Protein 3NDC (pdb70)

CATH classification: 3.40.1010.10 (+1 more: 3.30.950.10)

Organism: Rhodobacter capsulatus (strain ATCC BAA-309 / NBRC 16581 / SB1003) (NCBI:txid272942)

InterPro domains:
  IPR000878 Tetrapyrrole methylase [PF00590] (2-208)
  IPR003043 Uroporphiryn-III C-methyltransferase, conserved site [PS00839] (6-20)
  IPR003043 Uroporphiryn-III C-methyltransferase, conserved site [PS00840] (76-109)
  IPR006362 Cobalamin (vitamin B12) biosynthesis CobM/CbiF, precorrin-4 C11-methyltransferase [TIGR01465] (3-248)
  IPR006362 Cobalamin (vitamin B12) biosynthesis CobM/CbiF, precorrin-4 C11-methyltransferase [cd11641] (6-229)
  IPR014776 Tetrapyrrole methylase, subdomain 2 [G3DSA:3.30.950.10] (111-233)
  IPR014777 Tetrapyrrole methylase, subdomain 1 [G3DSA:3.40.1010.10] (1-110)
  IPR035996 Tetrapyrrole methylase superfamily [SSF53790] (2-246)
  IPR050161 Siroheme/cobalamin biosynthesis enzyme [PTHR45790] (2-231)

Structure (mmCIF, N/CA/C/O backbone):
data_3NDC
#
_entry.id   3NDC
#
_cell.length_a   84.517
_cell.length_b   84.517
_cell.length_c   144.637
_cell.angle_alpha   90.00
_cell.angle_beta   90.00
_cell.angle_gamma   120.00
#
_symmetry.space_group_name_H-M   'P 65'
#
loop_
_entity.id
_entity.type
_entity.pdbx_description
1 polymer 'Precorrin-4 C(11)-methyltransferase'
2 non-polymer S-ADENOSYL-L-HOMOCYSTEINE
3 water water
#
loop_
_atom_site.group_PDB
_atom_site.id
_atom_site.type_symbol
_atom_site.label_atom_id
_atom_site.label_alt_id
_atom_site.label_comp_id
_atom_site.label_asym_id
_atom_site.label_entity_id
_atom_site.label_seq_id
_atom_site.pdbx_PDB_ins_code
_atom_site.Cartn_x
_atom_site.Cartn_y
_atom_site.Cartn_z
_atom_site.occupancy
_atom_site.B_iso_or_equiv
_atom_site.auth_seq_id
_atom_site.auth_comp_id
_atom_site.auth_asym_id
_atom_site.auth_atom_id
_atom_site.pdbx_PDB_model_num
ATOM 1 N N . GLY A 1 1 ? 18.174 -14.329 25.860 1.00 48.06 -2 GLY A N 1
ATOM 2 C CA . GLY A 1 1 ? 19.168 -14.338 24.755 1.00 48.02 -2 GLY A CA 1
ATOM 3 C C . GLY A 1 1 ? 19.901 -15.666 24.682 1.00 47.63 -2 GLY A C 1
ATOM 4 O O . GLY A 1 1 ? 19.697 -16.568 25.509 1.00 48.44 -2 GLY A O 1
ATOM 5 N N . SER A 1 2 ? 20.760 -15.792 23.683 1.00 46.51 -1 SER A N 1
ATOM 6 C CA . SER A 1 2 ? 21.535 -17.009 23.528 1.00 45.09 -1 SER A CA 1
ATOM 7 C C . SER A 1 2 ? 23.003 -16.703 23.804 1.00 43.09 -1 SER A C 1
ATOM 8 O O . SER A 1 2 ? 23.466 -15.563 23.643 1.00 42.88 -1 SER A O 1
ATOM 11 N N . HIS A 1 3 ? 23.738 -17.710 24.236 1.00 40.07 0 HIS A N 1
ATOM 12 C CA . HIS A 1 3 ? 25.143 -17.484 24.537 1.00 37.84 0 HIS A CA 1
ATOM 13 C C . HIS A 1 3 ? 26.010 -17.659 23.294 1.00 36.24 0 HIS A C 1
ATOM 14 O O . HIS A 1 3 ? 25.555 -18.192 22.278 1.00 35.33 0 HIS A O 1
ATOM 21 N N . MET A 1 4 ? 27.246 -17.177 23.388 1.00 34.55 1 MET A N 1
ATOM 22 C CA . MET A 1 4 ? 28.265 -17.374 22.376 1.00 32.68 1 MET A CA 1
ATOM 23 C C . MET A 1 4 ? 28.357 -18.847 21.947 1.00 32.02 1 MET A C 1
ATOM 24 O O . MET A 1 4 ? 28.426 -19.750 22.776 1.00 30.90 1 MET A O 1
ATOM 29 N N . THR A 1 5 ? 28.370 -19.050 20.632 1.00 31.27 2 THR A N 1
ATOM 30 C CA . THR A 1 5 ? 28.461 -20.371 20.022 1.00 30.60 2 THR A CA 1
ATOM 31 C C . THR A 1 5 ? 29.415 -20.325 18.835 1.00 29.25 2 THR A C 1
ATOM 32 O O . THR A 1 5 ? 29.499 -19.313 18.129 1.00 28.70 2 THR A O 1
ATOM 36 N N . VAL A 1 6 ? 30.144 -21.417 18.639 1.00 28.18 3 VAL A N 1
ATOM 37 C CA . VAL A 1 6 ? 30.978 -21.593 17.458 1.00 27.00 3 VAL A CA 1
ATOM 38 C C . VAL A 1 6 ? 30.147 -22.335 16.434 1.00 26.30 3 VAL A C 1
ATOM 39 O O . VAL A 1 6 ? 29.686 -23.451 16.689 1.00 26.42 3 VAL A O 1
ATOM 43 N N . HIS A 1 7 ? 29.957 -21.721 15.282 1.00 26.13 4 HIS A N 1
ATOM 44 C CA . HIS A 1 7 ? 29.157 -22.319 14.223 1.00 26.67 4 HIS A CA 1
ATOM 45 C C . HIS A 1 7 ? 30.040 -22.900 13.131 1.00 25.81 4 HIS A C 1
ATOM 46 O O . HIS A 1 7 ? 30.552 -22.168 12.296 1.00 25.89 4 HIS A O 1
ATOM 53 N N . PHE A 1 8 ? 30.220 -24.216 13.150 1.00 25.30 5 PHE A N 1
ATOM 54 C CA . PHE A 1 8 ? 30.933 -24.901 12.068 1.00 24.61 5 PHE A CA 1
ATOM 55 C C . PHE A 1 8 ? 30.052 -24.963 10.860 1.00 24.42 5 PHE A C 1
ATOM 56 O O . PHE A 1 8 ? 28.908 -25.405 10.953 1.00 23.91 5 PHE A O 1
ATOM 64 N N . ILE A 1 9 ? 30.568 -24.471 9.744 1.00 23.78 6 ILE A N 1
ATOM 65 C CA . ILE A 1 9 ? 29.766 -24.352 8.525 1.00 24.96 6 ILE A CA 1
ATOM 66 C C . ILE A 1 9 ? 30.428 -25.004 7.309 1.00 25.01 6 ILE A C 1
ATOM 67 O O . ILE A 1 9 ? 31.586 -24.728 6.995 1.00 25.68 6 ILE A O 1
ATOM 72 N N . GLY A 1 10 ? 29.684 -25.867 6.615 1.00 25.44 7 GLY A N 1
ATOM 73 C CA . GLY A 1 10 ? 30.181 -26.455 5.388 1.00 24.23 7 GLY A CA 1
ATOM 74 C C . GLY A 1 10 ? 30.007 -25.455 4.261 1.00 25.17 7 GLY A C 1
ATOM 75 O O . GLY A 1 10 ? 28.886 -25.196 3.847 1.00 24.60 7 GLY A O 1
ATOM 76 N N . ALA A 1 11 ? 31.120 -24.910 3.754 1.00 25.41 8 ALA A N 1
ATOM 77 C CA . ALA A 1 11 ? 31.092 -23.823 2.753 1.00 25.60 8 ALA A CA 1
ATOM 78 C C . ALA A 1 11 ? 30.717 -24.310 1.368 1.00 26.22 8 ALA A C 1
ATOM 79 O O . ALA A 1 11 ? 30.416 -23.499 0.482 1.00 25.90 8 ALA A O 1
ATOM 81 N N . GLY A 1 12 ? 30.739 -25.632 1.173 1.00 25.94 9 GLY A N 1
ATOM 82 C CA . GLY A 1 12 ? 30.450 -26.191 -0.137 1.00 25.36 9 GLY A CA 1
ATOM 83 C C . GLY A 1 12 ? 31.688 -26.304 -1.016 1.00 25.49 9 GLY A C 1
ATOM 84 O O . GLY A 1 12 ? 32.808 -26.013 -0.573 1.00 25.89 9 GLY A O 1
ATOM 85 N N . PRO A 1 13 ? 31.499 -26.747 -2.267 1.00 25.67 10 PRO A N 1
ATOM 86 C CA . PRO A 1 13 ? 32.610 -27.185 -3.113 1.00 26.40 10 PRO A CA 1
ATOM 87 C C . PRO A 1 13 ? 33.487 -26.081 -3.713 1.00 27.09 10 PRO A C 1
ATOM 88 O O . PRO A 1 13 ? 34.538 -26.390 -4.287 1.00 27.40 10 PRO A O 1
ATOM 92 N N . GLY A 1 14 ? 33.069 -24.822 -3.599 1.00 27.83 11 GLY A N 1
ATOM 93 C CA . GLY A 1 14 ? 33.914 -23.728 -4.077 1.00 29.04 11 GLY A CA 1
ATOM 94 C C . GLY A 1 14 ? 33.168 -22.506 -4.593 1.00 29.96 11 GLY A C 1
ATOM 95 O O . GLY A 1 14 ? 33.568 -21.377 -4.318 1.00 31.26 11 GLY A O 1
ATOM 96 N N . ALA A 1 15 ? 32.099 -22.723 -5.350 1.00 29.84 12 ALA A N 1
ATOM 97 C CA . ALA A 1 15 ? 31.209 -21.628 -5.743 1.00 29.06 12 ALA A CA 1
ATOM 98 C C . ALA A 1 15 ? 30.523 -21.003 -4.510 1.00 28.76 12 ALA A C 1
ATOM 99 O O . ALA A 1 15 ? 29.905 -21.701 -3.691 1.00 27.38 12 ALA A O 1
ATOM 101 N N . ALA A 1 16 ? 30.623 -19.676 -4.388 1.00 28.22 13 ALA A N 1
ATOM 102 C CA . ALA A 1 16 ? 29.991 -18.952 -3.283 1.00 28.32 13 ALA A CA 1
ATOM 103 C C . ALA A 1 16 ? 28.494 -19.218 -3.167 1.00 27.75 13 ALA A C 1
ATOM 104 O O . ALA A 1 16 ? 27.928 -19.170 -2.081 1.00 28.04 13 ALA A O 1
ATOM 106 N N . ASP A 1 17 ? 27.842 -19.514 -4.278 1.00 28.03 14 ASP A N 1
ATOM 107 C CA . ASP A 1 17 ? 26.393 -19.746 -4.225 1.00 27.83 14 ASP A CA 1
ATOM 108 C C . ASP A 1 17 ? 26.015 -21.212 -3.904 1.00 27.43 14 ASP A C 1
ATOM 109 O O . ASP A 1 17 ? 24.829 -21.577 -3.915 1.00 25.87 14 ASP A O 1
ATOM 114 N N . LEU A 1 18 ? 27.019 -22.030 -3.586 1.00 26.43 15 LEU A N 1
ATOM 115 C CA . LEU A 1 18 ? 26.750 -23.415 -3.166 1.00 26.33 15 LEU A CA 1
ATOM 116 C C . LEU A 1 18 ? 26.903 -23.616 -1.632 1.00 26.31 15 LEU A C 1
ATOM 117 O O . LEU A 1 18 ? 26.906 -24.748 -1.124 1.00 26.71 15 LEU A O 1
ATOM 122 N N . ILE A 1 19 ? 26.979 -22.510 -0.890 1.00 25.86 16 ILE A N 1
ATOM 123 C CA . ILE A 1 19 ? 26.737 -22.575 0.551 1.00 25.78 16 ILE A CA 1
ATOM 124 C C . ILE A 1 19 ? 25.224 -22.690 0.758 1.00 25.86 16 ILE A C 1
ATOM 125 O O . ILE A 1 19 ? 24.452 -22.317 -0.132 1.00 26.30 16 ILE A O 1
ATOM 130 N N . THR A 1 20 ? 24.803 -23.217 1.908 1.00 26.85 17 THR A N 1
ATOM 131 C CA . THR A 1 20 ? 23.387 -23.229 2.280 1.00 27.09 17 THR A CA 1
ATOM 132 C C . THR A 1 20 ? 22.937 -21.804 2.657 1.00 28.17 17 THR A C 1
ATOM 133 O O . THR A 1 20 ? 23.768 -20.945 3.006 1.00 27.60 17 THR A O 1
ATOM 137 N N . ILE A 1 21 ? 21.626 -21.574 2.602 1.00 28.74 18 ILE A N 1
ATOM 138 C CA . ILE A 1 21 ? 21.029 -20.348 3.134 1.00 29.74 18 ILE A CA 1
ATOM 139 C C . ILE A 1 21 ? 21.445 -20.143 4.595 1.00 29.58 18 ILE A C 1
ATOM 140 O O . ILE A 1 21 ? 21.950 -19.069 4.952 1.00 30.09 18 ILE A 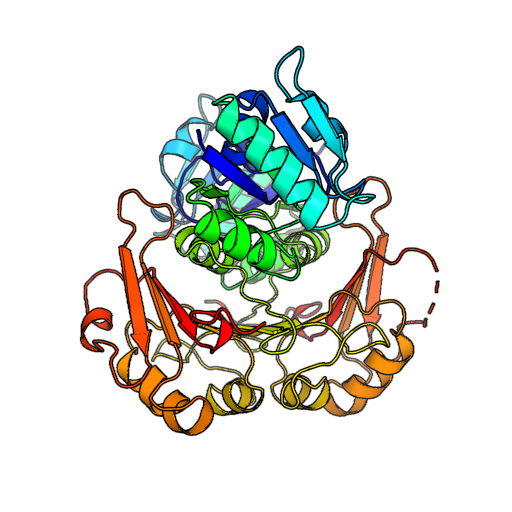O 1
ATOM 145 N N . ARG A 1 22 ? 21.276 -21.181 5.418 1.00 28.84 19 ARG A N 1
ATOM 146 C CA . ARG A 1 22 ? 21.646 -21.128 6.828 1.00 28.95 19 ARG A CA 1
ATOM 147 C C . ARG A 1 22 ? 23.129 -20.736 7.014 1.00 28.79 19 ARG A C 1
ATOM 148 O O . ARG A 1 22 ? 23.453 -19.855 7.829 1.00 27.90 19 ARG A O 1
ATOM 156 N N . GLY A 1 23 ? 24.005 -21.383 6.242 1.00 28.36 20 GLY A N 1
ATOM 157 C CA . GLY A 1 23 ? 25.427 -21.092 6.241 1.00 28.42 20 GLY A CA 1
ATOM 158 C C . GLY A 1 23 ? 25.708 -19.615 5.985 1.00 29.26 20 GLY A C 1
ATOM 159 O O . GLY A 1 23 ? 26.456 -18.983 6.726 1.00 27.59 20 GLY A O 1
ATOM 160 N N . ARG A 1 24 ? 25.094 -19.057 4.947 1.00 29.68 21 ARG A N 1
ATOM 161 C CA . ARG A 1 24 ? 25.327 -17.646 4.622 1.00 31.78 21 ARG A CA 1
ATOM 162 C C . ARG A 1 24 ? 24.789 -16.722 5.731 1.00 31.65 21 ARG A C 1
ATOM 163 O O . ARG A 1 24 ? 25.454 -15.771 6.124 1.00 31.89 21 ARG A O 1
ATOM 171 N N . ASP A 1 25 ? 23.597 -17.026 6.243 1.00 32.11 22 ASP A N 1
ATOM 172 C CA . ASP A 1 25 ? 22.999 -16.222 7.303 1.00 32.75 22 ASP A CA 1
ATOM 173 C C . ASP A 1 25 ? 23.821 -16.234 8.599 1.00 32.66 22 ASP A C 1
ATOM 174 O O . ASP A 1 25 ? 23.910 -15.216 9.292 1.00 32.31 22 ASP A O 1
ATOM 179 N N . LEU A 1 26 ? 24.412 -17.381 8.924 1.00 32.15 23 LEU A N 1
ATOM 180 C CA . LEU A 1 26 ? 25.311 -17.464 10.073 1.00 31.89 23 LEU A CA 1
ATOM 181 C C . LEU A 1 26 ? 26.592 -16.660 9.866 1.00 31.83 23 LEU A C 1
ATOM 182 O O . LEU A 1 26 ? 27.050 -15.989 10.795 1.00 31.45 23 LEU A O 1
ATOM 187 N N . ILE A 1 27 ? 27.168 -16.712 8.664 1.00 31.26 24 ILE A N 1
ATOM 188 C CA . ILE A 1 27 ? 28.309 -15.836 8.362 1.00 32.19 24 ILE A CA 1
ATOM 189 C C . ILE A 1 27 ? 27.935 -14.357 8.601 1.00 32.80 24 ILE A C 1
ATOM 190 O O . ILE A 1 27 ? 28.674 -13.612 9.253 1.00 33.09 24 ILE A O 1
ATOM 195 N N . ALA A 1 28 ? 26.766 -13.967 8.101 1.00 33.18 25 ALA A N 1
ATOM 196 C CA . ALA A 1 28 ? 26.316 -12.582 8.196 1.00 34.35 25 ALA A CA 1
ATOM 197 C C . ALA A 1 28 ? 26.149 -12.126 9.636 1.00 34.41 25 ALA A C 1
ATOM 198 O O . ALA A 1 28 ? 26.218 -10.938 9.911 1.00 34.89 25 ALA A O 1
ATOM 200 N N . SER A 1 29 ? 25.959 -13.077 10.552 1.00 34.54 26 SER A N 1
ATOM 201 C CA . SER A 1 29 ? 25.639 -12.765 11.932 1.00 34.81 26 SER A CA 1
ATOM 202 C C . SER A 1 29 ? 26.774 -12.989 12.923 1.00 34.53 26 SER A C 1
ATOM 203 O O . SER A 1 29 ? 26.570 -12.801 14.121 1.00 35.26 26 SER A O 1
ATOM 206 N N . CYS A 1 30 ? 27.954 -13.406 12.466 1.00 33.13 27 CYS A N 1
ATOM 207 C CA . CYS A 1 30 ? 29.054 -13.638 13.414 1.00 32.08 27 CYS A CA 1
ATOM 208 C C . CYS A 1 30 ? 30.111 -12.534 13.372 1.00 31.50 27 CYS A C 1
ATOM 209 O O . CYS A 1 30 ? 30.623 -12.228 12.303 1.00 31.41 27 CYS A O 1
ATOM 212 N N . PRO A 1 31 ? 30.484 -11.985 14.544 1.00 31.74 28 PRO A N 1
ATOM 213 C CA . PRO A 1 31 ? 31.545 -10.962 14.588 1.00 31.87 28 PRO A CA 1
ATOM 214 C C . PRO A 1 31 ? 32.954 -11.523 14.360 1.00 31.74 28 PRO A C 1
ATOM 215 O O . PRO A 1 31 ? 33.886 -10.759 14.107 1.00 31.61 28 PRO A O 1
ATOM 219 N N . VAL A 1 32 ? 33.102 -12.847 14.410 1.00 31.15 29 VAL A N 1
ATOM 220 C CA . VAL A 1 32 ? 34.391 -13.488 14.146 1.00 30.68 29 VAL A CA 1
ATOM 221 C C . VAL A 1 32 ? 34.186 -14.609 13.123 1.00 30.72 29 VAL A C 1
ATOM 222 O O . VAL A 1 32 ? 33.267 -15.433 13.254 1.00 30.56 29 VAL A O 1
ATOM 226 N N . CYS A 1 33 ? 35.021 -14.592 12.094 1.00 29.47 30 CYS A N 1
ATOM 227 C CA . CYS A 1 33 ? 34.980 -15.584 11.039 1.00 29.66 30 CYS A CA 1
ATOM 228 C C . CYS A 1 33 ? 36.360 -16.188 10.889 1.00 29.50 30 CYS A C 1
ATOM 229 O O . CYS A 1 33 ? 37.339 -15.472 10.675 1.00 29.42 30 CYS A O 1
ATOM 232 N N . LEU A 1 34 ? 36.419 -17.509 11.015 1.00 29.00 31 LEU A N 1
ATOM 233 C CA . LEU A 1 34 ? 37.649 -18.282 10.818 1.00 29.18 31 LEU A CA 1
ATOM 234 C C . LEU A 1 34 ? 37.486 -19.200 9.627 1.00 29.30 31 LEU A C 1
ATOM 235 O O . LEU A 1 34 ? 36.649 -20.092 9.653 1.00 29.65 31 LEU A O 1
ATOM 240 N N . TYR A 1 35 ? 38.269 -18.993 8.581 1.00 29.67 32 TYR A N 1
ATOM 241 C CA . TYR A 1 35 ? 38.065 -19.735 7.353 1.00 30.50 32 TYR A CA 1
ATOM 242 C C . TYR A 1 35 ? 39.322 -20.505 6.983 1.00 31.85 32 TYR A C 1
ATOM 243 O O . TYR A 1 35 ? 40.437 -19.999 7.134 1.00 30.49 32 TYR A O 1
ATOM 252 N N . ALA A 1 36 ? 39.110 -21.735 6.512 1.00 33.77 33 ALA A N 1
ATOM 253 C CA . ALA A 1 36 ? 40.179 -22.704 6.333 1.00 36.03 33 ALA A CA 1
ATOM 254 C C . ALA A 1 36 ? 40.799 -22.546 4.976 1.00 36.85 33 ALA A C 1
ATOM 255 O O . ALA A 1 36 ? 40.610 -23.392 4.103 1.00 38.28 33 ALA A O 1
ATOM 257 N N . GLY A 1 37 ? 41.497 -21.432 4.786 1.00 37.31 34 GLY A N 1
ATOM 258 C CA . GLY A 1 37 ? 42.280 -21.205 3.579 1.00 38.40 34 GLY A CA 1
ATOM 259 C C . GLY A 1 37 ? 41.486 -20.849 2.342 1.00 39.56 34 GLY A C 1
ATOM 260 O O . GLY A 1 37 ? 40.244 -20.758 2.378 1.00 39.62 34 GLY A O 1
ATOM 261 N N . SER A 1 38 ? 42.226 -20.662 1.247 1.00 39.82 35 SER A N 1
ATOM 262 C CA . SER A 1 38 ? 41.700 -20.254 -0.063 1.00 40.55 35 SER A CA 1
ATOM 263 C C . SER A 1 38 ? 40.688 -21.230 -0.691 1.00 40.44 35 SER A C 1
ATOM 264 O O . SER A 1 38 ? 40.048 -20.883 -1.680 1.00 39.88 35 SER A O 1
ATOM 267 N N . LEU A 1 39 ? 40.528 -22.437 -0.140 1.00 40.38 36 LEU A N 1
ATOM 268 C CA . LEU A 1 39 ? 39.442 -23.316 -0.639 1.00 40.92 36 LEU A CA 1
ATOM 269 C C . LEU A 1 39 ? 38.047 -22.873 -0.153 1.00 40.89 36 LEU A C 1
ATOM 270 O O . LEU A 1 39 ? 37.031 -23.359 -0.628 1.00 40.69 36 LEU A O 1
ATOM 275 N N . VAL A 1 40 ? 38.012 -21.925 0.773 1.00 40.86 37 VAL A N 1
ATOM 276 C CA . VAL A 1 40 ? 36.771 -21.240 1.097 1.00 41.68 37 VAL A CA 1
ATOM 277 C C . VAL A 1 40 ? 36.697 -20.016 0.160 1.00 41.99 37 VAL A C 1
ATOM 278 O O . VAL A 1 40 ? 37.597 -19.181 0.179 1.00 42.06 37 VAL A O 1
ATOM 282 N N . PRO A 1 41 ? 35.647 -19.924 -0.684 1.00 42.53 38 PRO A N 1
ATOM 283 C CA . PRO A 1 41 ? 35.657 -18.837 -1.675 1.00 42.95 38 PRO A CA 1
ATOM 284 C C . PRO A 1 41 ? 35.592 -17.483 -1.006 1.00 43.00 38 PRO A C 1
ATOM 285 O O . PRO A 1 41 ? 34.754 -17.257 -0.132 1.00 42.76 38 PRO A O 1
ATOM 289 N N . GLU A 1 42 ? 36.474 -16.591 -1.440 1.00 43.40 39 GLU A N 1
ATOM 290 C CA . GLU A 1 42 ? 36.658 -15.306 -0.795 1.00 43.51 39 GLU A CA 1
ATOM 291 C C . GLU A 1 42 ? 35.384 -14.480 -0.821 1.00 42.58 39 GLU A C 1
ATOM 292 O O . GLU A 1 42 ? 35.153 -13.686 0.084 1.00 41.89 39 GLU A O 1
ATOM 298 N N . ALA A 1 43 ? 34.550 -14.688 -1.844 1.00 41.94 40 ALA A N 1
ATOM 299 C CA . ALA A 1 43 ? 33.284 -13.968 -1.965 1.00 41.14 40 ALA A CA 1
ATOM 300 C C . ALA A 1 43 ? 32.342 -14.227 -0.782 1.00 40.25 40 ALA A C 1
ATOM 301 O O . ALA A 1 43 ? 31.516 -13.378 -0.447 1.00 40.90 40 ALA A O 1
ATOM 303 N N . LEU A 1 44 ? 32.469 -15.382 -0.140 1.00 38.81 41 LEU A N 1
ATOM 304 C CA . LEU A 1 44 ? 31.704 -15.661 1.088 1.00 37.98 41 LEU A CA 1
ATOM 305 C C . LEU A 1 44 ? 32.024 -14.678 2.191 1.00 37.26 41 LEU A C 1
ATOM 306 O O . LEU A 1 44 ? 31.145 -14.303 2.952 1.00 36.68 41 LEU A O 1
ATOM 311 N N . LEU A 1 45 ? 33.291 -14.275 2.273 1.00 36.96 42 LEU A N 1
ATOM 312 C CA . LEU A 1 45 ? 33.749 -13.378 3.328 1.00 37.36 42 LEU A CA 1
ATOM 313 C C . LEU A 1 45 ? 33.119 -11.981 3.217 1.00 37.74 42 LEU A C 1
ATOM 314 O O . LEU A 1 45 ? 33.112 -11.219 4.191 1.00 37.58 42 LEU A O 1
ATOM 319 N N . ALA A 1 46 ? 32.583 -11.662 2.040 1.00 38.30 43 ALA A N 1
ATOM 320 C CA . ALA A 1 46 ? 31.840 -10.405 1.838 1.00 38.96 43 ALA A CA 1
ATOM 321 C C . ALA A 1 46 ? 30.564 -10.371 2.684 1.00 39.34 43 ALA A C 1
ATOM 322 O O . ALA A 1 46 ? 30.043 -9.301 2.985 1.00 39.42 43 ALA A O 1
ATOM 324 N N . HIS A 1 47 ? 30.071 -11.544 3.087 1.00 39.55 44 HIS A N 1
ATOM 325 C CA . HIS A 1 47 ? 28.892 -11.624 3.960 1.00 39.90 44 HIS A CA 1
ATOM 326 C C . HIS A 1 47 ? 29.166 -11.345 5.448 1.00 39.21 44 HIS A C 1
ATOM 327 O O . HIS A 1 47 ? 28.230 -11.165 6.225 1.00 38.95 44 HIS A O 1
ATOM 334 N N . CYS A 1 48 ? 30.433 -11.332 5.854 1.00 38.36 45 CYS A N 1
ATOM 335 C CA . CYS A 1 48 ? 30.752 -11.061 7.239 1.00 38.48 45 CYS A CA 1
ATOM 336 C C . CYS A 1 48 ? 30.240 -9.657 7.620 1.00 39.37 45 CYS A C 1
ATOM 337 O O . CYS A 1 48 ? 30.331 -8.729 6.806 1.00 39.29 45 CYS A O 1
ATOM 340 N N . PRO A 1 49 ? 29.722 -9.489 8.853 1.00 39.44 46 PRO A N 1
ATOM 341 C CA . PRO A 1 49 ? 29.161 -8.169 9.179 1.00 39.81 46 PRO A CA 1
ATOM 342 C C . PRO A 1 49 ? 30.244 -7.080 9.163 1.00 40.16 46 PRO A C 1
ATOM 343 O O . PRO A 1 49 ? 31.429 -7.404 9.262 1.00 39.67 46 PRO A O 1
ATOM 347 N N . PRO A 1 50 ? 29.849 -5.796 9.028 1.00 40.62 47 PRO A N 1
ATOM 348 C CA . PRO A 1 50 ? 30.899 -4.773 9.071 1.00 40.59 47 PRO A CA 1
ATOM 349 C C . PRO A 1 50 ? 31.693 -4.827 10.379 1.00 39.75 47 PRO A C 1
ATOM 350 O O . PRO A 1 50 ? 31.137 -5.091 11.447 1.00 40.19 47 PRO A O 1
ATOM 354 N N . GLY A 1 51 ? 32.997 -4.620 10.268 1.00 39.34 48 GLY A N 1
ATOM 355 C CA . GLY A 1 51 ? 33.887 -4.634 11.425 1.00 38.92 48 GLY A CA 1
ATOM 356 C C . GLY A 1 51 ? 34.239 -6.013 11.967 1.00 38.12 48 GLY A C 1
ATOM 357 O O . GLY A 1 51 ? 34.788 -6.105 13.063 1.00 37.90 48 GLY A O 1
ATOM 358 N N . ALA A 1 52 ? 33.912 -7.076 11.224 1.00 37.30 49 ALA A N 1
ATOM 359 C CA . ALA A 1 52 ? 34.229 -8.471 11.653 1.00 36.63 49 ALA A CA 1
ATOM 360 C C . ALA A 1 52 ? 35.726 -8.756 11.709 1.00 36.29 49 ALA A C 1
ATOM 361 O O . ALA A 1 52 ? 36.487 -8.262 10.876 1.00 36.14 49 ALA A O 1
ATOM 363 N N . LYS A 1 53 ? 36.134 -9.568 12.686 1.00 35.90 50 LYS A N 1
ATOM 364 C CA . LYS A 1 53 ? 37.481 -10.130 12.736 1.00 35.47 50 LYS A CA 1
ATOM 365 C C . LYS A 1 53 ? 37.486 -11.342 11.805 1.00 35.65 50 LYS A C 1
ATOM 366 O O . LYS A 1 53 ? 36.792 -12.336 12.063 1.00 35.16 50 LYS A O 1
ATOM 372 N N . ILE A 1 54 ? 38.238 -11.243 10.712 1.00 35.30 51 ILE A N 1
ATOM 373 C CA . ILE A 1 54 ? 38.269 -12.297 9.702 1.00 34.59 51 ILE A CA 1
ATOM 374 C C . ILE A 1 54 ? 39.661 -12.921 9.666 1.00 34.28 51 ILE A C 1
ATOM 375 O O . ILE A 1 54 ? 40.664 -12.235 9.368 1.00 33.38 51 ILE A O 1
ATOM 380 N N . VAL A 1 55 ? 39.706 -14.222 9.967 1.00 33.00 52 VAL A N 1
ATOM 381 C CA . VAL A 1 55 ? 40.955 -14.913 10.269 1.00 32.83 52 VAL A CA 1
ATOM 382 C C . VAL A 1 55 ? 41.139 -16.129 9.363 1.00 32.28 52 VAL A C 1
ATOM 383 O O . VAL A 1 55 ? 40.306 -17.048 9.363 1.00 31.22 52 VAL A O 1
ATOM 387 N N . ASN A 1 56 ? 42.220 -16.121 8.589 1.00 31.62 53 ASN A N 1
ATOM 388 C CA . ASN A 1 56 ? 42.553 -17.234 7.725 1.00 31.58 53 ASN A CA 1
ATOM 389 C C . ASN A 1 56 ? 43.294 -18.241 8.570 1.00 30.64 53 ASN A C 1
ATOM 390 O O . ASN A 1 56 ? 44.358 -17.942 9.105 1.00 30.65 53 ASN A O 1
ATOM 395 N N . THR A 1 57 ? 42.732 -19.428 8.726 1.00 29.44 54 THR A N 1
ATOM 396 C CA . THR A 1 57 ? 43.374 -20.404 9.600 1.00 28.70 54 THR A CA 1
ATOM 397 C C . THR A 1 57 ? 44.457 -21.236 8.927 1.00 28.57 54 THR A C 1
ATOM 398 O O . THR A 1 57 ? 45.124 -22.019 9.601 1.00 27.65 54 THR A O 1
ATOM 402 N N . ALA A 1 58 ? 44.651 -21.079 7.619 1.00 29.53 55 ALA A N 1
ATOM 403 C CA . ALA A 1 58 ? 45.585 -21.959 6.899 1.00 30.26 55 ALA A CA 1
ATOM 404 C C . ALA A 1 58 ? 47.030 -21.878 7.398 1.00 30.64 55 ALA A C 1
ATOM 405 O O . ALA A 1 58 ? 47.699 -22.902 7.442 1.00 31.38 55 ALA A O 1
ATOM 407 N N . PRO A 1 59 ? 47.514 -20.676 7.785 1.00 31.38 56 PRO A N 1
ATOM 408 C CA . PRO A 1 59 ? 48.870 -20.654 8.352 1.00 31.43 56 PRO A CA 1
ATOM 409 C C . PRO A 1 59 ? 48.981 -20.987 9.852 1.00 30.88 56 PRO A C 1
ATOM 410 O O . PRO A 1 59 ? 50.078 -20.910 10.405 1.00 30.56 56 PRO A O 1
ATOM 414 N N . MET A 1 60 ? 47.872 -21.363 10.490 1.00 30.43 57 MET A N 1
ATOM 415 C CA . MET A 1 60 ? 47.817 -21.501 11.952 1.00 29.90 57 MET A CA 1
ATOM 416 C C . MET A 1 60 ? 47.816 -22.948 12.444 1.00 29.44 57 MET A C 1
ATOM 417 O O . MET A 1 60 ? 47.215 -23.824 11.820 1.00 28.41 57 MET A O 1
ATOM 422 N N . SER A 1 61 ? 48.457 -23.183 13.585 1.00 29.14 58 SER A N 1
ATOM 423 C CA . SER A 1 61 ? 48.398 -24.513 14.231 1.00 28.46 58 SER A CA 1
ATOM 424 C C . SER A 1 61 ? 47.017 -24.720 14.845 1.00 28.43 58 SER A C 1
ATOM 425 O O . SER A 1 61 ? 46.266 -23.739 15.036 1.00 27.73 58 SER A O 1
ATOM 428 N N . LEU A 1 62 ? 46.657 -25.974 15.139 1.00 27.42 59 LEU A N 1
ATOM 429 C CA . LEU A 1 62 ? 45.419 -26.228 15.884 1.00 27.51 59 LEU A CA 1
ATOM 430 C C . LEU A 1 62 ? 45.387 -25.441 17.195 1.00 27.32 59 LEU A C 1
ATOM 431 O O . LEU A 1 62 ? 44.352 -24.886 17.543 1.00 26.99 59 LEU A O 1
ATOM 436 N N . ASP A 1 63 ? 46.507 -25.406 17.922 1.00 27.36 60 ASP A N 1
ATOM 437 C CA . ASP A 1 63 ? 46.586 -24.625 19.171 1.00 28.29 60 ASP A CA 1
ATOM 438 C C . ASP A 1 63 ? 46.226 -23.158 18.947 1.00 27.42 60 ASP A C 1
ATOM 439 O O . ASP A 1 63 ? 45.479 -22.582 19.727 1.00 27.71 60 ASP A O 1
ATOM 444 N N . ALA A 1 64 ? 46.785 -22.552 17.904 1.00 27.16 61 ALA A N 1
ATOM 445 C CA . ALA A 1 64 ? 46.506 -21.126 17.615 1.00 27.16 61 ALA A CA 1
ATOM 446 C C . ALA A 1 64 ? 45.029 -20.924 17.264 1.00 26.71 61 ALA A C 1
ATOM 447 O O . ALA A 1 64 ? 44.410 -19.923 17.639 1.00 27.04 61 ALA A O 1
ATOM 449 N N . ILE A 1 65 ? 44.468 -21.900 16.557 1.00 26.84 62 ILE A N 1
ATOM 450 C CA . ILE A 1 65 ? 43.084 -21.842 16.137 1.00 26.99 62 ILE A CA 1
ATOM 451 C C . ILE A 1 65 ? 42.164 -21.901 17.357 1.00 27.06 62 ILE A C 1
ATOM 452 O O . ILE A 1 65 ? 41.232 -21.086 17.495 1.00 26.82 62 ILE A O 1
ATOM 457 N N . ILE A 1 66 ? 42.452 -22.845 18.254 1.00 26.88 63 ILE A N 1
ATOM 458 C CA . ILE A 1 66 ? 41.671 -22.993 19.471 1.00 26.66 63 ILE A CA 1
ATOM 459 C C . ILE A 1 66 ? 41.834 -21.762 20.373 1.00 27.17 63 ILE A C 1
ATOM 460 O O . ILE A 1 66 ? 40.843 -21.274 20.928 1.00 26.49 63 ILE A O 1
ATOM 465 N N . ASP A 1 67 ? 43.067 -21.261 20.523 1.00 27.73 64 ASP A N 1
ATOM 466 C CA . ASP A 1 67 ? 43.272 -20.034 21.316 1.00 28.96 64 ASP A CA 1
ATOM 467 C C . ASP A 1 67 ? 42.429 -18.863 20.790 1.00 28.26 64 ASP A C 1
ATOM 468 O O . ASP A 1 67 ? 41.870 -18.102 21.579 1.00 29.03 64 ASP A O 1
ATOM 473 N N . THR A 1 68 ? 42.348 -18.724 19.464 1.00 27.96 65 THR A N 1
ATOM 474 C CA . THR A 1 68 ? 41.566 -17.668 18.827 1.00 27.25 65 THR A CA 1
ATOM 475 C C . THR A 1 68 ? 40.070 -17.830 19.119 1.00 27.29 65 THR A C 1
ATOM 476 O O . THR A 1 68 ? 39.352 -16.847 19.359 1.00 25.81 65 THR A O 1
ATOM 480 N N . ILE A 1 69 ? 39.593 -19.070 19.065 1.00 26.19 66 ILE A N 1
ATOM 481 C CA . ILE A 1 69 ? 38.210 -19.346 19.405 1.00 25.61 66 ILE A CA 1
ATOM 482 C C . ILE A 1 69 ? 37.961 -19.080 20.895 1.00 25.78 66 ILE A C 1
ATOM 483 O O . ILE A 1 69 ? 36.915 -18.533 21.253 1.00 25.15 66 ILE A O 1
ATOM 488 N N . ALA A 1 70 ? 38.919 -19.445 21.744 1.00 25.65 67 ALA A N 1
ATOM 489 C CA . ALA A 1 70 ? 38.769 -19.237 23.192 1.00 27.21 67 ALA A CA 1
ATOM 490 C C . ALA A 1 70 ? 38.670 -17.745 23.518 1.00 27.66 67 ALA A C 1
ATOM 491 O O . ALA A 1 70 ? 37.875 -17.344 24.367 1.00 27.82 67 ALA A O 1
ATOM 493 N N . GLU A 1 71 ? 39.449 -16.941 22.801 1.00 27.87 68 GLU A N 1
ATOM 494 C CA . GLU A 1 71 ? 39.388 -15.479 22.909 1.00 29.39 68 GLU A CA 1
ATOM 495 C C . GLU A 1 71 ? 37.982 -14.960 22.541 1.00 29.15 68 GLU A C 1
ATOM 496 O O . GLU A 1 71 ? 37.417 -14.131 23.241 1.00 29.80 68 GLU A O 1
ATOM 502 N N . ALA A 1 72 ? 37.415 -15.465 21.451 1.00 28.81 69 ALA A N 1
ATOM 503 C CA . ALA A 1 72 ? 36.050 -15.113 21.061 1.00 28.77 69 ALA A CA 1
ATOM 504 C C . ALA A 1 72 ? 35.022 -15.497 22.123 1.00 28.84 69 ALA A C 1
ATOM 505 O O . ALA A 1 72 ? 34.081 -14.714 22.405 1.00 28.60 69 ALA A O 1
ATOM 507 N N . HIS A 1 73 ? 35.194 -16.694 22.690 1.00 28.56 70 HIS A N 1
ATOM 508 C CA . HIS A 1 73 ? 34.368 -17.183 23.801 1.00 29.51 70 HIS A CA 1
ATOM 509 C C . HIS A 1 73 ? 34.497 -16.282 25.038 1.00 29.79 70 HIS A C 1
ATOM 510 O O . HIS A 1 73 ? 33.486 -15.906 25.634 1.00 30.34 70 HIS A O 1
ATOM 517 N N . ALA A 1 74 ? 35.730 -15.924 25.397 1.00 30.29 71 ALA A N 1
ATOM 518 C CA . ALA A 1 74 ? 35.983 -14.992 26.506 1.00 30.77 71 ALA A CA 1
ATOM 519 C C . ALA A 1 74 ? 35.333 -13.613 26.286 1.00 30.71 71 ALA A C 1
ATOM 520 O O . ALA A 1 74 ? 34.979 -12.931 27.242 1.00 30.97 71 ALA A O 1
ATOM 522 N N . ALA A 1 75 ? 35.162 -13.229 25.026 1.00 31.53 72 ALA A N 1
ATOM 523 C CA . ALA A 1 75 ? 34.593 -11.923 24.644 1.00 31.49 72 ALA A CA 1
ATOM 524 C C . ALA A 1 75 ? 33.090 -11.978 24.395 1.00 31.97 72 ALA A C 1
ATOM 525 O O . ALA A 1 75 ? 32.444 -10.936 24.198 1.00 31.57 72 ALA A O 1
ATOM 527 N N . GLY A 1 76 ? 32.535 -13.189 24.398 1.00 31.55 73 GLY A N 1
ATOM 528 C CA . GLY A 1 76 ? 31.118 -13.397 24.095 1.00 31.66 73 GLY A CA 1
ATOM 529 C C . GLY A 1 76 ? 30.765 -13.231 22.621 1.00 31.81 73 GLY A C 1
ATOM 530 O O . GLY A 1 76 ? 29.616 -12.917 22.287 1.00 32.01 73 GLY A O 1
ATOM 531 N N . GLN A 1 77 ? 31.739 -13.454 21.740 1.00 31.02 74 GLN A N 1
ATOM 532 C CA . GLN A 1 77 ? 31.551 -13.257 20.306 1.00 31.03 74 GLN A CA 1
ATOM 533 C C . GLN A 1 77 ? 31.391 -14.564 19.529 1.00 30.64 74 GLN A C 1
ATOM 534 O O . GLN A 1 77 ? 32.306 -15.387 19.499 1.00 29.84 74 GLN A O 1
ATOM 540 N N . ASP A 1 78 ? 30.239 -14.726 18.890 1.00 30.23 75 ASP A N 1
ATOM 541 C CA . ASP A 1 78 ? 29.979 -15.858 17.979 1.00 30.06 75 ASP A CA 1
ATOM 542 C C . ASP A 1 78 ? 31.024 -15.992 16.849 1.00 29.28 75 ASP A C 1
ATOM 543 O O . ASP A 1 78 ? 31.524 -15.003 16.305 1.00 28.69 75 ASP A O 1
ATOM 548 N N . VAL A 1 79 ? 31.338 -17.227 16.495 1.00 28.25 76 VAL A N 1
ATOM 549 C CA . VAL A 1 79 ? 32.333 -17.493 15.482 1.00 27.26 76 VAL A CA 1
ATOM 550 C C . VAL A 1 79 ? 31.685 -18.275 14.342 1.00 26.99 76 VAL A C 1
ATOM 551 O O . VAL A 1 79 ? 30.954 -19.260 14.588 1.00 26.08 76 VAL A O 1
ATOM 555 N N . ALA A 1 80 ? 31.940 -17.819 13.115 1.00 26.26 77 ALA A N 1
ATOM 556 C CA . ALA A 1 80 ? 31.608 -18.570 11.900 1.00 26.70 77 ALA A CA 1
ATOM 557 C C . ALA A 1 80 ? 32.871 -19.310 11.456 1.00 26.90 77 ALA A C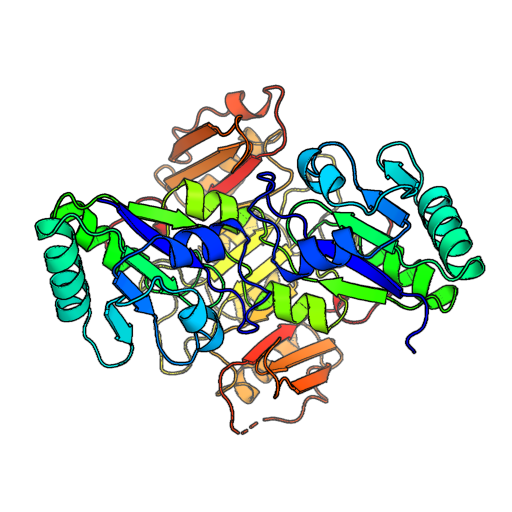 1
ATOM 558 O O . ALA A 1 80 ? 33.853 -18.688 11.034 1.00 27.42 77 ALA A O 1
ATOM 560 N N . ARG A 1 81 ? 32.857 -20.633 11.597 1.00 25.98 78 ARG A N 1
ATOM 561 C CA . ARG A 1 81 ? 34.046 -21.426 11.345 1.00 25.78 78 ARG A CA 1
ATOM 562 C C . ARG A 1 81 ? 33.815 -22.209 10.040 1.00 25.51 78 ARG A C 1
ATOM 563 O O . ARG A 1 81 ? 33.062 -23.205 10.018 1.00 24.53 78 ARG A O 1
ATOM 571 N N . LEU A 1 82 ? 34.478 -21.763 8.971 1.00 25.43 79 LEU A N 1
ATOM 572 C CA . LEU A 1 82 ? 34.199 -22.229 7.611 1.00 26.24 79 LEU A CA 1
ATOM 573 C C . LEU A 1 82 ? 35.196 -23.277 7.153 1.00 26.17 79 LEU A C 1
ATOM 574 O O . LEU A 1 82 ? 36.400 -23.069 7.272 1.00 25.93 79 LEU A O 1
ATOM 579 N N . HIS A 1 83 ? 34.669 -24.409 6.686 1.00 25.46 80 HIS A N 1
ATOM 580 C CA . HIS A 1 83 ? 35.462 -25.456 6.064 1.00 25.96 80 HIS A CA 1
ATOM 581 C C . HIS A 1 83 ? 34.907 -25.737 4.663 1.00 26.31 80 HIS A C 1
ATOM 582 O O . HIS A 1 83 ? 33.681 -25.683 4.429 1.00 25.14 80 HIS A O 1
ATOM 589 N N . SER A 1 84 ? 35.818 -26.069 3.753 1.00 26.21 81 SER A N 1
ATOM 590 C CA . SER A 1 84 ? 35.458 -26.454 2.390 1.00 27.25 81 SER A CA 1
ATOM 591 C C . SER A 1 84 ? 34.512 -27.675 2.378 1.00 26.75 81 SER A C 1
ATOM 592 O O . SER A 1 84 ? 34.697 -28.619 3.153 1.00 26.97 81 SER A O 1
ATOM 595 N N . GLY A 1 85 ? 33.491 -27.641 1.529 1.00 26.46 82 GLY A N 1
ATOM 596 C CA . GLY A 1 85 ? 32.617 -28.809 1.324 1.00 25.76 82 GLY A CA 1
ATOM 597 C C . GLY A 1 85 ? 31.640 -29.027 2.463 1.00 25.96 82 GLY A C 1
ATOM 598 O O . GLY A 1 85 ? 30.948 -28.080 2.881 1.00 25.81 82 GLY A O 1
ATOM 599 N N . ASP A 1 86 ? 31.552 -30.278 2.932 1.00 24.77 83 ASP A N 1
ATOM 600 C CA . ASP A 1 86 ? 30.797 -30.615 4.133 1.00 24.95 83 ASP A CA 1
ATOM 601 C C . ASP A 1 86 ? 31.728 -30.972 5.287 1.00 24.58 83 ASP A C 1
ATOM 602 O O . ASP A 1 86 ? 32.899 -31.329 5.053 1.00 24.46 83 ASP A O 1
ATOM 607 N N . LEU A 1 87 ? 31.212 -30.895 6.523 1.00 23.28 84 LEU A N 1
ATOM 608 C CA . LEU A 1 87 ? 32.009 -31.165 7.716 1.00 23.79 84 LEU A CA 1
ATOM 609 C C . LEU A 1 87 ? 32.253 -32.625 8.045 1.00 23.95 84 LEU A C 1
ATOM 610 O O . LEU A 1 87 ? 33.184 -32.922 8.795 1.00 23.38 84 LEU A O 1
ATOM 615 N N . SER A 1 88 ? 31.430 -33.524 7.489 1.00 23.64 85 SER A N 1
ATOM 616 C CA . SER A 1 88 ? 31.414 -34.934 7.933 1.00 24.23 85 SER A CA 1
ATOM 617 C C . SER A 1 88 ? 32.627 -35.729 7.499 1.00 24.56 85 SER A C 1
ATOM 618 O O . SER A 1 88 ? 32.908 -36.772 8.094 1.00 24.26 85 SER A O 1
ATOM 621 N N . ILE A 1 89 ? 33.339 -35.252 6.473 1.00 24.74 86 ILE A N 1
ATOM 622 C CA . ILE A 1 89 ? 34.408 -36.047 5.848 1.00 25.20 86 ILE A CA 1
ATOM 623 C C . ILE A 1 89 ? 35.671 -35.237 5.584 1.00 25.69 86 ILE A C 1
ATOM 624 O O . ILE A 1 89 ? 35.641 -34.244 4.834 1.00 25.86 86 ILE A O 1
ATOM 629 N N . TRP A 1 90 ? 36.776 -35.686 6.191 1.00 25.44 87 TRP A N 1
ATOM 630 C CA . TRP A 1 90 ? 38.108 -35.088 6.027 1.00 25.39 87 TRP A CA 1
ATOM 631 C C . TRP A 1 90 ? 38.129 -33.566 6.189 1.00 25.13 87 TRP A C 1
ATOM 632 O O . TRP A 1 90 ? 38.786 -32.875 5.419 1.00 25.51 87 TRP A O 1
ATOM 643 N N . SER A 1 91 ? 37.403 -33.065 7.183 1.00 24.81 88 SER A N 1
ATOM 644 C CA . SER A 1 91 ? 37.311 -31.626 7.456 1.00 25.04 88 SER A CA 1
ATOM 645 C C . SER A 1 91 ? 38.285 -31.159 8.555 1.00 25.43 88 SER A C 1
ATOM 646 O O . SER A 1 91 ? 38.564 -29.977 8.669 1.00 26.18 88 SER A O 1
ATOM 649 N N . ALA A 1 92 ? 38.761 -32.098 9.363 1.00 26.15 89 ALA A N 1
ATOM 650 C CA . ALA A 1 92 ? 39.449 -31.832 10.650 1.00 26.41 89 ALA A CA 1
ATOM 651 C C . ALA A 1 92 ? 38.594 -31.049 11.653 1.00 26.54 89 ALA A C 1
ATOM 652 O O . ALA A 1 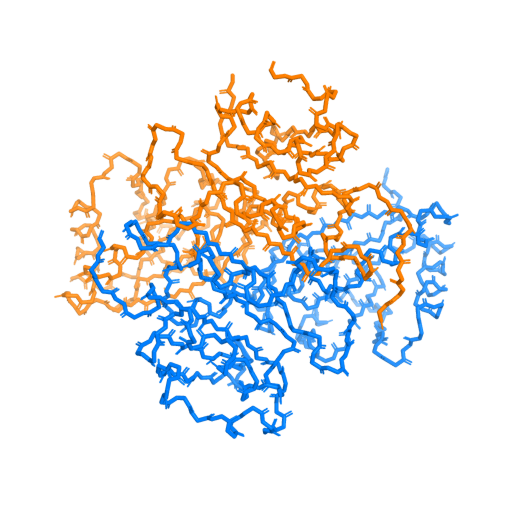92 ? 39.121 -30.367 12.552 1.00 27.02 89 ALA A O 1
ATOM 654 N N . MET A 1 93 ? 37.265 -31.163 11.521 1.00 25.83 90 MET A N 1
ATOM 655 C CA . MET A 1 93 ? 36.383 -30.584 12.518 1.00 25.67 90 MET A CA 1
ATOM 656 C C . MET A 1 93 ? 36.479 -31.366 13.834 1.00 25.12 90 MET A C 1
ATOM 657 O O . MET A 1 93 ? 36.498 -30.775 14.890 1.00 24.00 90 MET A O 1
ATOM 662 N N . GLY A 1 94 ? 36.540 -32.699 13.748 1.00 25.19 91 GLY A N 1
ATOM 663 C CA . GLY A 1 94 ? 36.554 -33.562 14.929 1.00 25.78 91 GLY A CA 1
ATOM 664 C C . GLY A 1 94 ? 37.588 -33.167 15.999 1.00 26.31 91 GLY A C 1
ATOM 665 O O . GLY A 1 94 ? 37.270 -33.076 17.180 1.00 25.81 91 GLY A O 1
ATOM 666 N N . GLU A 1 95 ? 38.820 -32.938 15.579 1.00 27.11 92 GLU A N 1
ATOM 667 C CA . GLU A 1 95 ? 39.891 -32.548 16.500 1.00 27.77 92 GLU A CA 1
ATOM 668 C C . GLU A 1 95 ? 39.624 -31.171 17.139 1.00 27.86 92 GLU A C 1
ATOM 669 O O . GLU A 1 95 ? 40.004 -30.929 18.287 1.00 27.44 92 GLU A O 1
ATOM 675 N N . GLN A 1 96 ? 38.993 -30.271 16.393 1.00 26.27 93 GLN A N 1
ATOM 676 C CA . GLN A 1 96 ? 38.562 -29.001 16.983 1.00 26.33 93 GLN A CA 1
ATOM 677 C C . GLN A 1 96 ? 37.450 -29.183 18.025 1.00 26.53 93 GLN A C 1
ATOM 678 O O . GLN A 1 96 ? 37.504 -28.609 19.115 1.00 26.70 93 GLN A O 1
ATOM 684 N N . LEU A 1 97 ? 36.448 -29.999 17.704 1.00 26.28 94 LEU A N 1
ATOM 685 C CA . LEU A 1 97 ? 35.366 -30.252 18.664 1.00 26.60 94 LEU A CA 1
ATOM 686 C C . LEU A 1 97 ? 35.859 -30.802 20.000 1.00 26.78 94 LEU A C 1
ATOM 687 O O . LEU A 1 97 ? 35.346 -30.443 21.053 1.00 25.53 94 LEU A O 1
ATOM 692 N N . ARG A 1 98 ? 36.827 -31.716 19.937 1.00 26.98 95 ARG A N 1
ATOM 693 C CA . ARG A 1 98 ? 37.351 -32.358 21.125 1.00 28.23 95 ARG A CA 1
ATOM 694 C C . ARG A 1 98 ? 37.967 -31.276 22.021 1.00 27.67 95 ARG A C 1
ATOM 695 O O . ARG A 1 98 ? 37.782 -31.293 23.234 1.00 27.72 95 ARG A O 1
ATOM 703 N N . ARG A 1 99 ? 38.672 -30.326 21.413 1.00 28.00 96 ARG A N 1
ATOM 704 C CA . ARG A 1 99 ? 39.290 -29.232 22.159 1.00 27.96 96 ARG A CA 1
ATOM 705 C C . ARG A 1 99 ? 38.239 -28.295 22.720 1.00 27.35 96 ARG A C 1
ATOM 706 O O . ARG A 1 99 ? 38.391 -27.816 23.842 1.00 27.80 96 ARG A O 1
ATOM 714 N N . LEU A 1 100 ? 37.187 -28.025 21.949 1.00 26.15 97 LEU A N 1
ATOM 715 C CA . LEU A 1 100 ? 36.128 -27.124 22.428 1.00 26.58 97 LEU A CA 1
ATOM 716 C C . LEU A 1 100 ? 35.329 -27.701 23.599 1.00 26.78 97 LEU A C 1
ATOM 717 O O . LEU A 1 100 ? 35.025 -26.985 24.570 1.00 25.68 97 LEU A O 1
ATOM 722 N N . ARG A 1 101 ? 35.028 -29.001 23.530 1.00 27.10 98 ARG A N 1
ATOM 723 C CA . ARG A 1 101 ? 34.383 -29.698 24.664 1.00 28.73 98 ARG A CA 1
ATOM 724 C C . ARG A 1 101 ? 35.218 -29.614 25.948 1.00 29.42 98 ARG A C 1
ATOM 725 O O . ARG A 1 101 ? 34.666 -29.359 27.024 1.00 30.18 98 ARG A O 1
ATOM 733 N N . ALA A 1 102 ? 36.535 -29.814 25.836 1.00 30.26 99 ALA A N 1
ATOM 734 C CA . ALA A 1 102 ? 37.429 -29.736 26.997 1.00 30.85 99 ALA A CA 1
ATOM 735 C C . ALA A 1 102 ? 37.446 -28.337 27.624 1.00 31.14 99 ALA A C 1
ATOM 736 O O . ALA A 1 102 ? 37.696 -28.197 28.821 1.00 30.94 99 ALA A O 1
ATOM 738 N N . LEU A 1 103 ? 37.158 -27.316 26.816 1.00 31.08 100 LEU A N 1
ATOM 739 C CA . LEU A 1 103 ? 37.073 -25.922 27.290 1.00 30.15 100 LEU A CA 1
ATOM 740 C C . LEU A 1 103 ? 35.649 -25.474 27.631 1.00 30.26 100 LEU A C 1
ATOM 741 O O . LEU A 1 103 ? 35.440 -24.337 28.064 1.00 30.29 100 LEU A O 1
ATOM 746 N N . ASN A 1 104 ? 34.680 -26.368 27.474 1.00 29.95 101 ASN A N 1
ATOM 747 C CA . ASN A 1 104 ? 33.261 -26.035 27.627 1.00 31.15 101 ASN A CA 1
ATOM 748 C C . ASN A 1 104 ? 32.830 -24.846 26.740 1.00 30.79 101 ASN A C 1
ATOM 749 O O . ASN A 1 104 ? 32.071 -23.968 27.172 1.00 31.30 101 ASN A O 1
ATOM 754 N N . ILE A 1 105 ? 33.307 -24.823 25.494 1.00 29.85 102 ILE A N 1
ATOM 755 C CA . ILE A 1 105 ? 32.869 -23.802 24.529 1.00 29.06 102 ILE A CA 1
ATOM 756 C C . ILE A 1 105 ? 31.822 -24.439 23.613 1.00 29.04 102 ILE A C 1
ATOM 757 O O . ILE A 1 105 ? 32.133 -25.404 22.910 1.00 27.87 102 ILE A O 1
ATOM 762 N N . PRO A 1 106 ? 30.585 -23.906 23.626 1.00 28.39 103 PRO A N 1
ATOM 763 C CA . PRO A 1 106 ? 29.484 -24.477 22.842 1.00 28.17 103 PRO A CA 1
ATOM 764 C C . PRO A 1 106 ? 29.667 -24.344 21.325 1.00 27.51 103 PRO A C 1
ATOM 765 O O . PRO A 1 106 ? 30.283 -23.380 20.838 1.00 27.05 103 PRO A O 1
ATOM 769 N N . TYR A 1 107 ? 29.118 -25.309 20.585 1.00 26.88 104 TYR A N 1
ATOM 770 C CA . TYR A 1 107 ? 29.192 -25.264 19.129 1.00 26.77 104 TYR A CA 1
ATOM 771 C C . TYR A 1 107 ? 27.971 -25.899 18.505 1.00 26.44 104 TYR A C 1
ATOM 772 O O . TYR A 1 107 ? 27.216 -26.611 19.162 1.00 26.32 104 TYR A O 1
ATOM 781 N N . ASP A 1 108 ? 27.791 -25.641 17.223 1.00 26.88 105 ASP A N 1
ATOM 782 C CA . ASP A 1 108 ? 26.857 -26.428 16.430 1.00 27.41 105 ASP A CA 1
ATOM 783 C C . ASP A 1 108 ? 27.410 -26.555 15.007 1.00 26.75 105 ASP A C 1
ATOM 784 O O . ASP A 1 108 ? 28.471 -25.988 14.685 1.00 25.98 105 ASP A O 1
ATOM 789 N N . VAL A 1 109 ? 26.735 -27.347 14.191 1.00 25.80 106 VAL A N 1
ATOM 790 C CA . VAL A 1 109 ? 27.275 -27.749 12.891 1.00 26.15 106 VAL A CA 1
ATOM 791 C C . VAL A 1 109 ? 26.200 -27.549 11.830 1.00 25.70 106 VAL A C 1
ATOM 792 O O . VAL A 1 109 ? 25.068 -27.992 11.995 1.00 25.66 106 VAL A O 1
ATOM 796 N N . THR A 1 110 ? 26.556 -26.843 10.766 1.00 25.25 107 THR A N 1
ATOM 797 C CA . THR A 1 110 ? 25.648 -26.632 9.646 1.00 25.77 107 THR A CA 1
ATOM 798 C C . THR A 1 110 ? 26.216 -27.369 8.450 1.00 25.21 107 THR A C 1
ATOM 799 O O . THR A 1 110 ? 27.301 -27.034 8.000 1.00 25.00 107 THR A O 1
ATOM 803 N N . PRO A 1 111 ? 25.485 -28.390 7.942 1.00 25.18 108 PRO A N 1
ATOM 804 C CA . PRO A 1 111 ? 26.011 -29.227 6.855 1.00 25.15 108 PRO A CA 1
ATOM 805 C C . PRO A 1 111 ? 26.204 -28.469 5.550 1.00 25.22 108 PRO A C 1
ATOM 806 O O . PRO A 1 111 ? 25.494 -27.488 5.276 1.00 25.00 108 PRO A O 1
ATOM 810 N N . GLY A 1 112 ? 27.171 -28.921 4.753 1.00 24.67 109 GLY A N 1
ATOM 811 C CA . GLY A 1 112 ? 27.374 -28.372 3.420 1.00 23.70 109 GLY A CA 1
ATOM 812 C C . GLY A 1 112 ? 27.251 -29.383 2.286 1.00 24.25 109 GLY A C 1
ATOM 813 O O . GLY A 1 112 ? 27.014 -30.585 2.502 1.00 24.73 109 GLY A O 1
ATOM 814 N N . VAL A 1 113 ? 27.428 -28.890 1.070 1.00 24.32 110 VAL A N 1
ATOM 815 C CA . VAL A 1 113 ? 27.463 -29.731 -0.125 1.00 24.37 110 VAL A CA 1
ATOM 816 C C . VAL A 1 113 ? 28.869 -30.342 -0.243 1.00 25.11 110 VAL A C 1
ATOM 817 O O . VAL A 1 113 ? 29.850 -29.613 -0.418 1.00 25.79 110 VAL A O 1
ATOM 821 N N . PRO A 1 114 ? 28.971 -31.681 -0.135 1.00 24.96 111 PRO A N 1
ATOM 822 C CA . PRO A 1 114 ? 30.284 -32.325 -0.219 1.00 25.07 111 PRO A CA 1
ATOM 823 C C . PRO A 1 114 ? 30.787 -32.371 -1.649 1.00 24.47 111 PRO A C 1
ATOM 824 O O . PRO A 1 114 ? 29.997 -32.239 -2.584 1.00 24.48 111 PRO A O 1
ATOM 828 N N . SER A 1 115 ? 32.085 -32.578 -1.835 1.00 24.59 112 SER A N 1
ATOM 829 C CA . SER A 1 115 ? 32.630 -32.502 -3.179 1.00 24.55 112 SER A CA 1
ATOM 830 C C . SER A 1 115 ? 32.204 -33.637 -4.118 1.00 24.79 112 SER A C 1
ATOM 831 O O . SER A 1 115 ? 32.138 -33.429 -5.340 1.00 25.54 112 SER A O 1
ATOM 834 N N . PHE A 1 116 ? 31.921 -34.829 -3.590 1.00 23.68 113 PHE A N 1
ATOM 835 C CA . PHE A 1 116 ? 31.474 -35.913 -4.474 1.00 23.81 113 PHE A CA 1
ATOM 836 C C . PHE A 1 116 ? 30.121 -35.569 -5.086 1.00 23.47 113 PHE A C 1
ATOM 837 O O . PHE A 1 116 ? 29.842 -35.957 -6.227 1.00 23.63 113 PHE A O 1
ATOM 845 N N . ALA A 1 117 ? 29.302 -34.837 -4.326 1.00 23.00 114 ALA A N 1
ATOM 846 C CA . ALA A 1 117 ? 28.018 -34.332 -4.829 1.00 23.41 114 ALA A CA 1
ATOM 847 C C . ALA A 1 117 ? 28.220 -33.254 -5.895 1.00 23.50 114 ALA A C 1
ATOM 848 O O . ALA A 1 117 ? 27.542 -33.272 -6.909 1.00 25.13 114 ALA A O 1
ATOM 850 N N . ALA A 1 118 ? 29.148 -32.322 -5.670 1.00 24.76 115 ALA A N 1
ATOM 851 C CA . ALA A 1 118 ? 29.498 -31.316 -6.684 1.00 24.27 115 ALA A CA 1
ATOM 852 C C . ALA A 1 118 ? 30.009 -31.975 -7.946 1.00 23.79 115 ALA A C 1
ATOM 853 O O . ALA A 1 118 ? 29.667 -31.570 -9.044 1.00 24.10 115 ALA A O 1
ATOM 855 N N . ALA A 1 119 ? 30.872 -32.980 -7.787 1.00 23.65 116 ALA A N 1
ATOM 856 C CA . ALA A 1 119 ? 31.438 -33.670 -8.930 1.00 23.73 116 ALA A CA 1
ATOM 857 C C . ALA A 1 119 ? 30.379 -34.420 -9.741 1.00 24.42 116 ALA A C 1
ATOM 858 O O . ALA A 1 119 ? 30.373 -34.334 -10.981 1.00 23.89 116 ALA A O 1
ATOM 860 N N . ALA A 1 120 ? 29.487 -35.143 -9.056 1.00 24.56 117 ALA A N 1
ATOM 861 C CA . ALA A 1 120 ? 28.390 -35.849 -9.740 1.00 25.11 117 ALA A CA 1
ATOM 862 C C . ALA A 1 120 ? 27.514 -34.851 -10.495 1.00 26.00 117 ALA A C 1
ATOM 863 O O . ALA A 1 120 ? 27.080 -35.119 -11.616 1.00 25.78 117 ALA A O 1
ATOM 865 N N . ALA A 1 121 ? 27.257 -33.702 -9.874 1.00 26.39 118 ALA A N 1
ATOM 866 C CA . ALA A 1 121 ? 26.453 -32.671 -10.515 1.00 27.01 118 ALA A CA 1
ATOM 867 C C . ALA A 1 121 ? 27.138 -32.126 -11.774 1.00 27.56 118 ALA A C 1
ATOM 868 O O . ALA A 1 121 ? 26.497 -31.983 -12.798 1.00 28.44 118 ALA A O 1
ATOM 870 N N . THR A 1 122 ? 28.443 -31.862 -11.687 1.00 28.53 119 THR A N 1
ATOM 871 C CA . THR A 1 122 ? 29.278 -31.471 -12.831 1.00 29.79 119 THR A CA 1
ATOM 872 C C . THR A 1 122 ? 29.179 -32.476 -13.992 1.00 29.67 119 THR A C 1
ATOM 873 O O . THR A 1 122 ? 29.114 -32.093 -15.157 1.00 27.54 119 THR A O 1
ATOM 877 N N . LEU A 1 123 ? 29.153 -33.761 -13.651 1.00 29.98 120 LEU A N 1
ATOM 878 C CA . LEU A 1 123 ? 29.010 -34.819 -14.650 1.00 30.49 120 LEU A CA 1
ATOM 879 C C . LEU A 1 123 ? 27.587 -34.997 -15.134 1.00 30.64 120 LEU A C 1
ATOM 880 O O . LEU A 1 123 ? 27.361 -35.674 -16.133 1.00 32.48 120 LEU A O 1
ATOM 885 N N . GLY A 1 124 ? 26.615 -34.409 -14.449 1.00 30.94 121 GLY A N 1
ATOM 886 C CA . GLY A 1 124 ? 25.196 -34.643 -14.799 1.00 30.89 121 GLY A CA 1
ATOM 887 C C . GLY A 1 124 ? 24.797 -36.095 -14.535 1.00 31.24 121 GLY A C 1
ATOM 888 O O . GLY A 1 124 ? 24.132 -36.733 -15.362 1.00 31.41 121 GLY A O 1
ATOM 889 N N . ALA A 1 125 ? 25.218 -36.628 -13.390 1.00 30.77 122 ALA A N 1
ATOM 890 C CA . ALA A 1 125 ? 25.072 -38.060 -13.128 1.00 30.69 122 ALA A CA 1
ATOM 891 C C . ALA A 1 125 ? 24.432 -38.415 -11.795 1.00 30.15 122 ALA A C 1
ATOM 892 O O . ALA A 1 125 ? 24.782 -37.846 -10.732 1.00 30.13 122 ALA A O 1
ATOM 894 N N . GLU A 1 126 ? 23.512 -39.385 -11.844 1.00 29.16 123 GLU A N 1
ATOM 895 C CA . GLU A 1 126 ? 23.093 -40.085 -10.636 1.00 27.65 123 GLU A CA 1
ATOM 896 C C . GLU A 1 126 ? 24.024 -41.288 -10.483 1.00 27.30 123 GLU A C 1
ATOM 897 O O . GLU A 1 126 ? 24.149 -42.102 -11.409 1.00 26.84 123 GLU A O 1
ATOM 903 N N . LEU A 1 127 ? 24.693 -41.386 -9.332 1.00 25.89 124 LEU A N 1
ATOM 904 C CA . LEU A 1 127 ? 25.675 -42.421 -9.108 1.00 26.18 124 LEU A CA 1
ATOM 905 C C . LEU A 1 127 ? 25.037 -43.796 -8.874 1.00 26.55 124 LEU A C 1
ATOM 906 O O . LEU A 1 127 ? 25.576 -44.825 -9.315 1.00 26.72 124 LEU A O 1
ATOM 911 N N . THR A 1 128 ? 23.910 -43.801 -8.181 1.00 26.60 125 THR A N 1
ATOM 912 C CA . THR A 1 128 ? 23.160 -45.044 -7.945 1.00 27.98 125 THR A CA 1
ATOM 913 C C . THR A 1 128 ? 22.285 -45.358 -9.154 1.00 29.00 125 THR A C 1
ATOM 914 O O . THR A 1 128 ? 21.576 -44.497 -9.675 1.00 29.22 125 THR A O 1
ATOM 918 N N . LEU A 1 129 ? 22.305 -46.612 -9.569 1.00 30.14 126 LEU A N 1
ATOM 919 C CA . LEU A 1 129 ? 21.643 -47.001 -10.790 1.00 31.93 126 LEU A CA 1
ATOM 920 C C . LEU A 1 129 ? 21.026 -48.374 -10.552 1.00 31.33 126 LEU A C 1
ATOM 921 O O . LEU A 1 129 ? 21.760 -49.332 -10.349 1.00 31.00 126 LEU A O 1
ATOM 926 N N . PRO A 1 130 ? 19.680 -48.475 -10.553 1.00 32.20 127 PRO A N 1
ATOM 927 C CA . PRO A 1 130 ? 19.096 -49.806 -10.259 1.00 32.82 127 PRO A CA 1
ATOM 928 C C . PRO A 1 130 ? 19.650 -50.896 -11.171 1.00 32.79 127 PRO A C 1
ATOM 929 O O . PRO A 1 130 ? 19.782 -50.695 -12.375 1.00 33.15 127 PRO A O 1
ATOM 933 N N . GLY A 1 131 ? 20.027 -52.022 -10.582 1.00 33.69 128 GLY A N 1
ATOM 934 C CA . GLY A 1 131 ? 20.633 -53.116 -11.356 1.00 34.00 128 GLY A CA 1
ATOM 935 C C . GLY A 1 131 ? 22.129 -52.981 -11.591 1.00 34.43 128 GLY A C 1
ATOM 936 O O . GLY A 1 131 ? 22.745 -53.884 -12.152 1.00 34.86 128 GLY A O 1
ATOM 937 N N . VAL A 1 132 ? 22.725 -51.868 -11.157 1.00 33.44 129 VAL A N 1
ATOM 938 C CA . VAL A 1 132 ? 24.136 -51.597 -11.465 1.00 33.08 129 VAL A CA 1
ATOM 939 C C . VAL A 1 132 ? 24.912 -51.208 -10.188 1.00 32.07 129 VAL A C 1
ATOM 940 O O . VAL A 1 132 ? 25.937 -51.795 -9.873 1.00 32.70 129 VAL A O 1
ATOM 944 N N . ALA A 1 133 ? 24.400 -50.230 -9.451 1.00 30.88 130 ALA A N 1
ATOM 945 C CA . ALA A 1 133 ? 25.092 -49.700 -8.280 1.00 30.15 130 ALA A CA 1
ATOM 946 C C . ALA A 1 133 ? 24.075 -49.134 -7.329 1.00 29.72 130 ALA A C 1
ATOM 947 O O . ALA A 1 133 ? 23.247 -48.312 -7.711 1.00 29.03 130 ALA A O 1
ATOM 949 N N . GLN A 1 134 ? 24.122 -49.607 -6.097 1.00 29.30 131 GLN A N 1
ATOM 950 C CA . GLN A 1 134 ? 23.210 -49.152 -5.058 1.00 30.03 131 GLN A CA 1
ATOM 951 C C . GLN A 1 134 ? 23.996 -48.674 -3.846 1.00 29.37 131 GLN A C 1
ATOM 952 O O . GLN A 1 134 ? 23.445 -48.534 -2.747 1.00 30.53 131 GLN A O 1
ATOM 958 N N . SER A 1 135 ? 25.294 -48.448 -4.041 1.00 28.81 132 SER A N 1
ATOM 959 C CA . SER A 1 135 ? 26.152 -47.988 -2.955 1.00 27.87 132 SER A CA 1
ATOM 960 C C . SER A 1 135 ? 27.240 -47.077 -3.506 1.00 27.08 132 SER A C 1
ATOM 961 O O . SER A 1 135 ? 27.662 -47.235 -4.664 1.00 27.03 132 SER A O 1
ATOM 964 N N . VAL A 1 136 ? 27.697 -46.153 -2.665 1.00 25.44 133 VAL A N 1
ATOM 965 C CA . VAL A 1 136 ? 28.785 -45.246 -3.004 1.00 24.90 133 VAL A CA 1
ATOM 966 C C . VAL A 1 136 ? 29.746 -45.225 -1.843 1.00 24.84 133 VAL A C 1
ATOM 967 O O . VAL A 1 136 ? 29.361 -44.911 -0.695 1.00 25.20 133 VAL A O 1
ATOM 971 N N . ILE A 1 137 ? 30.994 -45.564 -2.132 1.00 23.71 134 ILE A N 1
ATOM 972 C CA . ILE A 1 137 ? 32.029 -45.567 -1.109 1.00 23.76 134 ILE A CA 1
ATOM 973 C C . ILE A 1 137 ? 32.866 -44.295 -1.176 1.00 23.20 134 ILE A C 1
ATOM 974 O O . ILE A 1 137 ? 33.542 -44.023 -2.186 1.00 23.10 134 ILE A O 1
ATOM 979 N N . LEU A 1 138 ? 32.814 -43.520 -0.096 1.00 23.10 135 LEU A N 1
ATOM 980 C CA . LEU A 1 138 ? 33.609 -42.311 -0.003 1.00 23.53 135 LEU A CA 1
ATOM 981 C C . LEU A 1 138 ? 34.923 -42.701 0.673 1.00 22.94 135 LEU A C 1
ATOM 982 O O . LEU A 1 138 ? 34.939 -43.053 1.833 1.00 23.12 135 LEU A O 1
ATOM 987 N N . THR A 1 139 ? 36.026 -42.639 -0.050 1.00 24.28 136 THR A N 1
ATOM 988 C CA . THR A 1 139 ? 37.284 -43.090 0.531 1.00 24.57 136 THR A CA 1
ATOM 989 C C . THR A 1 139 ? 38.494 -42.312 -0.003 1.00 26.38 136 THR A C 1
ATOM 990 O O . THR A 1 139 ? 38.351 -41.325 -0.730 1.00 24.51 136 THR A O 1
ATOM 994 N N . ARG A 1 140 ? 39.686 -42.780 0.362 1.00 28.70 137 ARG A N 1
ATOM 995 C CA . ARG A 1 140 ? 40.928 -42.165 -0.077 1.00 31.57 137 ARG A CA 1
ATOM 996 C C . ARG A 1 140 ? 41.980 -43.277 -0.176 1.00 33.36 137 ARG A C 1
ATOM 997 O O . ARG A 1 140 ? 41.681 -44.431 0.104 1.00 33.14 137 ARG A O 1
ATOM 1005 N N . THR A 1 141 ? 43.185 -42.940 -0.620 1.00 36.38 138 THR A N 1
ATOM 1006 C CA . THR A 1 141 ? 44.308 -43.878 -0.558 1.00 39.56 138 THR A CA 1
ATOM 1007 C C . THR A 1 141 ? 45.282 -43.361 0.488 1.00 41.30 138 THR A C 1
ATOM 1008 O O . THR A 1 141 ? 45.210 -42.187 0.865 1.00 42.41 138 THR A O 1
ATOM 1012 N N . SER A 1 142 ? 46.189 -44.201 0.974 1.00 43.54 139 SER A N 1
ATOM 1013 C CA . SER A 1 142 ? 47.240 -43.678 1.846 1.00 46.10 139 SER A CA 1
ATOM 1014 C C . SER A 1 142 ? 47.914 -42.493 1.120 1.00 47.51 139 SER A C 1
ATOM 1015 O O . SER A 1 142 ? 47.989 -41.374 1.664 1.00 48.00 139 SER A O 1
ATOM 1018 N N . GLY A 1 143 ? 48.344 -42.738 -0.125 1.00 48.69 140 GLY A N 1
ATOM 1019 C CA . GLY A 1 143 ? 48.883 -41.701 -1.013 1.00 50.26 140 GLY A CA 1
ATOM 1020 C C . GLY A 1 143 ? 50.103 -40.989 -0.444 1.00 51.43 140 GLY A C 1
ATOM 1021 O O . GLY A 1 143 ? 50.333 -39.808 -0.734 1.00 51.86 140 GLY A O 1
ATOM 1022 N N . ARG A 1 144 ? 50.872 -41.708 0.379 1.00 52.34 141 ARG A N 1
ATOM 1023 C CA . ARG A 1 144 ? 51.998 -41.132 1.133 1.00 53.08 141 ARG A CA 1
ATOM 1024 C C . ARG A 1 144 ? 51.588 -39.876 1.940 1.00 52.96 141 ARG A C 1
ATOM 1025 O O . ARG A 1 144 ? 52.346 -38.916 2.051 1.00 53.07 141 ARG A O 1
ATOM 1033 N N . ALA A 1 145 ? 50.378 -39.922 2.509 1.00 52.82 142 ALA A N 1
ATOM 1034 C CA . ALA A 1 145 ? 49.779 -38.798 3.250 1.00 52.25 142 ALA A CA 1
ATOM 1035 C C . ALA A 1 145 ? 48.986 -39.245 4.493 1.00 52.06 142 ALA A C 1
ATOM 1036 O O . ALA A 1 145 ? 48.602 -38.413 5.326 1.00 52.39 142 ALA A O 1
ATOM 1038 N N . SER A 1 146 ? 48.723 -40.548 4.610 1.00 51.31 143 SER A N 1
ATOM 1039 C CA . SER A 1 146 ? 47.948 -41.082 5.734 1.00 50.73 143 SER A CA 1
ATOM 1040 C C . SER A 1 146 ? 48.169 -42.577 5.937 1.00 49.95 143 SER A C 1
ATOM 1041 O O . SER A 1 146 ? 48.611 -43.284 5.028 1.00 50.02 143 SER A O 1
ATOM 1044 N N . ALA A 1 147 ? 47.878 -43.051 7.142 1.00 49.08 144 ALA A N 1
ATOM 1045 C CA . ALA A 1 147 ? 47.681 -44.477 7.358 1.00 48.00 144 ALA A CA 1
ATOM 1046 C C . ALA A 1 147 ? 46.189 -44.752 7.201 1.00 47.23 144 ALA A C 1
ATOM 1047 O O . ALA A 1 147 ? 45.366 -43.975 7.672 1.00 47.51 144 ALA A O 1
ATOM 1049 N N . MET A 1 148 ? 45.841 -45.838 6.520 1.00 46.08 145 MET A N 1
ATOM 1050 C CA . MET A 1 148 ? 44.443 -46.264 6.431 1.00 44.91 145 MET A CA 1
ATOM 1051 C C . MET A 1 148 ? 44.255 -47.368 7.442 1.00 43.84 145 MET A C 1
ATOM 1052 O O . MET A 1 148 ? 45.117 -48.238 7.550 1.00 43.35 145 MET A O 1
ATOM 1057 N N . PRO A 1 149 ? 43.119 -47.370 8.157 1.00 43.03 146 PRO A N 1
ATOM 1058 C CA . PRO A 1 149 ? 42.808 -48.548 8.962 1.00 42.49 146 PRO A CA 1
ATOM 1059 C C . PRO A 1 149 ? 42.883 -49.820 8.115 1.00 41.94 146 PRO A C 1
ATOM 1060 O O . PRO A 1 149 ? 42.662 -49.776 6.911 1.00 41.16 146 PRO A O 1
ATOM 1064 N N . ALA A 1 150 ? 43.191 -50.939 8.762 1.00 42.00 147 ALA A N 1
ATOM 1065 C CA . ALA A 1 150 ? 43.505 -52.211 8.086 1.00 41.87 147 ALA A CA 1
ATOM 1066 C C . ALA A 1 150 ? 42.569 -52.622 6.946 1.00 41.22 147 ALA A C 1
ATOM 1067 O O . ALA A 1 150 ? 43.022 -52.918 5.836 1.00 41.57 147 ALA A O 1
ATOM 1069 N N . GLY A 1 151 ? 41.272 -52.646 7.225 1.00 40.61 148 GLY A N 1
ATOM 1070 C CA . GLY A 1 151 ? 40.289 -53.134 6.261 1.00 39.98 148 GLY A CA 1
ATOM 1071 C C . GLY A 1 151 ? 39.919 -52.186 5.127 1.00 39.26 148 GLY A C 1
ATOM 1072 O O . GLY A 1 151 ? 39.241 -52.591 4.179 1.00 38.59 148 GLY A O 1
ATOM 1073 N N . GLU A 1 152 ? 40.370 -50.936 5.221 1.00 38.75 149 GLU A N 1
ATOM 1074 C CA . GLU A 1 152 ? 40.028 -49.896 4.240 1.00 38.71 149 GLU A CA 1
ATOM 1075 C C . GLU A 1 152 ? 41.037 -49.851 3.085 1.00 38.92 149 GLU A C 1
ATOM 1076 O O . GLU A 1 152 ? 41.690 -48.839 2.844 1.00 39.34 149 GLU A O 1
ATOM 1082 N N . THR A 1 153 ? 41.193 -50.968 2.390 1.00 39.56 150 THR A N 1
ATOM 1083 C CA . THR A 1 153 ? 42.089 -51.009 1.242 1.00 39.76 150 THR A CA 1
ATOM 1084 C C . THR A 1 153 ? 41.246 -50.867 -0.005 1.00 40.01 150 THR A C 1
ATOM 1085 O O . THR A 1 153 ? 40.082 -51.258 -0.003 1.00 39.78 150 THR A O 1
ATOM 1089 N N . LEU A 1 154 ? 41.832 -50.332 -1.075 1.00 40.71 151 LEU A N 1
ATOM 1090 C CA . LEU A 1 154 ? 41.108 -50.239 -2.341 1.00 41.50 151 LEU A CA 1
ATOM 1091 C C . LEU A 1 154 ? 40.633 -51.618 -2.770 1.00 41.63 151 LEU A C 1
ATOM 1092 O O . LEU A 1 154 ? 39.540 -51.753 -3.297 1.00 41.95 151 LEU A O 1
ATOM 1097 N N . GLU A 1 155 ? 41.449 -52.637 -2.513 1.00 41.71 152 GLU A N 1
ATOM 1098 C CA . GLU A 1 155 ? 41.098 -54.017 -2.859 1.00 42.25 152 GLU A CA 1
ATOM 1099 C C . GLU A 1 155 ? 39.801 -54.483 -2.203 1.00 41.10 152 GLU A C 1
ATOM 1100 O O . GLU A 1 155 ? 38.956 -55.064 -2.866 1.00 40.99 152 GLU A O 1
ATOM 1106 N N . ASN A 1 156 ? 39.646 -54.211 -0.909 1.00 40.76 153 ASN A N 1
ATOM 1107 C CA . ASN A 1 156 ? 38.440 -54.583 -0.171 1.00 40.21 153 ASN A CA 1
ATOM 1108 C C . ASN A 1 156 ? 37.191 -53.835 -0.639 1.00 39.70 153 ASN A C 1
ATOM 1109 O O . ASN A 1 156 ? 36.103 -54.403 -0.688 1.00 39.08 153 ASN A O 1
ATOM 1114 N N . PHE A 1 157 ? 37.353 -52.554 -0.964 1.00 38.65 154 PHE A N 1
ATOM 1115 C CA . PHE A 1 157 ? 36.244 -51.781 -1.510 1.00 38.00 154 PHE A CA 1
ATOM 1116 C C . PHE A 1 157 ? 35.905 -52.265 -2.915 1.00 38.60 154 PHE A C 1
ATOM 1117 O O . PHE A 1 157 ? 34.735 -52.477 -3.233 1.00 38.25 154 PHE A O 1
ATOM 1125 N N . ALA A 1 158 ? 36.937 -52.450 -3.746 1.00 39.55 155 ALA A N 1
ATOM 1126 C CA . ALA A 1 158 ? 36.763 -52.920 -5.128 1.00 40.49 155 ALA A CA 1
ATOM 1127 C C . ALA A 1 158 ? 36.008 -54.240 -5.222 1.00 40.99 155 ALA A C 1
ATOM 1128 O O . ALA A 1 158 ? 35.279 -54.469 -6.193 1.00 41.25 155 ALA A O 1
ATOM 1130 N N . ARG A 1 159 ? 36.162 -55.084 -4.200 1.00 41.41 156 ARG A N 1
ATOM 1131 C CA . ARG A 1 159 ? 35.468 -56.377 -4.126 1.00 41.80 156 ARG A CA 1
ATOM 1132 C C . ARG A 1 159 ? 33.949 -56.248 -4.028 1.00 40.95 156 ARG A C 1
ATOM 1133 O O . ARG A 1 159 ? 33.220 -57.156 -4.440 1.00 41.68 156 ARG A O 1
ATOM 1141 N N . THR A 1 160 ? 33.463 -55.120 -3.508 1.00 39.22 157 THR A N 1
ATOM 1142 C CA . THR A 1 160 ? 32.021 -54.876 -3.424 1.00 37.27 157 THR A CA 1
ATOM 1143 C C . THR A 1 160 ? 31.382 -54.479 -4.760 1.00 36.26 157 THR A C 1
ATOM 1144 O O . THR A 1 160 ? 30.163 -54.545 -4.911 1.00 35.90 157 THR A O 1
ATOM 1148 N N . GLY A 1 161 ? 32.202 -54.027 -5.705 1.00 35.44 158 GLY A N 1
ATOM 1149 C CA . GLY A 1 161 ? 31.709 -53.478 -6.975 1.00 34.22 158 GLY A CA 1
ATOM 1150 C C . GLY A 1 161 ? 30.952 -52.142 -6.880 1.00 33.25 158 GLY A C 1
ATOM 1151 O O . GLY A 1 161 ? 30.397 -51.679 -7.863 1.00 32.40 158 GLY A O 1
ATOM 1152 N N . ALA A 1 162 ? 30.919 -51.530 -5.696 1.00 31.82 159 ALA A N 1
ATOM 1153 C CA . ALA A 1 162 ? 30.249 -50.233 -5.513 1.00 30.46 159 ALA A CA 1
ATOM 1154 C C . ALA A 1 162 ? 30.955 -49.110 -6.291 1.00 29.24 159 ALA A C 1
ATOM 1155 O O . ALA A 1 162 ? 32.129 -49.252 -6.686 1.00 28.59 159 ALA A O 1
ATOM 1157 N N . VAL A 1 163 ? 30.235 -48.016 -6.531 1.00 27.82 160 VAL A N 1
ATOM 1158 C CA . VAL A 1 163 ? 30.861 -46.765 -7.008 1.00 26.78 160 VAL A CA 1
ATOM 1159 C C . VAL A 1 163 ? 31.883 -46.307 -5.974 1.00 26.20 160 VAL A C 1
ATOM 1160 O O . VAL A 1 163 ? 31.565 -46.252 -4.778 1.00 25.76 160 VAL A O 1
ATOM 1164 N N . LEU A 1 164 ? 33.099 -45.979 -6.419 1.00 25.07 161 LEU A N 1
ATOM 1165 C CA . LEU A 1 164 ? 34.108 -45.393 -5.533 1.00 24.49 161 LEU A CA 1
ATOM 1166 C C . LEU A 1 164 ? 34.263 -43.899 -5.825 1.00 24.14 161 LEU A C 1
ATOM 1167 O O . LEU A 1 164 ? 34.316 -43.490 -6.983 1.00 24.91 161 LEU A O 1
ATOM 1172 N N . ALA A 1 165 ? 34.285 -43.103 -4.773 1.00 23.84 162 ALA A N 1
ATOM 1173 C CA . ALA A 1 165 ? 34.546 -41.678 -4.868 1.00 24.00 162 ALA A CA 1
ATOM 1174 C C . ALA A 1 165 ? 35.808 -41.515 -4.043 1.00 23.79 162 ALA A C 1
ATOM 1175 O O . ALA A 1 165 ? 35.796 -41.585 -2.805 1.00 23.55 162 ALA A O 1
ATOM 1177 N N . ILE A 1 166 ? 36.919 -41.396 -4.751 1.00 23.63 163 ILE A N 1
ATOM 1178 C CA . ILE A 1 166 ? 38.219 -41.464 -4.113 1.00 23.84 163 ILE A CA 1
ATOM 1179 C C . ILE A 1 166 ? 38.794 -40.046 -4.022 1.00 22.99 163 ILE A C 1
ATOM 1180 O O . ILE A 1 166 ? 39.022 -39.388 -5.060 1.00 23.08 163 ILE A O 1
ATOM 1185 N N . HIS A 1 167 ? 39.024 -39.615 -2.785 1.00 22.39 164 HIS A N 1
ATOM 1186 C CA . HIS A 1 167 ? 39.480 -38.261 -2.453 1.00 23.11 164 HIS A CA 1
ATOM 1187 C C . HIS A 1 167 ? 40.978 -38.260 -2.146 1.00 24.02 164 HIS A C 1
ATOM 1188 O O . HIS A 1 167 ? 41.565 -39.321 -1.908 1.00 22.82 164 HIS A O 1
ATOM 1195 N N . LEU A 1 168 ? 41.597 -37.066 -2.142 1.00 24.90 165 LEU A N 1
ATOM 1196 C CA . LEU A 1 168 ? 42.971 -36.909 -1.658 1.00 25.41 165 LEU A CA 1
ATOM 1197 C C . LEU A 1 168 ? 43.998 -37.808 -2.363 1.00 26.57 165 LEU A C 1
ATOM 1198 O O . LEU A 1 168 ? 45.051 -38.096 -1.800 1.00 27.22 165 LEU A O 1
ATOM 1203 N N . SER A 1 169 ? 43.728 -38.175 -3.611 1.00 26.56 166 SER A N 1
ATOM 1204 C CA . SER A 1 169 ? 44.456 -39.269 -4.250 1.00 27.94 166 SER A CA 1
ATOM 1205 C C . SER A 1 169 ? 44.876 -39.029 -5.695 1.00 29.15 166 SER A C 1
ATOM 1206 O O . SER A 1 169 ? 45.467 -39.920 -6.315 1.00 29.72 166 SER A O 1
ATOM 1209 N N . VAL A 1 170 ? 44.571 -37.853 -6.246 1.00 29.76 167 VAL A N 1
ATOM 1210 C CA . VAL A 1 170 ? 44.848 -37.613 -7.656 1.00 31.42 167 VAL A CA 1
ATOM 1211 C C . VAL A 1 170 ? 46.360 -37.649 -8.008 1.00 32.77 167 VAL A C 1
ATOM 1212 O O . VAL A 1 170 ? 46.723 -37.940 -9.141 1.00 33.30 167 VAL A O 1
ATOM 1216 N N . HIS A 1 171 ? 47.214 -37.376 -7.034 1.00 34.30 168 HIS A N 1
ATOM 1217 C CA . HIS A 1 171 ? 48.676 -37.477 -7.222 1.00 36.23 168 HIS A CA 1
ATOM 1218 C C . HIS A 1 171 ? 49.136 -38.933 -7.373 1.00 37.17 168 HIS A C 1
ATOM 1219 O O . HIS A 1 171 ? 50.208 -39.190 -7.920 1.00 37.65 168 HIS A O 1
ATOM 1226 N N . VAL A 1 172 ? 48.323 -39.891 -6.920 1.00 37.19 169 VAL A N 1
ATOM 1227 C CA . VAL A 1 172 ? 48.677 -41.316 -7.084 1.00 37.57 169 VAL A CA 1
ATOM 1228 C C . VAL A 1 172 ? 47.757 -42.028 -8.059 1.00 37.54 169 VAL A C 1
ATOM 1229 O O . VAL A 1 172 ? 47.448 -43.222 -7.920 1.00 37.46 169 VAL A O 1
ATOM 1233 N N . LEU A 1 173 ? 47.351 -41.287 -9.083 1.00 37.97 170 LEU A N 1
ATOM 1234 C CA . LEU A 1 173 ? 46.398 -41.782 -10.049 1.00 38.64 170 LEU A CA 1
ATOM 1235 C C . LEU A 1 173 ? 46.824 -43.132 -10.629 1.00 39.33 170 LEU A C 1
ATOM 1236 O O . LEU A 1 173 ? 46.019 -44.067 -10.676 1.00 38.56 170 LEU A O 1
ATOM 1241 N N . ASP A 1 174 ? 48.097 -43.256 -11.017 1.00 40.51 171 ASP A N 1
ATOM 1242 C CA . ASP A 1 174 ? 48.585 -44.514 -11.594 1.00 41.72 171 ASP A CA 1
ATOM 1243 C C . ASP A 1 174 ? 48.422 -45.743 -10.683 1.00 40.93 171 ASP A C 1
ATOM 1244 O O . ASP A 1 174 ? 48.038 -46.811 -11.163 1.00 40.14 171 ASP A O 1
ATOM 1249 N N . GLU A 1 175 ? 48.699 -45.595 -9.385 1.00 41.23 172 GLU A N 1
ATOM 1250 C CA . GLU A 1 175 ? 48.537 -46.716 -8.438 1.00 41.24 172 GLU A CA 1
ATOM 1251 C C . GLU A 1 175 ? 47.073 -47.109 -8.312 1.00 40.69 172 GLU A C 1
ATOM 1252 O O . GLU A 1 175 ? 46.741 -48.296 -8.240 1.00 40.01 172 GLU A O 1
ATOM 1258 N N . VAL A 1 176 ? 46.206 -46.098 -8.287 1.00 40.16 173 VAL A N 1
ATOM 1259 C CA . VAL A 1 176 ? 44.771 -46.305 -8.168 1.00 39.95 173 VAL A CA 1
ATOM 1260 C C . VAL A 1 176 ? 44.247 -47.199 -9.290 1.00 40.63 173 VAL A C 1
ATOM 1261 O O . VAL A 1 176 ? 43.570 -48.199 -9.026 1.00 40.09 173 VAL A O 1
ATOM 1265 N N . VAL A 1 177 ? 44.547 -46.860 -10.543 1.00 41.10 174 VAL A N 1
ATOM 1266 C CA . VAL A 1 177 ? 44.051 -47.713 -11.632 1.00 42.43 174 VAL A CA 1
ATOM 1267 C C . VAL A 1 177 ? 44.644 -49.143 -11.585 1.00 42.80 174 VAL A C 1
ATOM 1268 O O . VAL A 1 177 ? 43.928 -50.115 -11.847 1.00 43.13 174 VAL A O 1
ATOM 1272 N N . GLN A 1 178 ? 45.911 -49.269 -11.193 1.00 43.33 175 GLN A N 1
ATOM 1273 C CA . GLN A 1 178 ? 46.568 -50.585 -11.096 1.00 44.48 175 GLN A CA 1
ATOM 1274 C C . GLN A 1 178 ? 45.862 -51.494 -10.092 1.00 44.13 175 GLN A C 1
ATOM 1275 O O . GLN A 1 178 ? 45.681 -52.690 -10.333 1.00 43.76 175 GLN A O 1
ATOM 1281 N N . LYS A 1 179 ? 45.439 -50.908 -8.977 1.00 43.83 176 LYS A N 1
ATOM 1282 C CA . LYS A 1 179 ? 44.772 -51.660 -7.927 1.00 43.44 176 LYS A CA 1
ATOM 1283 C C . LYS A 1 179 ? 43.301 -51.930 -8.250 1.00 43.14 176 LYS A C 1
ATOM 1284 O O . LYS A 1 179 ? 42.689 -52.841 -7.681 1.00 43.32 176 LYS A O 1
ATOM 1290 N N . LEU A 1 180 ? 42.731 -51.152 -9.165 1.00 42.17 177 LEU A N 1
ATOM 1291 C CA . LEU A 1 180 ? 41.310 -51.286 -9.449 1.00 41.62 177 LEU A CA 1
ATOM 1292 C C . LEU A 1 180 ? 40.988 -52.102 -10.699 1.00 41.82 177 LEU A C 1
ATOM 1293 O O . LEU A 1 180 ? 39.920 -52.728 -10.776 1.00 41.80 177 LEU A O 1
ATOM 1298 N N . VAL A 1 181 ? 41.893 -52.088 -11.678 1.00 41.87 178 VAL A N 1
ATOM 1299 C CA . VAL A 1 181 ? 41.673 -52.846 -12.917 1.00 42.18 178 VAL A CA 1
ATOM 1300 C C . VAL A 1 181 ? 41.314 -54.316 -12.657 1.00 41.94 178 VAL A C 1
ATOM 1301 O O . VAL A 1 181 ? 40.307 -54.788 -13.188 1.00 41.74 178 VAL A O 1
ATOM 1305 N N . PRO A 1 182 ? 42.100 -55.031 -11.818 1.00 42.24 179 PRO A N 1
ATOM 1306 C CA . PRO A 1 182 ? 41.768 -56.456 -11.630 1.00 42.87 179 PRO A CA 1
ATOM 1307 C C . PRO A 1 182 ? 40.322 -56.732 -11.193 1.00 43.09 179 PRO A C 1
ATOM 1308 O O . PRO A 1 182 ? 39.794 -57.804 -11.498 1.00 43.64 179 PRO A O 1
ATOM 1312 N N . HIS A 1 183 ? 39.680 -55.767 -10.528 1.00 43.07 180 HIS A N 1
ATOM 1313 C CA . HIS A 1 183 ? 38.325 -55.965 -10.003 1.00 42.88 180 HIS A CA 1
ATOM 1314 C C . HIS A 1 183 ? 37.225 -55.407 -10.901 1.00 42.29 180 HIS A C 1
ATOM 1315 O O . HIS A 1 183 ? 36.216 -56.075 -11.128 1.00 41.82 180 HIS A O 1
ATOM 1322 N N . TYR A 1 184 ? 37.418 -54.190 -11.411 1.00 41.37 181 TYR A N 1
ATOM 1323 C CA . TYR A 1 184 ? 36.364 -53.484 -12.143 1.00 40.81 181 TYR A CA 1
ATOM 1324 C C . TYR A 1 184 ? 36.378 -53.724 -13.646 1.00 40.51 181 TYR A C 1
ATOM 1325 O O . TYR A 1 184 ? 35.364 -53.543 -14.327 1.00 40.08 181 TYR A O 1
ATOM 1334 N N . GLY A 1 185 ? 37.533 -54.122 -14.156 1.00 40.73 182 GLY A N 1
ATOM 1335 C CA . GLY A 1 185 ? 37.699 -54.384 -15.580 1.00 40.65 182 GLY A CA 1
ATOM 1336 C C . GLY A 1 185 ? 38.494 -53.259 -16.204 1.00 41.08 182 GLY A C 1
ATOM 1337 O O . GLY A 1 185 ? 38.439 -52.125 -15.729 1.00 40.54 182 GLY A O 1
ATOM 1338 N N . GLU A 1 186 ? 39.248 -53.586 -17.257 1.00 40.73 183 GLU A N 1
ATOM 1339 C CA . GLU A 1 186 ? 39.951 -52.595 -18.063 1.00 40.80 183 GLU A CA 1
ATOM 1340 C C . GLU A 1 186 ? 39.021 -51.539 -18.638 1.00 39.68 183 GLU A C 1
ATOM 1341 O O . GLU A 1 186 ? 39.401 -50.380 -18.747 1.00 39.43 183 GLU A O 1
ATOM 1347 N N . ASP A 1 187 ? 37.814 -51.947 -19.018 1.00 38.44 184 ASP A N 1
ATOM 1348 C CA . ASP A 1 187 ? 36.853 -51.054 -19.657 1.00 37.95 184 ASP A CA 1
ATOM 1349 C C . ASP A 1 187 ? 35.893 -50.348 -18.699 1.00 36.51 184 ASP A C 1
ATOM 1350 O O . ASP A 1 187 ? 34.927 -49.716 -19.142 1.00 35.39 184 ASP A O 1
ATOM 1355 N N . CYS A 1 188 ? 36.136 -50.464 -17.400 1.00 35.71 185 CYS A N 1
ATOM 1356 C CA . CYS A 1 188 ? 35.227 -49.841 -16.425 1.00 34.77 185 CYS A CA 1
ATOM 1357 C C . CYS A 1 188 ? 35.327 -48.314 -16.508 1.00 33.44 185 CYS A C 1
ATOM 1358 O O . CYS A 1 188 ? 36.433 -47.772 -16.490 1.00 33.07 185 CYS A O 1
ATOM 1361 N N . PRO A 1 189 ? 34.181 -47.624 -16.620 1.00 32.14 186 PRO A N 1
ATOM 1362 C CA . PRO A 1 189 ? 34.199 -46.157 -16.689 1.00 31.92 186 PRO A CA 1
ATOM 1363 C C . PRO A 1 189 ? 34.867 -45.525 -15.481 1.00 31.17 186 PRO A C 1
ATOM 1364 O O . PRO A 1 189 ? 34.782 -46.051 -14.366 1.00 31.77 186 PRO A O 1
ATOM 1368 N N . VAL A 1 190 ? 35.566 -44.420 -15.725 1.00 30.31 187 VAL A N 1
ATOM 1369 C CA . VAL A 1 190 ? 36.176 -43.632 -14.660 1.00 29.38 187 VAL A CA 1
ATOM 1370 C C . VAL A 1 190 ? 36.050 -42.187 -15.086 1.00 28.80 187 VAL A C 1
ATOM 1371 O O . VAL A 1 190 ? 36.096 -41.872 -16.290 1.00 28.47 187 VAL A O 1
ATOM 1375 N N . ALA A 1 191 ? 35.816 -41.327 -14.109 1.00 28.10 188 ALA A N 1
ATOM 1376 C CA . ALA A 1 191 ? 35.705 -39.889 -14.337 1.00 28.27 188 ALA A CA 1
ATOM 1377 C C . ALA A 1 191 ? 36.472 -39.150 -13.277 1.00 28.53 188 ALA A C 1
ATOM 1378 O O . ALA A 1 191 ? 36.377 -39.477 -12.080 1.00 27.90 188 ALA A O 1
ATOM 1380 N N . ILE A 1 192 ? 37.232 -38.140 -13.704 1.00 29.02 189 ILE A N 1
ATOM 1381 C CA . ILE A 1 192 ? 37.919 -37.271 -12.741 1.00 28.95 189 ILE A CA 1
ATOM 1382 C C . ILE A 1 192 ? 37.375 -35.862 -12.885 1.00 29.09 189 ILE A C 1
ATOM 1383 O O . ILE A 1 192 ? 37.254 -35.358 -14.011 1.00 28.43 189 ILE A O 1
ATOM 1388 N N . VAL A 1 193 ? 36.996 -35.259 -11.757 1.00 28.08 190 VAL A N 1
ATOM 1389 C CA . VAL A 1 193 ? 36.579 -33.867 -11.731 1.00 28.55 190 VAL A CA 1
ATOM 1390 C C . VAL A 1 193 ? 37.543 -33.071 -10.851 1.00 28.34 190 VAL A C 1
ATOM 1391 O O . VAL A 1 193 ? 37.621 -33.290 -9.621 1.00 27.36 190 VAL A O 1
ATOM 1395 N N . TRP A 1 194 ? 38.278 -32.161 -11.501 1.00 28.23 191 TRP A N 1
ATOM 1396 C CA . TRP A 1 194 ? 39.115 -31.170 -10.824 1.00 28.24 191 TRP A CA 1
ATOM 1397 C C . TRP A 1 194 ? 38.285 -29.947 -10.515 1.00 27.90 191 TRP A C 1
ATOM 1398 O O . TRP A 1 194 ? 37.563 -29.461 -11.392 1.00 27.19 191 TRP A O 1
ATOM 1409 N N . ARG A 1 195 ? 38.380 -29.446 -9.278 1.00 27.54 192 ARG A N 1
ATOM 1410 C CA . ARG A 1 195 ? 37.871 -28.119 -8.944 1.00 27.51 192 ARG A CA 1
ATOM 1411 C C . ARG A 1 195 ? 36.422 -27.931 -9.346 1.00 27.54 192 ARG A C 1
ATOM 1412 O O . ARG A 1 195 ? 36.024 -26.877 -9.901 1.00 27.21 192 ARG A O 1
ATOM 1420 N N . ALA A 1 196 ? 35.616 -28.951 -9.052 1.00 26.52 193 ALA A N 1
ATOM 1421 C CA . ALA A 1 196 ? 34.175 -28.871 -9.279 1.00 26.47 193 ALA A CA 1
ATOM 1422 C C . ALA A 1 196 ? 33.584 -27.592 -8.717 1.00 26.63 193 ALA A C 1
ATOM 1423 O O . ALA A 1 196 ? 33.747 -27.299 -7.520 1.00 27.54 193 ALA A O 1
ATOM 1425 N N . SER A 1 197 ? 32.878 -26.861 -9.586 1.00 26.79 194 SER A N 1
ATOM 1426 C CA . SER A 1 197 ? 32.149 -25.638 -9.275 1.00 27.15 194 SER A CA 1
ATOM 1427 C C . SER A 1 197 ? 33.005 -24.369 -9.292 1.00 28.18 194 SER A C 1
ATOM 1428 O O . SER A 1 197 ? 32.452 -23.275 -9.244 1.00 27.70 194 SER A O 1
ATOM 1431 N N . TRP A 1 198 ? 34.320 -24.519 -9.346 1.00 28.74 195 TRP A N 1
ATOM 1432 C CA . TRP A 1 198 ? 35.227 -23.367 -9.461 1.00 30.92 195 TRP A CA 1
ATOM 1433 C C . TRP A 1 198 ? 35.259 -22.846 -10.913 1.00 32.15 195 TRP A C 1
ATOM 1434 O O . TRP A 1 198 ? 34.960 -23.603 -11.843 1.00 32.19 195 TRP A O 1
ATOM 1445 N N . PRO A 1 199 ? 35.630 -21.558 -11.124 1.00 33.86 196 PRO A N 1
ATOM 1446 C CA . PRO A 1 199 ? 35.743 -21.072 -12.520 1.00 34.48 196 PRO A CA 1
ATOM 1447 C C . PRO A 1 199 ? 36.677 -22.015 -13.275 1.00 35.02 196 PRO A C 1
ATOM 1448 O O . PRO A 1 199 ? 36.528 -22.274 -14.471 1.00 35.46 196 PRO A O 1
ATOM 1452 N N . ASP A 1 200 ? 37.591 -22.556 -12.488 1.00 34.77 197 ASP A N 1
ATOM 1453 C CA . ASP A 1 200 ? 38.651 -23.472 -12.826 1.00 35.12 197 ASP A CA 1
ATOM 1454 C C . ASP A 1 200 ? 38.282 -24.959 -13.191 1.00 34.13 197 ASP A C 1
ATOM 1455 O O . ASP A 1 200 ? 39.165 -25.788 -13.461 1.00 33.72 197 ASP A O 1
ATOM 1460 N N . GLN A 1 201 ? 37.000 -25.287 -13.178 1.00 33.03 198 GLN A N 1
ATOM 1461 C CA . GLN A 1 201 ? 36.522 -26.682 -13.230 1.00 32.04 198 GLN A CA 1
ATOM 1462 C C . GLN A 1 201 ? 36.961 -27.450 -14.477 1.00 32.22 198 GLN A C 1
ATOM 1463 O O . GLN A 1 201 ? 36.866 -26.947 -15.591 1.00 30.29 198 GLN A O 1
ATOM 1469 N N . ARG A 1 202 ? 37.423 -28.679 -14.283 1.00 31.44 199 ARG A N 1
ATOM 1470 C CA . ARG A 1 202 ? 37.836 -29.501 -15.417 1.00 32.82 199 ARG A CA 1
ATOM 1471 C C . ARG A 1 202 ? 37.441 -30.972 -15.219 1.00 32.42 199 ARG A C 1
ATOM 1472 O O . ARG A 1 202 ? 37.580 -31.515 -14.114 1.00 31.05 199 ARG A O 1
ATOM 1480 N N . VAL A 1 203 ? 36.945 -31.591 -16.294 1.00 32.72 200 VAL A N 1
ATOM 1481 C CA . VAL A 1 203 ? 36.515 -32.987 -16.293 1.00 33.16 200 VAL A CA 1
ATOM 1482 C C . VAL A 1 203 ? 37.300 -33.852 -17.302 1.00 33.63 200 VAL A C 1
ATOM 1483 O O . VAL A 1 203 ? 37.569 -33.411 -18.439 1.00 33.77 200 VAL A O 1
ATOM 1487 N N . VAL A 1 204 ? 37.636 -35.079 -16.891 1.00 33.23 201 VAL A N 1
ATOM 1488 C CA . VAL A 1 204 ? 38.100 -36.124 -17.812 1.00 34.28 201 VAL A CA 1
ATOM 1489 C C . VAL A 1 204 ? 37.296 -37.426 -17.616 1.00 34.47 201 VAL A C 1
ATOM 1490 O O . VAL A 1 204 ? 37.156 -37.901 -16.491 1.00 35.00 201 VAL A O 1
ATOM 1494 N N . ARG A 1 205 ? 36.740 -37.961 -18.705 1.00 34.32 202 ARG A N 1
ATOM 1495 C CA . ARG A 1 205 ? 36.096 -39.282 -18.713 1.00 34.24 202 ARG A CA 1
ATOM 1496 C C . ARG A 1 205 ? 36.892 -40.269 -19.572 1.00 34.51 202 ARG A C 1
ATOM 1497 O O . ARG A 1 205 ? 37.376 -39.924 -20.667 1.00 34.71 202 ARG A O 1
ATOM 1505 N N . ALA A 1 206 ? 37.029 -41.493 -19.074 1.00 33.01 203 ALA A N 1
ATOM 1506 C CA . ALA A 1 206 ? 37.716 -42.544 -19.798 1.00 33.07 203 ALA A CA 1
ATOM 1507 C C . ALA A 1 206 ? 37.272 -43.894 -19.237 1.00 32.66 203 ALA A C 1
ATOM 1508 O O . ALA A 1 206 ? 36.208 -44.001 -18.619 1.00 31.87 203 ALA A O 1
ATOM 1510 N N . THR A 1 207 ? 38.085 -44.915 -19.468 1.00 32.53 204 THR A N 1
ATOM 1511 C CA . THR A 1 207 ? 37.978 -46.168 -18.761 1.00 32.92 204 THR A CA 1
ATOM 1512 C C . THR A 1 207 ? 39.279 -46.337 -18.019 1.00 32.86 204 THR A C 1
ATOM 1513 O O . THR A 1 207 ? 40.243 -45.615 -18.290 1.00 32.69 204 THR A O 1
ATOM 1517 N N . LEU A 1 208 ? 39.327 -47.282 -17.082 1.00 33.14 205 LEU A N 1
ATOM 1518 C CA . LEU A 1 208 ? 40.534 -47.468 -16.284 1.00 33.95 205 LEU A CA 1
ATOM 1519 C C . LEU A 1 208 ? 41.787 -47.694 -17.154 1.00 34.97 205 LEU A C 1
ATOM 1520 O O . LEU A 1 208 ? 42.846 -47.125 -16.877 1.00 35.13 205 LEU A O 1
ATOM 1525 N N . ALA A 1 209 ? 41.661 -48.501 -18.205 1.00 35.42 206 ALA A N 1
ATOM 1526 C CA . ALA A 1 209 ? 42.806 -48.778 -19.094 1.00 36.02 206 ALA A CA 1
ATOM 1527 C C . ALA A 1 209 ? 43.170 -47.607 -20.022 1.00 36.14 206 ALA A C 1
ATOM 1528 O O . ALA A 1 209 ? 44.257 -47.585 -20.600 1.00 37.19 206 ALA A O 1
ATOM 1530 N N . THR A 1 210 ? 42.269 -46.640 -20.176 1.00 36.08 207 THR A N 1
ATOM 1531 C CA . THR A 1 210 ? 42.473 -45.585 -21.167 1.00 35.97 207 THR A CA 1
ATOM 1532 C C . THR A 1 210 ? 42.604 -44.200 -20.548 1.00 36.08 207 THR A C 1
ATOM 1533 O O . THR A 1 210 ? 42.677 -43.193 -21.263 1.00 35.79 207 THR A O 1
ATOM 1537 N N . LEU A 1 211 ? 42.638 -44.154 -19.222 1.00 35.74 208 LEU A N 1
ATOM 1538 C CA . LEU A 1 211 ? 42.797 -42.897 -18.527 1.00 35.89 208 LEU A CA 1
ATOM 1539 C C . LEU A 1 211 ? 44.254 -42.430 -18.601 1.00 36.04 208 LEU A C 1
ATOM 1540 O O . LEU A 1 211 ? 45.167 -43.211 -18.373 1.00 35.56 208 LEU A O 1
ATOM 1545 N N . GLN A 1 212 ? 44.444 -41.160 -18.951 1.00 36.88 209 GLN A N 1
ATOM 1546 C CA . GLN A 1 212 ? 45.755 -40.506 -18.925 1.00 36.86 209 GLN A CA 1
ATOM 1547 C C . GLN A 1 212 ? 46.222 -40.293 -17.477 1.00 38.02 209 GLN A C 1
ATOM 1548 O O . GLN A 1 212 ? 45.827 -39.338 -16.800 1.00 38.35 209 GLN A O 1
ATOM 1554 N N . THR A 1 213 ? 47.071 -41.202 -17.021 1.00 39.10 210 THR A N 1
ATOM 1555 C CA . THR A 1 213 ? 47.590 -41.225 -15.653 1.00 41.25 210 THR A CA 1
ATOM 1556 C C . THR A 1 213 ? 48.384 -39.970 -15.277 1.00 41.53 210 THR A C 1
ATOM 1557 O O . THR A 1 213 ? 48.315 -39.502 -14.139 1.00 41.57 210 THR A O 1
ATOM 1561 N N . SER A 1 214 ? 49.123 -39.427 -16.244 1.00 42.36 211 SER A N 1
ATOM 1562 C CA . SER A 1 214 ? 49.981 -38.256 -16.017 1.00 43.55 211 SER A CA 1
ATOM 1563 C C . SER A 1 214 ? 49.199 -36.979 -15.643 1.00 44.15 211 SER A C 1
ATOM 1564 O O . SER A 1 214 ? 49.782 -36.028 -15.109 1.00 44.85 211 SER A O 1
ATOM 1567 N N . LEU A 1 215 ? 47.896 -36.963 -15.918 1.00 45.07 212 LEU A N 1
ATOM 1568 C CA . LEU A 1 215 ? 47.009 -35.874 -15.488 1.00 46.37 212 LEU A CA 1
ATOM 1569 C C . LEU A 1 215 ? 47.063 -35.655 -13.976 1.00 47.40 212 LEU A C 1
ATOM 1570 O O . LEU A 1 215 ? 46.785 -34.563 -13.494 1.00 47.53 212 LEU A O 1
ATOM 1575 N N . GLY A 1 216 ? 47.412 -36.702 -13.237 1.00 48.67 213 GLY A N 1
ATOM 1576 C CA . GLY A 1 216 ? 47.452 -36.638 -11.781 1.00 51.14 213 GLY A CA 1
ATOM 1577 C C . GLY A 1 216 ? 48.566 -35.777 -11.216 1.00 52.80 213 GLY A C 1
ATOM 1578 O O . GLY A 1 216 ? 48.326 -34.950 -10.318 1.00 53.19 213 GLY A O 1
ATOM 1579 N N . ALA A 1 217 ? 49.774 -35.963 -11.752 1.00 53.93 214 ALA A N 1
ATOM 1580 C CA . ALA A 1 217 ? 50.965 -35.217 -11.326 1.00 55.22 214 ALA A CA 1
ATOM 1581 C C . ALA A 1 217 ? 50.919 -33.705 -11.610 1.00 56.06 214 ALA A C 1
ATOM 1582 O O . ALA A 1 217 ? 51.763 -32.955 -11.098 1.00 56.45 214 ALA A O 1
ATOM 1584 N N . GLU A 1 218 ? 49.947 -33.257 -12.411 1.00 56.85 215 GLU A N 1
ATOM 1585 C CA . GLU A 1 218 ? 49.763 -31.819 -12.687 1.00 57.45 215 GLU A CA 1
ATOM 1586 C C . GLU A 1 218 ? 49.441 -31.033 -11.403 1.00 57.33 215 GLU A C 1
ATOM 1587 O O . GLU A 1 218 ? 48.990 -31.612 -10.405 1.00 57.75 215 GLU A O 1
ATOM 1593 N N . LEU A 1 219 ? 49.671 -29.720 -11.447 1.00 57.23 216 LEU A N 1
ATOM 1594 C CA . LEU A 1 219 ? 49.633 -28.832 -10.268 1.00 56.45 216 LEU A CA 1
ATOM 1595 C C . LEU A 1 219 ? 48.403 -28.964 -9.344 1.00 55.37 216 LEU A C 1
ATOM 1596 O O . LEU A 1 219 ? 48.542 -28.954 -8.120 1.00 55.55 216 LEU A O 1
ATOM 1601 N N . GLU A 1 220 ? 47.215 -29.111 -9.930 1.00 53.84 217 GLU A N 1
ATOM 1602 C CA . GLU A 1 220 ? 45.970 -29.119 -9.161 1.00 51.81 217 GLU A CA 1
ATOM 1603 C C . GLU A 1 220 ? 45.675 -30.442 -8.460 1.00 50.30 217 GLU A C 1
ATOM 1604 O O . GLU A 1 220 ? 45.471 -31.471 -9.106 1.00 50.59 217 GLU A O 1
ATOM 1610 N N . ARG A 1 221 ? 45.621 -30.397 -7.133 1.00 47.98 218 ARG A N 1
ATOM 1611 C CA . ARG A 1 221 ? 45.320 -31.584 -6.330 1.00 45.88 218 ARG A CA 1
ATOM 1612 C C . ARG A 1 221 ? 43.857 -31.663 -5.857 1.00 43.12 218 ARG A C 1
ATOM 1613 O O . ARG A 1 221 ? 43.433 -32.660 -5.294 1.00 42.84 218 ARG A O 1
ATOM 1621 N N . THR A 1 222 ? 43.088 -30.613 -6.081 1.00 39.97 219 THR A N 1
ATOM 1622 C CA . THR A 1 222 ? 41.681 -30.630 -5.701 1.00 37.03 219 THR A CA 1
ATOM 1623 C C . THR A 1 222 ? 40.913 -31.365 -6.798 1.00 35.16 219 THR A C 1
ATOM 1624 O O . THR A 1 222 ? 40.358 -30.743 -7.712 1.00 34.06 219 THR A O 1
ATOM 1628 N N . ALA A 1 223 ? 40.913 -32.693 -6.714 1.00 32.85 220 ALA A N 1
ATOM 1629 C CA . ALA A 1 223 ? 40.218 -33.518 -7.700 1.00 30.96 220 ALA A CA 1
ATOM 1630 C C . ALA A 1 223 ? 39.627 -34.759 -7.064 1.00 29.96 220 ALA A C 1
ATOM 1631 O O . ALA A 1 223 ? 40.203 -35.331 -6.147 1.00 28.91 220 ALA A O 1
ATOM 1633 N N . LEU A 1 224 ? 38.472 -35.155 -7.584 1.00 29.01 221 LEU A N 1
ATOM 1634 C CA . LEU A 1 224 ? 37.743 -36.315 -7.105 1.00 28.67 221 LEU A CA 1
ATOM 1635 C C . LEU A 1 224 ? 37.707 -37.401 -8.199 1.00 29.04 221 LEU A C 1
ATOM 1636 O O . LEU A 1 224 ? 37.331 -37.124 -9.356 1.00 29.53 221 LEU A O 1
ATOM 1641 N N . ILE A 1 225 ? 38.085 -38.625 -7.839 1.00 28.16 222 ILE A N 1
ATOM 1642 C CA . ILE A 1 225 ? 38.102 -39.736 -8.792 1.00 27.40 222 ILE A CA 1
ATOM 1643 C C . ILE A 1 225 ? 36.839 -40.554 -8.570 1.00 27.15 222 ILE A C 1
ATOM 1644 O O . ILE A 1 225 ? 36.577 -41.002 -7.457 1.00 27.43 222 ILE A O 1
ATOM 1649 N N . LEU A 1 226 ? 36.055 -40.730 -9.625 1.00 26.42 223 LEU A N 1
ATOM 1650 C CA . LEU A 1 226 ? 34.856 -41.573 -9.566 1.00 26.95 223 LEU A CA 1
ATOM 1651 C C . LEU A 1 226 ? 35.033 -42.800 -10.449 1.00 27.51 223 LEU A C 1
ATOM 1652 O O . LEU A 1 226 ? 35.390 -42.677 -11.631 1.00 27.63 223 LEU A O 1
ATOM 1657 N N . VAL A 1 227 ? 34.798 -43.973 -9.874 1.00 28.72 224 VAL A N 1
ATOM 1658 C CA . VAL A 1 227 ? 34.944 -45.242 -10.595 1.00 29.88 224 VAL A CA 1
ATOM 1659 C C . VAL A 1 227 ? 33.639 -46.067 -10.503 1.00 30.74 224 VAL A C 1
ATOM 1660 O O . VAL A 1 227 ? 33.089 -46.258 -9.411 1.00 29.53 224 VAL A O 1
ATOM 1664 N N . GLY A 1 228 ? 33.167 -46.556 -11.649 1.00 31.47 225 GLY A N 1
ATOM 1665 C CA . GLY A 1 228 ? 32.140 -47.598 -11.682 1.00 32.96 225 GLY A CA 1
ATOM 1666 C C . GLY A 1 228 ? 31.309 -47.611 -12.944 1.00 33.80 225 GLY A C 1
ATOM 1667 O O . GLY A 1 228 ? 31.203 -46.598 -13.647 1.00 33.35 225 GLY A O 1
ATOM 1668 N N . ARG A 1 229 ? 30.699 -48.762 -13.223 1.00 35.02 226 ARG A N 1
ATOM 1669 C CA . ARG A 1 229 ? 29.866 -48.925 -14.416 1.00 36.35 226 ARG A CA 1
ATOM 1670 C C . ARG A 1 229 ? 28.800 -47.848 -14.576 1.00 36.64 226 ARG A C 1
ATOM 1671 O O . ARG A 1 229 ? 28.522 -47.424 -15.694 1.00 36.08 226 ARG A O 1
ATOM 1679 N N . SER A 1 230 ? 28.206 -47.398 -13.468 1.00 37.08 227 SER A N 1
ATOM 1680 C CA . SER A 1 230 ? 27.084 -46.448 -13.549 1.00 37.73 227 SER A CA 1
ATOM 1681 C C . SER A 1 230 ? 27.491 -45.056 -14.011 1.00 38.67 227 SER A C 1
ATOM 1682 O O . SER A 1 230 ? 26.633 -44.194 -14.211 1.00 39.24 227 SER A O 1
ATOM 1685 N N . LEU A 1 231 ? 28.788 -44.812 -14.144 1.00 40.15 228 LEU A N 1
ATOM 1686 C CA . LEU A 1 231 ? 29.239 -43.525 -14.652 1.00 41.86 228 LEU A CA 1
ATOM 1687 C C . LEU A 1 231 ? 29.049 -43.376 -16.171 1.00 43.86 228 LEU A C 1
ATOM 1688 O O . LEU A 1 231 ? 28.888 -42.263 -16.676 1.00 44.65 228 LEU A O 1
ATOM 1693 N N . ALA A 1 232 ? 29.064 -44.488 -16.900 1.00 45.66 229 ALA A N 1
ATOM 1694 C CA . ALA A 1 232 ? 28.794 -44.429 -18.338 1.00 47.52 229 ALA A CA 1
ATOM 1695 C C . ALA A 1 232 ? 27.977 -45.632 -18.803 1.00 48.69 229 ALA A C 1
ATOM 1696 O O . ALA A 1 232 ? 28.489 -46.516 -19.495 1.00 49.37 229 ALA A O 1
ATOM 1698 N N . THR A 1 233 ? 26.710 -45.673 -18.391 1.00 49.64 230 THR A N 1
ATOM 1699 C CA . THR A 1 233 ? 25.745 -46.657 -18.923 1.00 50.72 230 THR A CA 1
ATOM 1700 C C . THR A 1 233 ? 24.312 -46.118 -18.937 1.00 51.28 230 THR A C 1
ATOM 1701 O O . THR A 1 233 ? 23.921 -45.300 -18.084 1.00 51.21 230 THR A O 1
ATOM 1705 N N . GLU A 1 234 ? 23.547 -46.568 -19.928 1.00 51.80 231 GLU A N 1
ATOM 1706 C CA . GLU A 1 234 ? 22.108 -46.325 -19.962 1.00 52.42 231 GLU A CA 1
ATOM 1707 C C . GLU A 1 234 ? 21.339 -47.636 -19.730 1.00 52.33 231 GLU A C 1
ATOM 1708 O O . GLU A 1 234 ? 20.105 -47.683 -19.782 1.00 52.44 231 GLU A O 1
ATOM 1714 N N . ASP A 1 235 ? 22.087 -48.694 -19.446 1.00 52.48 232 ASP A N 1
ATOM 1715 C CA . ASP A 1 235 ? 21.495 -49.999 -19.222 1.00 52.64 232 ASP A CA 1
ATOM 1716 C C . ASP A 1 235 ? 21.092 -50.139 -17.759 1.00 52.57 232 ASP A C 1
ATOM 1717 O O . ASP A 1 235 ? 21.797 -50.758 -16.946 1.00 52.10 232 ASP A O 1
ATOM 1722 N N . PHE A 1 236 ? 19.947 -49.535 -17.442 1.00 52.60 233 PHE A N 1
ATOM 1723 C CA . PHE A 1 236 ? 19.417 -49.560 -16.085 1.00 52.92 233 PHE A CA 1
ATOM 1724 C C . PHE A 1 236 ? 17.891 -49.580 -15.976 1.00 52.89 233 PHE A C 1
ATOM 1725 O O . PHE A 1 236 ? 17.353 -50.024 -14.949 1.00 53.36 233 PHE A O 1
ATOM 1733 N N . MET B 1 4 ? 15.029 -23.303 -23.407 1.00 43.40 1 MET B N 1
ATOM 1734 C CA . MET B 1 4 ? 14.904 -23.330 -21.913 1.00 43.29 1 MET B CA 1
ATOM 1735 C C . MET B 1 4 ? 15.804 -24.405 -21.312 1.00 42.52 1 MET B C 1
ATOM 1736 O O . MET B 1 4 ? 16.426 -25.187 -22.047 1.00 42.88 1 MET B O 1
ATOM 1741 N N . THR B 1 5 ? 15.865 -24.433 -19.979 1.00 41.14 2 THR B N 1
ATOM 1742 C CA . THR B 1 5 ? 16.645 -25.422 -19.250 1.00 39.45 2 THR B CA 1
ATOM 1743 C C . THR B 1 5 ? 15.812 -26.047 -18.114 1.00 37.56 2 THR B C 1
ATOM 1744 O O . THR B 1 5 ? 15.035 -25.373 -17.447 1.00 37.17 2 THR B O 1
ATOM 1748 N N . VAL B 1 6 ? 15.974 -27.349 -17.917 1.00 35.60 3 VAL B N 1
ATOM 1749 C CA . VAL B 1 6 ? 15.426 -27.995 -16.738 1.00 33.76 3 VAL B CA 1
ATOM 1750 C C . VAL B 1 6 ? 16.507 -27.999 -15.668 1.00 32.23 3 VAL B C 1
ATOM 1751 O O . VAL B 1 6 ? 17.581 -28.585 -15.858 1.00 32.54 3 VAL B O 1
ATOM 1755 N N . HIS B 1 7 ? 16.227 -27.338 -14.557 1.00 31.06 4 HIS B N 1
ATOM 1756 C CA . HIS B 1 7 ? 17.194 -27.269 -13.441 1.00 30.84 4 HIS B CA 1
ATOM 1757 C C . HIS B 1 7 ? 16.874 -28.314 -12.395 1.00 29.42 4 HIS B C 1
ATOM 1758 O O . HIS B 1 7 ? 15.939 -28.156 -11.614 1.00 29.09 4 HIS B O 1
ATOM 1765 N N . PHE B 1 8 ? 17.625 -29.408 -12.419 1.00 28.70 5 PHE B N 1
ATOM 1766 C CA . PHE B 1 8 ? 17.580 -30.378 -1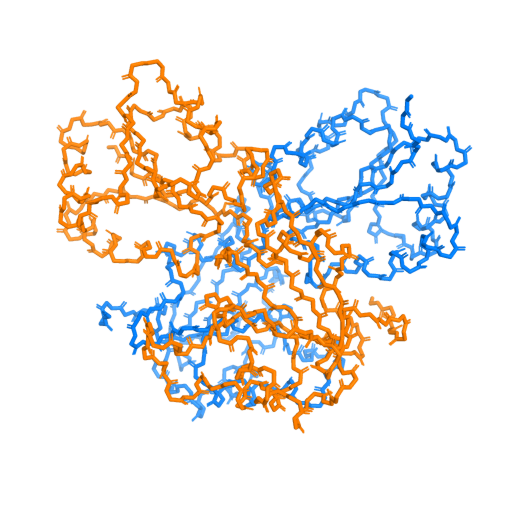1.308 1.00 27.40 5 PHE B CA 1
ATOM 1767 C C . PHE B 1 8 ? 18.295 -29.798 -10.113 1.00 26.68 5 PHE B C 1
ATOM 1768 O O . PHE B 1 8 ? 19.433 -29.321 -10.216 1.00 26.78 5 PHE B O 1
ATOM 1776 N N . ILE B 1 9 ? 17.608 -29.808 -8.982 1.00 26.16 6 ILE B N 1
ATOM 1777 C CA . ILE B 1 9 ? 18.104 -29.143 -7.788 1.00 26.43 6 ILE B CA 1
ATOM 1778 C C . ILE B 1 9 ? 18.002 -30.031 -6.567 1.00 25.93 6 ILE B C 1
ATOM 1779 O O . ILE B 1 9 ? 16.932 -30.570 -6.266 1.00 26.45 6 ILE B O 1
ATOM 1784 N N . GLY B 1 10 ? 19.116 -30.174 -5.856 1.00 26.69 7 GLY B N 1
ATOM 1785 C CA . GLY B 1 10 ? 19.107 -30.877 -4.563 1.00 26.59 7 GLY B CA 1
ATOM 1786 C C . GLY B 1 10 ? 18.528 -29.986 -3.479 1.00 27.10 7 GLY B C 1
ATOM 1787 O O . GLY B 1 10 ? 19.172 -29.039 -3.050 1.00 26.73 7 GLY B O 1
ATOM 1788 N N . ALA B 1 11 ? 17.312 -30.287 -3.031 1.00 27.36 8 ALA B N 1
ATOM 1789 C CA . ALA B 1 11 ? 16.596 -29.432 -2.068 1.00 27.63 8 ALA B CA 1
ATOM 1790 C C . ALA B 1 11 ? 17.186 -29.442 -0.660 1.00 28.32 8 ALA B C 1
ATOM 1791 O O . ALA B 1 11 ? 16.873 -28.571 0.175 1.00 27.71 8 ALA B O 1
ATOM 1793 N N . GLY B 1 12 ? 18.029 -30.438 -0.397 1.00 28.17 9 GLY B N 1
ATOM 1794 C CA . GLY B 1 12 ? 18.581 -30.634 0.926 1.00 28.05 9 GLY B CA 1
ATOM 1795 C C . GLY B 1 12 ? 17.701 -31.516 1.795 1.00 27.98 9 GLY B C 1
ATOM 1796 O O . GLY B 1 12 ? 16.682 -32.059 1.321 1.00 27.29 9 GLY B O 1
ATOM 1797 N N . PRO B 1 13 ? 18.098 -31.676 3.072 1.00 28.08 10 PRO B N 1
ATOM 1798 C CA . PRO B 1 13 ? 17.487 -32.646 3.989 1.00 28.96 10 PRO B CA 1
ATOM 1799 C C . PRO B 1 13 ? 16.052 -32.350 4.437 1.00 30.58 10 PRO B C 1
ATOM 1800 O O . PRO B 1 13 ? 15.422 -33.226 5.041 1.00 30.68 10 PRO B O 1
ATOM 1804 N N . GLY B 1 14 ? 15.542 -31.148 4.175 1.00 31.15 11 GLY B N 1
ATOM 1805 C CA . GLY B 1 14 ? 14.160 -30.815 4.559 1.00 33.13 11 GLY B CA 1
ATOM 1806 C C . GLY B 1 14 ? 13.951 -29.379 5.038 1.00 33.87 11 GLY B C 1
ATOM 1807 O O . GLY B 1 14 ? 12.987 -28.726 4.639 1.00 34.98 11 GLY B O 1
ATOM 1808 N N . ALA B 1 15 ? 14.849 -28.865 5.876 1.00 33.43 12 ALA B N 1
ATOM 1809 C CA . ALA B 1 15 ? 14.716 -27.463 6.309 1.00 32.70 12 ALA B CA 1
ATOM 1810 C C . ALA B 1 15 ? 14.926 -26.545 5.114 1.00 32.58 12 ALA B C 1
ATOM 1811 O O . ALA B 1 15 ? 15.839 -26.763 4.310 1.00 31.86 12 ALA B O 1
ATOM 1813 N N . ALA B 1 16 ? 14.060 -25.529 4.999 1.00 31.67 13 ALA B N 1
ATOM 1814 C CA . ALA B 1 16 ? 14.061 -24.587 3.887 1.00 31.36 13 ALA B CA 1
ATOM 1815 C C . ALA B 1 16 ? 15.389 -23.845 3.729 1.00 30.72 13 ALA B C 1
ATOM 1816 O O . ALA B 1 16 ? 15.741 -23.425 2.636 1.00 30.53 13 ALA B O 1
ATOM 1818 N N . ASP B 1 17 ? 16.112 -23.682 4.826 1.00 29.93 14 ASP B N 1
ATOM 1819 C CA . ASP B 1 17 ? 17.361 -22.959 4.789 1.00 29.80 14 ASP B CA 1
ATOM 1820 C C . ASP B 1 17 ? 18.572 -23.871 4.501 1.00 29.00 14 ASP B C 1
ATOM 1821 O O . ASP B 1 17 ? 19.708 -23.405 4.516 1.00 28.31 14 ASP B O 1
ATOM 1826 N N . LEU B 1 18 ? 18.333 -25.163 4.238 1.00 28.51 15 LEU B N 1
ATOM 1827 C CA . LEU B 1 18 ? 19.442 -26.056 3.873 1.00 27.52 15 LEU B CA 1
ATOM 1828 C C . LEU B 1 18 ? 19.507 -26.383 2.370 1.00 28.25 15 LEU B C 1
ATOM 1829 O O . LEU B 1 18 ? 20.212 -27.295 1.948 1.00 28.40 15 LEU B O 1
ATOM 1834 N N . ILE B 1 19 ? 18.757 -25.629 1.571 1.00 28.04 16 ILE B N 1
ATOM 1835 C CA . ILE B 1 19 ? 19.012 -25.543 0.138 1.00 27.87 16 ILE B CA 1
ATOM 1836 C C . ILE B 1 19 ? 20.183 -24.587 -0.037 1.00 27.60 16 ILE B C 1
ATOM 1837 O O . ILE B 1 19 ? 20.460 -23.778 0.855 1.00 27.08 16 ILE B O 1
ATOM 1842 N N . THR B 1 20 ? 20.897 -24.733 -1.157 1.00 27.84 17 THR B N 1
ATOM 1843 C CA . THR B 1 20 ? 21.950 -23.811 -1.547 1.00 27.70 17 THR B CA 1
ATOM 1844 C C . THR B 1 20 ? 21.343 -22.463 -1.992 1.00 28.51 17 THR B C 1
ATOM 1845 O O . THR B 1 20 ? 20.203 -22.412 -2.430 1.00 26.84 17 THR B O 1
ATOM 1849 N N . ILE B 1 21 ? 22.126 -21.389 -1.888 1.00 29.20 18 ILE B N 1
ATOM 1850 C CA . ILE B 1 21 ? 21.769 -20.100 -2.500 1.00 30.02 18 ILE B CA 1
ATOM 1851 C C . ILE B 1 21 ? 21.354 -20.300 -3.967 1.00 30.78 18 ILE B C 1
ATOM 1852 O O . ILE B 1 21 ? 20.265 -19.866 -4.381 1.00 30.91 18 ILE B O 1
ATOM 1857 N N . ARG B 1 22 ? 22.211 -20.967 -4.743 1.00 30.93 19 ARG B N 1
ATOM 1858 C CA . ARG B 1 22 ? 21.915 -21.215 -6.159 1.00 31.28 19 ARG B CA 1
ATOM 1859 C C . ARG B 1 22 ? 20.557 -21.881 -6.353 1.00 31.85 19 ARG B C 1
ATOM 1860 O O . ARG B 1 22 ? 19.795 -21.476 -7.227 1.00 31.15 19 ARG B O 1
ATOM 1868 N N . GLY B 1 23 ? 20.266 -22.894 -5.533 1.00 32.01 20 GLY B N 1
ATOM 1869 C CA . GLY B 1 23 ? 19.012 -23.621 -5.621 1.00 32.86 20 GLY B CA 1
ATOM 1870 C C . GLY B 1 23 ? 17.793 -22.735 -5.379 1.00 34.08 20 GLY B C 1
ATOM 1871 O O . GLY B 1 23 ? 16.791 -22.827 -6.106 1.00 33.39 20 GLY B O 1
ATOM 1872 N N . ARG B 1 24 ? 17.869 -21.901 -4.345 1.00 34.72 21 ARG B N 1
ATOM 1873 C CA . ARG B 1 24 ? 16.787 -20.952 -4.030 1.00 36.35 21 ARG B CA 1
ATOM 1874 C C . ARG B 1 24 ? 16.587 -19.973 -5.187 1.00 35.91 21 ARG B C 1
ATOM 1875 O O . ARG B 1 24 ? 15.447 -19.702 -5.585 1.00 35.94 21 ARG B O 1
ATOM 1883 N N . ASP B 1 25 ? 17.700 -19.476 -5.731 1.00 36.14 22 ASP B N 1
ATOM 1884 C CA . ASP B 1 25 ? 17.678 -18.512 -6.825 1.00 37.02 22 ASP B CA 1
ATOM 1885 C C . ASP B 1 25 ? 17.078 -19.123 -8.090 1.00 37.23 22 ASP B C 1
ATOM 1886 O O . ASP B 1 25 ? 16.233 -18.501 -8.742 1.00 36.42 22 ASP B O 1
ATOM 1891 N N . LEU B 1 26 ? 17.495 -20.349 -8.415 1.00 36.86 23 LEU B N 1
ATOM 1892 C CA . LEU B 1 26 ? 16.899 -21.059 -9.532 1.00 37.15 23 LEU B CA 1
ATOM 1893 C C . LEU B 1 26 ? 15.397 -21.258 -9.340 1.00 37.44 23 LEU B C 1
ATOM 1894 O O . LEU B 1 26 ? 14.631 -21.055 -10.288 1.00 37.59 23 LEU B O 1
ATOM 1899 N N . ILE B 1 27 ? 14.970 -21.638 -8.134 1.00 37.56 24 ILE B N 1
ATOM 1900 C CA . ILE B 1 27 ? 13.529 -21.796 -7.859 1.00 38.58 24 ILE B CA 1
ATOM 1901 C C . ILE B 1 27 ? 12.777 -20.469 -8.139 1.00 39.65 24 ILE B C 1
ATOM 1902 O O . ILE B 1 27 ? 11.716 -20.457 -8.780 1.00 39.21 24 ILE B O 1
ATOM 1907 N N . ALA B 1 28 ? 13.345 -19.366 -7.652 1.00 40.39 25 ALA B N 1
ATOM 1908 C CA . ALA B 1 28 ? 12.725 -18.037 -7.780 1.00 41.19 25 ALA B CA 1
ATOM 1909 C C . ALA B 1 28 ? 12.613 -17.577 -9.226 1.00 41.76 25 ALA B C 1
ATOM 1910 O O . ALA B 1 28 ? 11.789 -16.731 -9.537 1.00 42.55 25 ALA B O 1
ATOM 1912 N N . SER B 1 29 ? 13.406 -18.163 -10.113 1.00 42.25 26 SER B N 1
ATOM 1913 C CA . SER B 1 29 ? 13.417 -17.738 -11.496 1.00 43.32 26 SER B CA 1
ATOM 1914 C C . SER B 1 29 ? 12.731 -18.695 -12.474 1.00 43.45 26 SER B C 1
ATOM 1915 O O . SER B 1 29 ? 12.751 -18.462 -13.688 1.00 43.82 26 SER B O 1
ATOM 1918 N N . CYS B 1 30 ? 12.131 -19.768 -11.963 1.00 42.71 27 CYS B N 1
ATOM 1919 C CA . CYS B 1 30 ? 11.517 -20.761 -12.836 1.00 42.72 27 CYS B CA 1
ATOM 1920 C C . CYS B 1 30 ? 10.003 -20.657 -12.836 1.00 41.99 27 CYS B C 1
ATOM 1921 O O . CYS B 1 30 ? 9.381 -20.791 -11.791 1.00 41.81 27 CYS B O 1
ATOM 1924 N N . PRO B 1 31 ? 9.406 -20.439 -14.021 1.00 42.03 28 PRO B N 1
ATOM 1925 C CA . PRO B 1 31 ? 7.948 -20.372 -14.163 1.00 42.03 28 PRO B CA 1
ATOM 1926 C C . PRO B 1 31 ? 7.261 -21.702 -13.832 1.00 41.66 28 PRO B C 1
ATOM 1927 O O . PRO B 1 31 ? 6.060 -21.727 -13.568 1.00 42.16 28 PRO B O 1
ATOM 1931 N N . VAL B 1 32 ? 8.016 -22.797 -13.854 1.00 40.93 29 VAL B N 1
ATOM 1932 C CA . VAL B 1 32 ? 7.457 -24.130 -13.575 1.00 39.59 29 VAL B CA 1
ATOM 1933 C C . VAL B 1 32 ? 8.343 -24.841 -12.544 1.00 39.03 29 VAL B C 1
ATOM 1934 O O . VAL B 1 32 ? 9.562 -24.870 -12.701 1.00 37.60 29 VAL B O 1
ATOM 1938 N N . CYS B 1 33 ? 7.713 -25.372 -11.490 1.00 37.95 30 CYS B N 1
ATOM 1939 C CA . CYS B 1 33 ? 8.388 -26.103 -10.431 1.00 37.97 30 CYS B CA 1
ATOM 1940 C C . CYS B 1 33 ? 7.788 -27.503 -10.271 1.00 37.74 30 CYS B C 1
ATOM 1941 O O . CYS B 1 33 ? 6.586 -27.649 -10.034 1.00 37.49 30 CYS B O 1
ATOM 1944 N N . LEU B 1 34 ? 8.635 -28.516 -10.449 1.00 37.21 31 LEU B N 1
ATOM 1945 C CA . LEU B 1 34 ? 8.268 -29.904 -10.214 1.00 37.06 31 LEU B CA 1
ATOM 1946 C C . LEU B 1 34 ? 8.991 -30.417 -8.976 1.00 37.01 31 LEU B C 1
ATOM 1947 O O . LEU B 1 34 ? 10.218 -30.485 -8.963 1.00 37.22 31 LEU B O 1
ATOM 1952 N N . TYR B 1 35 ? 8.237 -30.779 -7.941 1.00 36.04 32 TYR B N 1
ATOM 1953 C CA . TYR B 1 35 ? 8.845 -31.205 -6.692 1.00 36.97 32 TYR B CA 1
ATOM 1954 C C . TYR B 1 35 ? 8.445 -32.631 -6.318 1.00 37.41 32 TYR B C 1
ATOM 1955 O O . TYR B 1 35 ? 7.266 -32.993 -6.390 1.00 36.29 32 TYR B O 1
ATOM 1964 N N . ALA B 1 36 ? 9.443 -33.429 -5.938 1.00 38.65 33 ALA B N 1
ATOM 1965 C CA . ALA B 1 36 ? 9.224 -34.841 -5.596 1.00 40.53 33 ALA B CA 1
ATOM 1966 C C . ALA B 1 36 ? 8.645 -34.996 -4.206 1.00 41.22 33 ALA B C 1
ATOM 1967 O O . ALA B 1 36 ? 9.355 -35.345 -3.263 1.00 41.83 33 ALA B O 1
ATOM 1969 N N . GLY B 1 37 ? 7.360 -34.696 -4.075 1.00 42.53 34 GLY B N 1
ATOM 1970 C CA . GLY B 1 37 ? 6.604 -35.073 -2.889 1.00 44.11 34 GLY B CA 1
ATOM 1971 C C . GLY B 1 37 ? 6.850 -34.210 -1.684 1.00 45.40 34 GLY B C 1
ATOM 1972 O O . GLY B 1 37 ? 7.646 -33.269 -1.739 1.00 45.76 34 GLY B O 1
ATOM 1973 N N . SER B 1 38 ? 6.175 -34.541 -0.584 1.00 46.61 35 SER B N 1
ATOM 1974 C CA . SER B 1 38 ? 6.231 -33.720 0.622 1.00 47.74 35 SER B CA 1
ATOM 1975 C C . SER B 1 38 ? 7.588 -33.813 1.343 1.00 48.51 35 SER B C 1
ATOM 1976 O O . SER B 1 38 ? 7.826 -33.097 2.330 1.00 48.27 35 SER B O 1
ATOM 1979 N N . LEU B 1 39 ? 8.467 -34.687 0.841 1.00 49.29 36 LEU B N 1
ATOM 1980 C CA . LEU B 1 39 ? 9.867 -34.740 1.289 1.00 50.38 36 LEU B CA 1
ATOM 1981 C C . LEU B 1 39 ? 10.683 -33.547 0.788 1.00 50.82 36 LEU B C 1
ATOM 1982 O O . LEU B 1 39 ? 11.860 -33.406 1.114 1.00 51.54 36 LEU B O 1
ATOM 1987 N N . VAL B 1 40 ? 10.043 -32.697 -0.004 1.00 51.03 37 VAL B N 1
ATOM 1988 C CA . VAL B 1 40 ? 10.573 -31.395 -0.360 1.00 51.51 37 VAL B CA 1
ATOM 1989 C C . VAL B 1 40 ? 9.698 -30.409 0.413 1.00 52.46 37 VAL B C 1
ATOM 1990 O O . VAL B 1 40 ? 8.490 -30.320 0.168 1.00 52.46 37 VAL B O 1
ATOM 1994 N N . PRO B 1 41 ? 10.300 -29.680 1.368 1.00 53.09 38 PRO B N 1
ATOM 1995 C CA . PRO B 1 41 ? 9.541 -28.826 2.281 1.00 53.30 38 PRO B CA 1
ATOM 1996 C C . PRO B 1 41 ? 8.773 -27.758 1.540 1.00 53.63 38 PRO B C 1
ATOM 1997 O O . PRO B 1 41 ? 9.319 -27.094 0.648 1.00 53.52 38 PRO B O 1
ATOM 2001 N N . GLU B 1 42 ? 7.522 -27.572 1.938 1.00 53.91 39 GLU B N 1
ATOM 2002 C CA . GLU B 1 42 ? 6.644 -26.649 1.254 1.00 54.32 39 GLU B CA 1
ATOM 2003 C C . GLU B 1 42 ? 7.090 -25.198 1.302 1.00 53.99 39 GLU B C 1
ATOM 2004 O O . GLU B 1 42 ? 6.716 -24.428 0.428 1.00 54.12 39 GLU B O 1
ATOM 2010 N N . ALA B 1 43 ? 7.893 -24.825 2.298 1.00 53.91 40 ALA B N 1
ATOM 2011 C CA . ALA B 1 43 ? 8.407 -23.451 2.373 1.00 53.61 40 ALA B CA 1
ATOM 2012 C C . ALA B 1 43 ? 9.242 -23.064 1.156 1.00 53.23 40 ALA B C 1
ATOM 2013 O O . ALA B 1 43 ? 9.224 -21.900 0.736 1.00 53.67 40 ALA B O 1
ATOM 2015 N N . LEU B 1 44 ? 9.956 -24.032 0.576 1.00 52.31 41 LEU B N 1
ATOM 2016 C CA . LEU B 1 44 ? 10.735 -23.778 -0.640 1.00 50.78 41 LEU B CA 1
ATOM 2017 C C . LEU B 1 44 ? 9.850 -23.359 -1.793 1.00 50.49 41 LEU B C 1
ATOM 2018 O O . LEU B 1 44 ? 10.263 -22.566 -2.638 1.00 50.05 41 LEU B O 1
ATOM 2023 N N . LEU B 1 45 ? 8.628 -23.887 -1.813 1.00 49.87 42 LEU B N 1
ATOM 2024 C CA . LEU B 1 45 ? 7.652 -23.549 -2.838 1.00 49.84 42 LEU B CA 1
ATOM 2025 C C . LEU B 1 45 ? 7.221 -22.076 -2.748 1.00 50.14 42 LEU B C 1
ATOM 2026 O O . LEU B 1 45 ? 6.804 -21.490 -3.742 1.00 50.19 42 LEU B O 1
ATOM 2031 N N . ALA B 1 46 ? 7.349 -21.475 -1.567 1.00 50.83 43 ALA B N 1
ATOM 2032 C CA . ALA B 1 46 ? 7.090 -20.029 -1.411 1.00 51.46 43 ALA B CA 1
ATOM 2033 C C . ALA B 1 46 ? 8.005 -19.176 -2.302 1.00 51.93 43 ALA B C 1
ATOM 2034 O O . ALA B 1 46 ? 7.627 -18.072 -2.709 1.00 52.06 43 ALA B O 1
ATOM 2036 N N . HIS B 1 47 ? 9.184 -19.714 -2.631 1.00 52.12 44 HIS B N 1
ATOM 2037 C CA . HIS B 1 47 ? 10.159 -19.045 -3.501 1.00 52.20 44 HIS B CA 1
ATOM 2038 C C . HIS B 1 47 ? 9.796 -19.025 -4.983 1.00 52.17 44 HIS B C 1
ATOM 2039 O O . HIS B 1 47 ? 10.406 -18.290 -5.772 1.00 52.03 44 HIS B O 1
ATOM 2046 N N . CYS B 1 48 ? 8.816 -19.836 -5.369 1.00 52.03 45 CYS B N 1
ATOM 2047 C CA . CYS B 1 48 ? 8.378 -19.883 -6.761 1.00 51.86 45 CYS B CA 1
ATOM 2048 C C . CYS B 1 48 ? 7.879 -18.502 -7.206 1.00 52.04 45 CYS B C 1
ATOM 2049 O O . CYS B 1 48 ? 7.288 -17.768 -6.406 1.00 51.96 45 CYS B O 1
ATOM 2052 N N . PRO B 1 49 ? 8.150 -18.124 -8.468 1.00 52.13 46 PRO B N 1
ATOM 2053 C CA . PRO B 1 49 ? 7.724 -16.794 -8.919 1.00 52.34 46 PRO B CA 1
ATOM 2054 C C . PRO B 1 49 ? 6.190 -16.720 -9.002 1.00 52.57 46 PRO B C 1
ATOM 2055 O O . PRO B 1 49 ? 5.538 -17.770 -9.123 1.00 52.37 46 PRO B O 1
ATOM 2059 N N . PRO B 1 50 ? 5.609 -15.498 -8.925 1.00 52.56 47 PRO B N 1
ATOM 2060 C CA . PRO B 1 50 ? 4.140 -15.388 -8.916 1.00 52.19 47 PRO B CA 1
ATOM 2061 C C . PRO B 1 50 ? 3.514 -16.033 -10.153 1.00 51.84 47 PRO B C 1
ATOM 2062 O O . PRO B 1 50 ? 4.044 -15.894 -11.264 1.00 51.49 47 PRO B O 1
ATOM 2066 N N . GLY B 1 51 ? 2.403 -16.745 -9.953 1.00 51.62 48 GLY B N 1
ATOM 2067 C CA . GLY B 1 51 ? 1.742 -17.474 -11.041 1.00 51.33 48 GLY B CA 1
ATOM 2068 C C . GLY B 1 51 ? 2.552 -18.650 -11.574 1.00 51.04 48 GLY B C 1
ATOM 2069 O O . GLY B 1 51 ? 2.398 -19.057 -12.734 1.00 50.92 48 GLY B O 1
ATOM 2070 N N . ALA B 1 52 ? 3.435 -19.190 -10.737 1.00 50.50 49 ALA B N 1
ATOM 2071 C CA . ALA B 1 52 ? 4.211 -20.373 -11.130 1.00 49.87 49 ALA B CA 1
ATOM 2072 C C . ALA B 1 52 ? 3.309 -21.600 -11.126 1.00 48.92 49 ALA B C 1
ATOM 2073 O O . ALA B 1 52 ? 2.446 -21.744 -10.263 1.00 48.74 49 ALA B O 1
ATOM 2075 N N . LYS B 1 53 ? 3.499 -22.464 -12.114 1.00 48.17 50 LYS B N 1
ATOM 2076 C CA . LYS B 1 53 ? 2.869 -23.769 -12.118 1.00 46.97 50 LYS B CA 1
ATOM 2077 C C . LYS B 1 53 ? 3.724 -24.673 -11.233 1.00 46.22 50 LYS B C 1
ATOM 2078 O O . LYS B 1 53 ? 4.852 -25.017 -11.586 1.00 45.92 50 LYS B O 1
ATOM 2084 N N . ILE B 1 54 ? 3.173 -25.019 -10.076 1.00 45.03 51 ILE B N 1
ATOM 2085 C CA . ILE B 1 54 ? 3.807 -25.884 -9.104 1.00 43.97 51 ILE B CA 1
ATOM 2086 C C . ILE B 1 54 ? 3.117 -27.259 -9.153 1.00 43.26 51 ILE B C 1
ATOM 2087 O O . ILE B 1 54 ? 1.891 -27.351 -9.057 1.00 42.95 51 ILE B O 1
ATOM 2092 N N . VAL B 1 55 ? 3.913 -28.316 -9.307 1.00 41.86 52 VAL B N 1
ATOM 2093 C CA . VAL B 1 55 ? 3.408 -29.677 -9.529 1.00 40.03 52 VAL B CA 1
ATOM 2094 C C . VAL B 1 55 ? 4.139 -30.677 -8.641 1.00 39.34 52 VAL B C 1
ATOM 2095 O O . VAL B 1 55 ? 5.377 -30.787 -8.678 1.00 38.82 52 VAL B O 1
ATOM 2099 N N . ASN B 1 56 ? 3.363 -31.404 -7.847 1.00 37.78 53 ASN B N 1
ATOM 2100 C CA . ASN B 1 56 ? 3.865 -32.517 -7.067 1.00 36.96 53 ASN B CA 1
ATOM 2101 C C . ASN B 1 56 ? 4.008 -33.747 -7.970 1.00 35.56 53 ASN B C 1
ATOM 2102 O O . ASN B 1 56 ? 3.023 -34.231 -8.516 1.00 34.66 53 ASN B O 1
ATOM 2107 N N . THR B 1 57 ? 5.231 -34.243 -8.132 1.00 34.05 54 THR B N 1
ATOM 2108 C CA . THR B 1 57 ? 5.468 -35.421 -8.981 1.00 32.75 54 THR B CA 1
ATOM 2109 C C . THR B 1 57 ? 5.259 -36.763 -8.272 1.00 32.11 54 THR B C 1
ATOM 2110 O O . THR B 1 57 ? 5.285 -37.808 -8.929 1.00 31.87 54 THR B O 1
ATOM 2114 N N . ALA B 1 58 ? 5.057 -36.757 -6.954 1.00 31.68 55 ALA B N 1
ATOM 2115 C CA . ALA B 1 58 ? 4.896 -38.032 -6.214 1.00 31.79 55 ALA B CA 1
ATOM 2116 C C . ALA B 1 58 ? 3.768 -38.944 -6.746 1.00 31.55 55 ALA B C 1
ATOM 2117 O O . ALA B 1 58 ? 3.948 -40.176 -6.770 1.00 31.37 55 ALA B O 1
ATOM 2119 N N . PRO B 1 59 ? 2.622 -38.354 -7.183 1.00 31.20 56 PRO B N 1
ATOM 2120 C CA . PRO B 1 59 ? 1.518 -39.151 -7.725 1.00 30.89 56 PRO B CA 1
ATOM 2121 C C . PRO B 1 59 ? 1.697 -39.554 -9.191 1.00 30.28 56 PRO B C 1
ATOM 2122 O O . PRO B 1 59 ? 0.855 -40.254 -9.729 1.00 30.29 56 PRO B O 1
ATOM 2126 N N . MET B 1 60 ? 2.774 -39.086 -9.816 1.00 29.92 57 MET B N 1
ATOM 2127 C CA . MET B 1 60 ? 2.952 -39.159 -11.265 1.00 30.32 57 MET B CA 1
ATOM 2128 C C . MET B 1 60 ? 3.944 -40.228 -11.713 1.00 29.81 57 MET B C 1
ATOM 2129 O O . MET B 1 60 ? 4.966 -40.447 -11.063 1.00 29.58 57 MET B O 1
ATOM 2134 N N . SER B 1 61 ? 3.640 -40.863 -12.841 1.00 29.93 58 SER B N 1
ATOM 2135 C CA . SER B 1 61 ? 4.583 -41.756 -13.508 1.00 29.69 58 SER B CA 1
ATOM 2136 C C . SER B 1 61 ? 5.705 -40.970 -14.180 1.00 29.54 58 SER B C 1
ATOM 2137 O O . SER B 1 61 ? 5.572 -39.773 -14.463 1.00 29.25 58 SER B O 1
ATOM 2140 N N . LEU B 1 62 ? 6.808 -41.650 -14.452 1.00 29.26 59 LEU B N 1
ATOM 2141 C CA . LEU B 1 62 ? 7.884 -41.067 -15.250 1.00 30.36 59 LEU B CA 1
ATOM 2142 C C . LEU B 1 62 ? 7.373 -40.495 -16.581 1.00 31.19 59 LEU B C 1
ATOM 2143 O O . LEU B 1 62 ? 7.745 -39.372 -16.951 1.00 31.87 59 LEU B O 1
ATOM 2148 N N . ASP B 1 63 ? 6.518 -41.244 -17.286 1.00 31.87 60 ASP B N 1
ATOM 2149 C CA . ASP B 1 63 ? 5.955 -40.741 -18.553 1.00 32.45 60 ASP B CA 1
ATOM 2150 C C . ASP B 1 63 ? 5.238 -39.411 -18.349 1.00 32.13 60 ASP B C 1
ATOM 2151 O O . ASP B 1 63 ? 5.392 -38.513 -19.157 1.00 32.42 60 ASP B O 1
ATOM 2156 N N . ALA B 1 64 ? 4.462 -39.278 -17.271 1.00 32.25 61 ALA B N 1
ATOM 2157 C CA . ALA B 1 64 ? 3.687 -38.050 -17.046 1.00 32.15 61 ALA B CA 1
ATOM 2158 C C . ALA B 1 64 ? 4.594 -36.862 -16.695 1.00 32.55 61 ALA B C 1
ATOM 2159 O O . ALA B 1 64 ? 4.348 -35.724 -17.114 1.00 31.75 61 ALA B O 1
ATOM 2161 N N . ILE B 1 65 ? 5.623 -37.146 -15.897 1.00 32.10 62 ILE B N 1
ATOM 2162 C CA . ILE B 1 65 ? 6.637 -36.171 -15.541 1.00 32.51 62 ILE B CA 1
ATOM 2163 C C . ILE B 1 65 ? 7.333 -35.644 -16.794 1.00 32.66 62 ILE B C 1
ATOM 2164 O O . ILE B 1 65 ? 7.419 -34.440 -16.975 1.00 32.47 62 ILE B O 1
ATOM 2169 N N . ILE B 1 66 ? 7.792 -36.546 -17.658 1.00 34.40 63 ILE B N 1
ATOM 2170 C CA . ILE B 1 66 ? 8.496 -36.156 -18.879 1.00 36.04 63 ILE B CA 1
ATOM 2171 C C . ILE B 1 66 ? 7.568 -35.380 -19.829 1.00 37.87 63 ILE B C 1
ATOM 2172 O O . ILE B 1 66 ? 7.995 -34.410 -20.458 1.00 37.93 63 ILE B O 1
ATOM 2177 N N . ASP B 1 67 ? 6.301 -35.793 -19.900 1.00 39.26 64 ASP B N 1
ATOM 2178 C CA . ASP B 1 67 ? 5.296 -35.062 -20.669 1.00 40.78 64 ASP B CA 1
ATOM 2179 C C . ASP B 1 67 ? 5.175 -33.634 -20.180 1.00 40.92 64 ASP B C 1
ATOM 2180 O O . ASP B 1 67 ? 5.195 -32.704 -20.980 1.00 41.08 64 ASP B O 1
ATOM 2185 N N . THR B 1 68 ? 5.060 -33.468 -18.863 1.00 41.37 65 THR B N 1
ATOM 2186 C CA . THR B 1 68 ? 4.917 -32.149 -18.244 1.00 41.77 65 THR B CA 1
ATOM 2187 C C . THR B 1 68 ? 6.137 -31.276 -18.542 1.00 42.06 65 THR B C 1
ATOM 2188 O O . THR B 1 68 ? 6.003 -30.073 -18.784 1.00 42.43 65 THR B O 1
ATOM 2192 N N . ILE B 1 69 ? 7.320 -31.889 -18.529 1.00 41.72 66 ILE B N 1
ATOM 2193 C CA . ILE B 1 69 ? 8.553 -31.198 -18.892 1.00 41.60 66 ILE B CA 1
ATOM 2194 C C . ILE B 1 69 ? 8.581 -30.826 -20.380 1.00 42.48 66 ILE B C 1
ATOM 2195 O O . ILE B 1 69 ? 8.985 -29.712 -20.731 1.00 42.36 66 ILE B O 1
ATOM 2200 N N . ALA B 1 70 ? 8.165 -31.754 -21.241 1.00 42.99 67 ALA B N 1
ATOM 2201 C CA . ALA B 1 70 ? 8.164 -31.510 -22.683 1.00 44.27 67 ALA B CA 1
ATOM 2202 C C . ALA B 1 70 ? 7.220 -30.361 -23.015 1.00 44.83 67 ALA B C 1
ATOM 2203 O O . ALA B 1 70 ? 7.455 -29.607 -23.963 1.00 44.83 67 ALA B O 1
ATOM 2205 N N . GLU B 1 71 ? 6.170 -30.233 -22.209 1.00 45.52 68 GLU B N 1
ATOM 2206 C CA . GLU B 1 71 ? 5.231 -29.131 -22.302 1.00 46.85 68 GLU B CA 1
ATOM 2207 C C . GLU B 1 71 ? 5.917 -27.796 -21.994 1.00 47.36 68 GLU B C 1
ATOM 2208 O O . GLU B 1 71 ? 5.758 -26.825 -22.739 1.00 47.64 68 GLU B O 1
ATOM 2214 N N . ALA B 1 72 ? 6.690 -27.755 -20.908 1.00 47.50 69 ALA B N 1
ATOM 2215 C CA . ALA B 1 72 ? 7.421 -26.555 -20.520 1.00 47.61 69 ALA B CA 1
ATOM 2216 C C . ALA B 1 72 ? 8.434 -26.194 -21.590 1.00 47.83 69 ALA B C 1
ATOM 2217 O O . ALA B 1 72 ? 8.598 -25.024 -21.911 1.00 48.02 69 ALA B O 1
ATOM 2219 N N . HIS B 1 73 ? 9.099 -27.209 -22.140 1.00 48.46 70 HIS B N 1
ATOM 2220 C CA . HIS B 1 73 ? 10.111 -27.024 -23.179 1.00 49.67 70 HIS B CA 1
ATOM 2221 C C . HIS B 1 73 ? 9.517 -26.437 -24.460 1.00 50.20 70 HIS B C 1
ATOM 2222 O O . HIS B 1 73 ? 10.126 -25.563 -25.094 1.00 50.33 70 HIS B O 1
ATOM 2229 N N . ALA B 1 74 ? 8.334 -26.924 -24.828 1.00 50.53 71 ALA B N 1
ATOM 2230 C CA . ALA B 1 74 ? 7.612 -26.415 -25.998 1.00 51.38 71 ALA B CA 1
ATOM 2231 C C . ALA B 1 74 ? 7.061 -25.010 -25.750 1.00 51.58 71 ALA B C 1
ATOM 2232 O O . ALA B 1 74 ? 6.715 -24.299 -26.697 1.00 52.67 71 ALA B O 1
ATOM 2234 N N . ALA B 1 75 ? 6.996 -24.613 -24.481 1.00 51.57 72 ALA B N 1
ATOM 2235 C CA . ALA B 1 75 ? 6.544 -23.285 -24.094 1.00 51.18 72 ALA B CA 1
ATOM 2236 C C . ALA B 1 75 ? 7.704 -22.364 -23.677 1.00 51.26 72 ALA B C 1
ATOM 2237 O O . ALA B 1 75 ? 7.473 -21.274 -23.151 1.00 51.90 72 ALA B O 1
ATOM 2239 N N . GLY B 1 76 ? 8.938 -22.810 -23.906 1.00 50.83 73 GLY B N 1
ATOM 2240 C CA . GLY B 1 76 ? 10.147 -22.049 -23.547 1.00 50.09 73 GLY B CA 1
ATOM 2241 C C . GLY B 1 76 ? 10.312 -21.674 -22.081 1.00 49.40 73 GLY B C 1
ATOM 2242 O O . GLY B 1 76 ? 11.035 -20.715 -21.762 1.00 49.49 73 GLY B O 1
ATOM 2243 N N . GLN B 1 77 ? 9.664 -22.439 -21.195 1.00 48.18 74 GLN B N 1
ATOM 2244 C CA . GLN B 1 77 ? 9.633 -22.159 -19.756 1.00 47.14 74 GLN B CA 1
ATOM 2245 C C . GLN B 1 77 ? 10.651 -22.997 -18.964 1.00 46.36 74 GLN B C 1
ATOM 2246 O O . GLN B 1 77 ? 10.626 -24.234 -19.008 1.00 45.69 74 GLN B O 1
ATOM 2252 N N . ASP B 1 78 ? 11.532 -22.322 -18.230 1.00 44.87 75 ASP B N 1
ATOM 2253 C CA . ASP B 1 78 ? 12.502 -23.011 -17.376 1.00 43.44 75 ASP B CA 1
ATOM 2254 C C . ASP B 1 78 ? 11.806 -23.835 -16.288 1.00 41.45 75 ASP B C 1
ATOM 2255 O O . ASP B 1 78 ? 10.748 -23.459 -15.778 1.00 40.85 75 ASP B O 1
ATOM 2260 N N . VAL B 1 79 ? 12.406 -24.965 -15.943 1.00 39.19 76 VAL B N 1
ATOM 2261 C CA . VAL B 1 79 ? 11.820 -25.858 -14.950 1.00 37.33 76 VAL B CA 1
ATOM 2262 C C . VAL B 1 79 ? 12.730 -25.993 -13.718 1.00 35.74 76 VAL B C 1
ATOM 2263 O O . VAL B 1 79 ? 13.904 -26.329 -13.849 1.00 34.51 76 VAL B O 1
ATOM 2267 N N . ALA B 1 80 ? 12.185 -25.686 -12.543 1.00 34.25 77 ALA B N 1
ATOM 2268 C CA . ALA B 1 80 ? 12.847 -26.022 -11.276 1.00 33.44 77 ALA B CA 1
ATOM 2269 C C . ALA B 1 80 ? 12.410 -27.426 -10.857 1.00 32.04 77 ALA B C 1
ATOM 2270 O O . ALA B 1 80 ? 11.253 -27.646 -10.485 1.00 32.28 77 ALA B O 1
ATOM 2272 N N . ARG B 1 81 ? 13.336 -28.369 -10.905 1.00 30.84 78 ARG B N 1
ATOM 2273 C CA . ARG B 1 81 ? 13.003 -29.776 -10.620 1.00 30.21 78 ARG B CA 1
ATOM 2274 C C . ARG B 1 81 ? 13.623 -30.221 -9.285 1.00 29.22 78 ARG B C 1
ATOM 2275 O O . ARG B 1 81 ? 14.799 -30.579 -9.240 1.00 28.93 78 ARG B O 1
ATOM 2283 N N . LEU B 1 82 ? 12.833 -30.204 -8.214 1.00 28.92 79 LEU B N 1
ATOM 2284 C CA . LEU B 1 82 ? 13.347 -30.430 -6.858 1.00 29.08 79 LEU B CA 1
ATOM 2285 C C . LEU B 1 82 ? 13.308 -31.895 -6.425 1.00 28.81 79 LEU B C 1
ATOM 2286 O O . LEU B 1 82 ? 12.270 -32.533 -6.526 1.00 28.40 79 LEU B O 1
ATOM 2291 N N . HIS B 1 83 ? 14.450 -32.404 -5.950 1.00 28.94 80 HIS B N 1
ATOM 2292 C CA . HIS B 1 83 ? 14.538 -33.697 -5.282 1.00 28.00 80 HIS B CA 1
ATOM 2293 C C . HIS B 1 83 ? 15.111 -33.502 -3.867 1.00 28.61 80 HIS B C 1
ATOM 2294 O O . HIS B 1 83 ? 15.940 -32.600 -3.625 1.00 28.28 80 HIS B O 1
ATOM 2301 N N . SER B 1 84 ? 14.691 -34.367 -2.951 1.00 27.99 81 SER B N 1
ATOM 2302 C CA . SER B 1 84 ? 15.201 -34.401 -1.575 1.00 29.02 81 SER B CA 1
ATOM 2303 C C . SER B 1 84 ? 16.721 -34.610 -1.510 1.00 28.07 81 SER B C 1
ATOM 2304 O O . SER B 1 84 ? 17.277 -35.405 -2.265 1.00 27.83 81 SER B O 1
ATOM 2307 N N . GLY B 1 85 ? 17.392 -33.897 -0.607 1.00 27.74 82 GLY B N 1
ATOM 2308 C CA . GLY B 1 85 ? 18.828 -34.120 -0.363 1.00 27.12 82 GLY B CA 1
ATOM 2309 C C . GLY B 1 85 ? 19.694 -33.688 -1.535 1.00 26.85 82 GLY B C 1
ATOM 2310 O O . GLY B 1 85 ? 19.548 -32.571 -2.024 1.00 25.19 82 GLY B O 1
ATOM 2311 N N . ASP B 1 86 ? 20.610 -34.572 -1.946 1.00 26.30 83 ASP B N 1
ATOM 2312 C CA . ASP B 1 86 ? 21.374 -34.408 -3.180 1.00 26.60 83 ASP B CA 1
ATOM 2313 C C . ASP B 1 86 ? 20.897 -35.357 -4.293 1.00 26.93 83 ASP B C 1
ATOM 2314 O O . ASP B 1 86 ? 20.290 -36.403 -4.014 1.00 26.31 83 ASP B O 1
ATOM 2319 N N . LEU B 1 87 ? 21.202 -34.998 -5.542 1.00 26.43 84 LEU B N 1
ATOM 2320 C CA . LEU B 1 87 ? 20.825 -35.787 -6.718 1.00 26.61 84 LEU B CA 1
ATOM 2321 C C . LEU B 1 87 ? 21.675 -37.027 -7.025 1.00 26.54 84 LEU B C 1
ATOM 2322 O O . LEU B 1 87 ? 21.224 -37.910 -7.782 1.00 26.84 84 LEU B O 1
ATOM 2327 N N . SER B 1 88 ? 22.896 -37.082 -6.482 1.00 25.00 85 SER B N 1
ATOM 2328 C CA . SER B 1 88 ? 23.827 -38.166 -6.810 1.00 25.13 85 SER B CA 1
ATOM 2329 C C . SER B 1 88 ? 23.368 -39.536 -6.315 1.00 24.93 85 SER B C 1
ATOM 2330 O O . SER B 1 88 ? 23.836 -40.567 -6.818 1.00 25.00 85 SER B O 1
ATOM 2333 N N . ILE B 1 89 ? 22.487 -39.562 -5.318 1.00 25.82 86 ILE B N 1
ATOM 2334 C CA . ILE B 1 89 ? 22.163 -40.834 -4.627 1.00 25.89 86 ILE B CA 1
ATOM 2335 C C . ILE B 1 89 ? 20.678 -41.082 -4.388 1.00 25.99 86 ILE B C 1
ATOM 2336 O O . ILE B 1 89 ? 20.005 -40.293 -3.713 1.00 25.81 86 ILE B O 1
ATOM 2341 N N . TRP B 1 90 ? 20.191 -42.196 -4.945 1.00 25.85 87 TRP B N 1
ATOM 2342 C CA . TRP B 1 90 ? 18.783 -42.612 -4.839 1.00 26.30 87 TRP B CA 1
ATOM 2343 C C . TRP B 1 90 ? 17.773 -41.489 -5.056 1.00 26.93 87 TRP B C 1
ATOM 2344 O O . TRP B 1 90 ? 16.819 -41.372 -4.291 1.00 26.96 87 TRP B O 1
ATOM 2355 N N . SER B 1 91 ? 17.987 -40.691 -6.099 1.00 26.78 88 SER B N 1
ATOM 2356 C CA . SER B 1 91 ? 17.097 -39.571 -6.444 1.00 28.21 88 SER B CA 1
ATOM 2357 C C . SER B 1 91 ? 16.125 -39.893 -7.584 1.00 28.38 88 SER B C 1
ATOM 2358 O O . SER B 1 91 ? 15.127 -39.190 -7.772 1.00 28.61 88 SER B O 1
ATOM 2361 N N . ALA B 1 92 ? 16.450 -40.939 -8.347 1.00 28.74 89 ALA B N 1
ATOM 2362 C CA . ALA B 1 92 ? 15.834 -41.239 -9.655 1.00 29.52 89 ALA B CA 1
ATOM 2363 C C . ALA B 1 92 ? 15.950 -40.084 -10.657 1.00 29.12 89 ALA B C 1
ATOM 2364 O O . ALA B 1 92 ? 15.120 -39.932 -11.570 1.00 29.15 89 ALA B O 1
ATOM 2366 N N . MET B 1 93 ? 16.987 -39.261 -10.492 1.00 28.76 90 MET B N 1
ATOM 2367 C CA . MET B 1 93 ? 17.283 -38.239 -11.487 1.00 27.85 90 MET B CA 1
ATOM 2368 C C . MET B 1 93 ? 17.705 -38.903 -12.801 1.00 28.66 90 MET B C 1
ATOM 2369 O O . MET B 1 93 ? 17.319 -38.455 -13.881 1.00 27.91 90 MET B O 1
ATOM 2374 N N . GLY B 1 94 ? 18.534 -39.939 -12.691 1.00 28.53 91 GLY B N 1
ATOM 2375 C CA . GLY B 1 94 ? 19.085 -40.621 -13.860 1.00 30.19 91 GLY B CA 1
ATOM 2376 C C . GLY B 1 94 ? 18.102 -40.997 -14.960 1.00 30.90 91 GLY B C 1
ATOM 2377 O O . GLY B 1 94 ? 18.363 -40.762 -16.153 1.00 30.20 91 GLY B O 1
ATOM 2378 N N . GLU B 1 95 ? 16.982 -41.599 -14.572 1.00 31.40 92 GLU B N 1
ATOM 2379 C CA . GLU B 1 95 ? 16.001 -42.050 -15.565 1.00 32.02 92 GLU B CA 1
ATOM 2380 C C . GLU B 1 95 ? 15.375 -40.850 -16.261 1.00 31.70 92 GLU B C 1
ATOM 2381 O O . GLU B 1 95 ? 15.032 -40.917 -17.447 1.00 32.06 92 GLU B O 1
ATOM 2387 N N . GLN B 1 96 ? 15.252 -39.739 -15.541 1.00 31.19 93 GLN B N 1
ATOM 2388 C CA . GLN B 1 96 ? 14.732 -38.517 -16.147 1.00 31.36 93 GLN B CA 1
ATOM 2389 C C . GLN B 1 96 ? 15.695 -37.912 -17.178 1.00 32.49 93 GLN B C 1
ATOM 2390 O O . GLN B 1 96 ? 15.262 -37.466 -18.247 1.00 32.78 93 GLN B O 1
ATOM 2396 N N . LEU B 1 97 ? 16.993 -37.904 -16.869 1.00 32.90 94 LEU B N 1
ATOM 2397 C CA . LEU B 1 97 ? 18.003 -37.377 -17.804 1.00 33.46 94 LEU B CA 1
ATOM 2398 C C . LEU B 1 97 ? 18.071 -38.226 -19.073 1.00 34.08 94 LEU B C 1
ATOM 2399 O O . LEU B 1 97 ? 18.195 -37.696 -20.158 1.00 34.27 94 LEU B O 1
ATOM 2404 N N . ARG B 1 98 ? 17.990 -39.543 -18.919 1.00 35.69 95 ARG B N 1
ATOM 2405 C CA . ARG B 1 98 ? 17.980 -40.476 -20.050 1.00 36.94 95 ARG B CA 1
ATOM 2406 C C . ARG B 1 98 ? 16.870 -40.099 -21.041 1.00 37.28 95 ARG B C 1
ATOM 2407 O O . ARG B 1 98 ? 17.092 -40.118 -22.252 1.00 37.85 95 ARG B O 1
ATOM 2415 N N . ARG B 1 99 ? 15.702 -39.717 -20.521 1.00 37.00 96 ARG B N 1
ATOM 2416 C CA . ARG B 1 99 ? 14.535 -39.363 -21.333 1.00 36.82 96 ARG B CA 1
ATOM 2417 C C . ARG B 1 99 ? 14.623 -37.961 -21.917 1.00 37.63 96 ARG B C 1
ATOM 2418 O O . ARG B 1 99 ? 14.216 -37.727 -23.073 1.00 37.34 96 ARG B O 1
ATOM 2426 N N . LEU B 1 100 ? 15.127 -37.021 -21.118 1.00 37.42 97 LEU B N 1
ATOM 2427 C CA . LEU B 1 100 ? 15.360 -35.663 -21.590 1.00 37.97 97 LEU B CA 1
ATOM 2428 C C . LEU B 1 100 ? 16.433 -35.597 -22.686 1.00 38.78 97 LEU B C 1
ATOM 2429 O O . LEU B 1 100 ? 16.309 -34.798 -23.616 1.00 38.76 97 LEU B O 1
ATOM 2434 N N . ARG B 1 101 ? 17.482 -36.416 -22.579 1.00 40.15 98 ARG B N 1
ATOM 2435 C CA . ARG B 1 101 ? 18.492 -36.505 -23.653 1.00 41.35 98 ARG B CA 1
ATOM 2436 C C . ARG B 1 101 ? 17.858 -36.985 -24.969 1.00 42.72 98 ARG B C 1
ATOM 2437 O O . ARG B 1 101 ? 18.096 -36.402 -26.032 1.00 43.05 98 ARG B O 1
ATOM 2445 N N . ALA B 1 102 ? 17.048 -38.039 -24.878 1.00 43.53 99 ALA B N 1
ATOM 2446 C CA . ALA B 1 102 ? 16.338 -38.598 -26.036 1.00 44.21 99 ALA B CA 1
ATOM 2447 C C . ALA B 1 102 ? 15.370 -37.605 -26.683 1.00 44.59 99 ALA B C 1
ATOM 2448 O O . ALA B 1 102 ? 14.919 -37.818 -27.812 1.00 45.68 99 ALA B O 1
ATOM 2450 N N . LEU B 1 103 ? 15.055 -36.522 -25.983 1.00 44.63 100 LEU B N 1
ATOM 2451 C CA . LEU B 1 103 ? 14.208 -35.473 -26.536 1.00 44.39 100 LEU B CA 1
ATOM 2452 C C . LEU B 1 103 ? 14.956 -34.171 -26.845 1.00 44.74 100 LEU B C 1
ATOM 2453 O O . LEU B 1 103 ? 14.332 -33.186 -27.257 1.00 44.70 100 LEU B O 1
ATOM 2458 N N . ASN B 1 104 ? 16.273 -34.160 -26.630 1.00 44.79 101 ASN B N 1
ATOM 2459 C CA . ASN B 1 104 ? 17.084 -32.930 -26.761 1.00 45.52 101 ASN B CA 1
ATOM 2460 C C . ASN B 1 104 ? 16.541 -31.787 -25.920 1.00 44.95 101 ASN B C 1
ATOM 2461 O O . ASN B 1 104 ? 16.418 -30.665 -26.400 1.00 45.06 101 ASN B O 1
ATOM 2466 N N . ILE B 1 105 ? 16.175 -32.077 -24.673 1.00 44.28 102 ILE B N 1
ATOM 2467 C CA . ILE B 1 105 ? 15.769 -31.022 -23.748 1.00 42.81 102 ILE B CA 1
ATOM 2468 C C . ILE B 1 105 ? 16.976 -30.725 -22.850 1.00 41.99 102 ILE B C 1
ATOM 2469 O O . ILE B 1 105 ? 17.514 -31.645 -22.221 1.00 41.75 102 ILE B O 1
ATOM 2474 N N . PRO B 1 106 ? 17.437 -29.454 -22.825 1.00 41.16 103 PRO B N 1
ATOM 2475 C CA . PRO B 1 106 ? 18.628 -29.129 -22.018 1.00 40.24 103 PRO B CA 1
ATOM 2476 C C . PRO B 1 106 ? 18.356 -29.192 -20.519 1.00 38.64 103 PRO B C 1
ATOM 2477 O O . PRO B 1 106 ? 17.277 -28.817 -20.053 1.00 38.27 103 PRO B O 1
ATOM 2481 N N . TYR B 1 107 ? 19.340 -29.679 -19.780 1.00 36.88 104 TYR B N 1
ATOM 2482 C CA . TYR B 1 107 ? 19.247 -29.699 -18.323 1.00 35.87 104 TYR B CA 1
ATOM 2483 C C . TYR B 1 107 ? 20.588 -29.364 -17.702 1.00 35.10 104 TYR B C 1
ATOM 2484 O O . TYR B 1 107 ? 21.630 -29.498 -18.353 1.00 34.83 104 TYR B O 1
ATOM 2493 N N . ASP B 1 108 ? 20.545 -28.963 -16.436 1.00 34.61 105 ASP B N 1
ATOM 2494 C CA . ASP B 1 108 ? 21.742 -28.888 -15.596 1.00 33.86 105 ASP B CA 1
ATOM 2495 C C . ASP B 1 108 ? 21.420 -29.359 -14.169 1.00 32.34 105 ASP B C 1
ATOM 2496 O O . ASP B 1 108 ? 20.250 -29.558 -13.822 1.00 30.92 105 ASP B O 1
ATOM 2501 N N . VAL B 1 109 ? 22.464 -29.542 -13.365 1.00 30.80 106 VAL B N 1
ATOM 2502 C CA . VAL B 1 109 ? 22.322 -30.156 -12.048 1.00 30.03 106 VAL B CA 1
ATOM 2503 C C . VAL B 1 109 ? 22.944 -29.259 -10.983 1.00 29.19 106 VAL B C 1
ATOM 2504 O O . VAL B 1 109 ? 24.095 -28.827 -11.109 1.00 28.43 106 VAL B O 1
ATOM 2508 N N . THR B 1 110 ? 22.157 -28.948 -9.960 1.00 28.27 107 THR B N 1
ATOM 2509 C CA . THR B 1 110 ? 22.644 -28.172 -8.833 1.00 28.14 107 THR B CA 1
ATOM 2510 C C . THR B 1 110 ? 22.726 -29.068 -7.599 1.00 27.50 107 THR B C 1
ATOM 2511 O O . THR B 1 110 ? 21.710 -29.541 -7.104 1.00 26.03 107 THR B O 1
ATOM 2515 N N . PRO B 1 111 ? 23.953 -29.297 -7.106 1.00 26.91 108 PRO B N 1
ATOM 2516 C CA . PRO B 1 111 ? 24.093 -30.241 -5.999 1.00 26.70 108 PRO B CA 1
ATOM 2517 C C . PRO B 1 111 ? 23.492 -29.707 -4.707 1.00 26.63 108 PRO B C 1
ATOM 2518 O O . PRO B 1 111 ? 23.322 -28.479 -4.525 1.00 26.29 108 PRO B O 1
ATOM 2522 N N . GLY B 1 112 ? 23.127 -30.633 -3.834 1.00 25.86 109 GLY B N 1
ATOM 2523 C CA . GLY B 1 112 ? 22.527 -30.294 -2.564 1.00 25.23 109 GLY B CA 1
ATOM 2524 C C . GLY B 1 112 ? 23.197 -31.004 -1.400 1.00 24.64 109 GLY B C 1
ATOM 2525 O O . GLY B 1 112 ? 24.140 -31.792 -1.596 1.00 24.98 109 GLY B O 1
ATOM 2526 N N . VAL B 1 113 ? 22.688 -30.735 -0.200 1.00 23.65 110 VAL B N 1
ATOM 2527 C CA . VAL B 1 113 ? 23.179 -31.343 1.039 1.00 23.68 110 VAL B CA 1
ATOM 2528 C C . VAL B 1 113 ? 22.523 -32.710 1.220 1.00 24.24 110 VAL B C 1
ATOM 2529 O O . VAL B 1 113 ? 21.303 -32.786 1.371 1.00 24.29 110 VAL B O 1
ATOM 2533 N N . PRO B 1 114 ? 23.321 -33.792 1.198 1.00 24.60 111 PRO B N 1
ATOM 2534 C CA . PRO B 1 114 ? 22.687 -35.121 1.335 1.00 24.49 111 PRO B CA 1
ATOM 2535 C C . PRO B 1 114 ? 22.292 -35.393 2.779 1.00 24.72 111 PRO B C 1
ATOM 2536 O O . PRO B 1 114 ? 22.761 -34.717 3.719 1.00 24.15 111 PRO B O 1
ATOM 2540 N N . SER B 1 115 ? 21.423 -36.371 2.977 1.00 25.92 112 SER B N 1
ATOM 2541 C CA . SER B 1 115 ? 20.908 -36.589 4.312 1.00 25.93 112 SER B CA 1
ATOM 2542 C C . SER B 1 115 ? 21.962 -37.136 5.291 1.00 26.60 112 SER B C 1
ATOM 2543 O O . SER B 1 115 ? 21.893 -36.867 6.492 1.00 26.44 112 SER B O 1
ATOM 2546 N N . PHE B 1 116 ? 22.962 -37.867 4.800 1.00 25.23 113 PHE B N 1
ATOM 2547 C CA . PHE B 1 116 ? 23.972 -38.371 5.723 1.00 25.35 113 PHE B CA 1
ATOM 2548 C C . PHE B 1 116 ? 24.799 -37.212 6.310 1.00 24.86 113 PHE B C 1
ATOM 2549 O O . PHE B 1 116 ? 25.226 -37.282 7.463 1.00 25.09 113 PHE B O 1
ATOM 2557 N N . ALA B 1 117 ? 25.024 -36.171 5.505 1.00 24.56 114 ALA B N 1
ATOM 2558 C CA . ALA B 1 117 ? 25.694 -34.940 5.974 1.00 24.74 114 ALA B CA 1
ATOM 2559 C C . ALA B 1 117 ? 24.869 -34.208 7.034 1.00 24.53 114 ALA B C 1
ATOM 2560 O O . ALA B 1 117 ? 25.408 -33.779 8.065 1.00 24.27 114 ALA B O 1
ATOM 2562 N N . ALA B 1 118 ? 23.558 -34.082 6.786 1.00 24.49 115 ALA B N 1
ATOM 2563 C CA . ALA B 1 118 ? 22.646 -33.467 7.751 1.00 25.39 115 ALA B CA 1
ATOM 2564 C C . ALA B 1 118 ? 22.598 -34.270 9.034 1.00 25.20 115 ALA B C 1
ATOM 2565 O O . ALA B 1 118 ? 22.606 -33.709 10.117 1.00 25.67 115 ALA B O 1
ATOM 2567 N N . ALA B 1 119 ? 22.518 -35.590 8.915 1.00 25.01 116 ALA B N 1
ATOM 2568 C CA . ALA B 1 119 ? 22.573 -36.454 10.091 1.00 25.43 116 ALA B CA 1
ATOM 2569 C C . ALA B 1 119 ? 23.859 -36.315 10.907 1.00 25.62 116 ALA B C 1
ATOM 2570 O O . ALA B 1 119 ? 23.792 -36.197 12.132 1.00 25.15 116 ALA B O 1
ATOM 2572 N N . ALA B 1 120 ? 25.022 -36.353 10.242 1.00 25.88 117 ALA B N 1
ATOM 2573 C CA . ALA B 1 120 ? 26.311 -36.166 10.927 1.00 26.29 117 ALA B CA 1
ATOM 2574 C C . ALA B 1 120 ? 26.331 -34.792 11.618 1.00 26.85 117 ALA B C 1
ATOM 2575 O O . ALA B 1 120 ? 26.789 -34.670 12.763 1.00 25.80 117 ALA B O 1
ATOM 2577 N N . ALA B 1 121 ? 25.793 -33.778 10.940 1.00 27.15 118 ALA B N 1
ATOM 2578 C CA . ALA B 1 121 ? 25.779 -32.419 11.517 1.00 27.93 118 ALA B CA 1
ATOM 2579 C C . ALA B 1 121 ? 24.935 -32.312 12.781 1.00 29.26 118 ALA B C 1
ATOM 2580 O O . ALA B 1 121 ? 25.347 -31.671 13.746 1.00 29.42 118 ALA B O 1
ATOM 2582 N N . THR B 1 122 ? 23.763 -32.947 12.788 1.00 29.95 119 THR B N 1
ATOM 2583 C CA . THR B 1 122 ? 22.923 -32.925 13.974 1.00 32.09 119 THR B CA 1
ATOM 2584 C C . THR B 1 122 ? 23.590 -33.661 15.119 1.00 31.54 119 THR B C 1
ATOM 2585 O O . THR B 1 122 ? 23.392 -33.309 16.282 1.00 31.59 119 THR B O 1
ATOM 2589 N N . LEU B 1 123 ? 24.368 -34.690 14.788 1.00 30.90 120 LEU B N 1
ATOM 2590 C CA . LEU B 1 123 ? 25.110 -35.428 15.794 1.00 30.79 120 LEU B CA 1
ATOM 2591 C C . LEU B 1 123 ? 26.383 -34.680 16.249 1.00 31.22 120 LEU B C 1
ATOM 2592 O O . LEU B 1 123 ? 27.075 -35.114 17.176 1.00 31.53 120 LEU B O 1
ATOM 2597 N N . GLY B 1 124 ? 26.683 -33.545 15.616 1.00 31.04 121 GLY B N 1
ATOM 2598 C CA . GLY B 1 124 ? 27.949 -32.853 15.848 1.00 30.09 121 GLY B CA 1
ATOM 2599 C C . GLY B 1 124 ? 29.145 -33.760 15.608 1.00 30.48 121 GLY B C 1
ATOM 2600 O O . GLY B 1 124 ? 30.035 -33.835 16.453 1.00 30.70 121 GLY B O 1
ATOM 2601 N N . ALA B 1 125 ? 29.172 -34.476 14.480 1.00 29.77 122 ALA B N 1
ATOM 2602 C CA . ALA B 1 125 ? 30.210 -35.481 14.276 1.00 29.88 122 ALA B CA 1
ATOM 2603 C C . ALA B 1 125 ? 30.974 -35.352 12.959 1.00 29.47 122 ALA B C 1
ATOM 2604 O O . ALA B 1 125 ? 30.364 -35.217 11.885 1.00 29.36 122 ALA B O 1
ATOM 2606 N N . GLU B 1 126 ? 32.307 -35.415 13.032 1.00 28.13 123 GLU B N 1
ATOM 2607 C CA . GLU B 1 126 ? 33.090 -35.686 11.821 1.00 26.99 123 GLU B CA 1
ATOM 2608 C C . GLU B 1 126 ? 33.204 -37.214 11.719 1.00 26.93 123 GLU B C 1
ATOM 2609 O O . GLU B 1 126 ? 33.658 -37.862 12.668 1.00 26.69 123 GLU B O 1
ATOM 2615 N N . LEU B 1 127 ? 32.766 -37.798 10.603 1.00 26.23 124 LEU B N 1
ATOM 2616 C CA . LEU B 1 127 ? 32.754 -39.274 10.472 1.00 26.42 124 LEU B CA 1
ATOM 2617 C C . LEU B 1 127 ? 34.140 -39.890 10.288 1.00 26.76 124 LEU B C 1
ATOM 2618 O O . LEU B 1 127 ? 34.423 -40.980 10.805 1.00 26.62 124 LEU B O 1
ATOM 2623 N N . THR B 1 128 ? 34.999 -39.195 9.548 1.00 27.26 125 THR B N 1
ATOM 2624 C CA . THR B 1 128 ? 36.390 -39.637 9.368 1.00 28.08 125 THR B CA 1
ATOM 2625 C C . THR B 1 128 ? 37.244 -39.121 10.515 1.00 30.39 125 THR B C 1
ATOM 2626 O O . THR B 1 128 ? 37.254 -37.916 10.789 1.00 31.68 125 THR B O 1
ATOM 2630 N N . LEU B 1 129 ? 37.968 -40.010 11.180 1.00 31.61 126 LEU B N 1
ATOM 2631 C CA . LEU B 1 129 ? 38.838 -39.604 12.271 1.00 32.73 126 LEU B CA 1
ATOM 2632 C C . LEU B 1 129 ? 40.162 -40.343 12.135 1.00 33.25 126 LEU B C 1
ATOM 2633 O O . LEU B 1 129 ? 40.176 -41.565 12.087 1.00 32.73 126 LEU B O 1
ATOM 2638 N N . PRO B 1 130 ? 41.280 -39.591 12.030 1.00 34.19 127 PRO B N 1
ATOM 2639 C CA . PRO B 1 130 ? 42.575 -40.228 11.744 1.00 35.13 127 PRO B CA 1
ATOM 2640 C C . PRO B 1 130 ? 42.892 -41.331 12.757 1.00 35.96 127 PRO B C 1
ATOM 2641 O O . PRO B 1 130 ? 42.719 -41.140 13.977 1.00 36.02 127 PRO B O 1
ATOM 2645 N N . GLY B 1 131 ? 43.294 -42.488 12.235 1.00 36.39 128 GLY B N 1
ATOM 2646 C CA . GLY B 1 131 ? 43.553 -43.666 13.060 1.00 37.64 128 GLY B CA 1
ATOM 2647 C C . GLY B 1 131 ? 42.331 -44.481 13.459 1.00 37.95 128 GLY B C 1
ATOM 2648 O O . GLY B 1 131 ? 42.461 -45.471 14.183 1.00 39.13 128 GLY B O 1
ATOM 2649 N N . VAL B 1 132 ? 41.141 -44.077 13.019 1.00 37.33 129 VAL B N 1
ATOM 2650 C CA . VAL B 1 132 ? 39.909 -44.805 13.374 1.00 36.50 129 VAL B CA 1
ATOM 2651 C C . VAL B 1 132 ? 39.111 -45.220 12.128 1.00 36.12 129 VAL B C 1
ATOM 2652 O O . VAL B 1 132 ? 38.796 -46.411 11.930 1.00 36.52 129 VAL B O 1
ATOM 2656 N N . ALA B 1 133 ? 38.788 -44.236 11.287 1.00 34.29 130 ALA B N 1
ATOM 2657 C CA . ALA B 1 133 ? 37.984 -44.481 10.091 1.00 32.46 130 ALA B CA 1
ATOM 2658 C C . ALA B 1 133 ? 38.339 -43.431 9.065 1.00 31.38 130 ALA B C 1
ATOM 2659 O O . ALA B 1 133 ? 38.330 -42.239 9.382 1.00 31.03 130 ALA B O 1
ATOM 2661 N N . GLN B 1 134 ? 38.660 -43.867 7.853 1.00 30.21 131 GLN B N 1
ATOM 2662 C CA . GLN B 1 134 ? 39.036 -42.956 6.773 1.00 29.49 131 GLN B CA 1
ATOM 2663 C C . GLN B 1 134 ? 38.152 -43.161 5.544 1.00 29.36 131 GLN B C 1
ATOM 2664 O O . GLN B 1 134 ? 38.507 -42.758 4.437 1.00 30.07 131 GLN B O 1
ATOM 2670 N N . SER B 1 135 ? 36.996 -43.792 5.752 1.00 28.41 132 SER B N 1
ATOM 2671 C CA . SER B 1 135 ? 36.068 -44.107 4.685 1.00 28.15 132 SER B CA 1
ATOM 2672 C C . SER B 1 135 ? 34.644 -44.098 5.235 1.00 27.36 132 SER B C 1
ATOM 2673 O O . SER B 1 135 ? 34.421 -44.399 6.415 1.00 27.01 132 SER B O 1
ATOM 2676 N N . VAL B 1 136 ? 33.694 -43.753 4.367 1.00 26.36 133 VAL B N 1
ATOM 2677 C CA . VAL B 1 136 ? 32.263 -43.741 4.713 1.00 25.19 133 VAL B CA 1
ATOM 2678 C C . VAL B 1 136 ? 31.544 -44.437 3.568 1.00 25.00 133 VAL B C 1
ATOM 2679 O O . VAL B 1 136 ? 31.698 -44.065 2.404 1.00 23.75 133 VAL B O 1
ATOM 2683 N N . ILE B 1 137 ? 30.745 -45.448 3.903 1.00 24.05 134 ILE B N 1
ATOM 2684 C CA . ILE B 1 137 ? 30.023 -46.187 2.885 1.00 24.20 134 ILE B CA 1
ATOM 2685 C C . ILE B 1 137 ? 28.573 -45.765 2.891 1.00 23.92 134 ILE B C 1
ATOM 2686 O O . ILE B 1 137 ? 27.895 -45.910 3.896 1.00 24.17 134 ILE B O 1
ATOM 2691 N N . LEU B 1 138 ? 28.099 -45.225 1.769 1.00 24.02 135 LEU B N 1
ATOM 2692 C CA . LEU B 1 138 ? 26.710 -44.822 1.664 1.00 23.77 135 LEU B CA 1
ATOM 2693 C C . LEU B 1 138 ? 25.994 -46.014 1.028 1.00 24.98 135 LEU B C 1
ATOM 2694 O O . LEU B 1 138 ? 26.243 -46.379 -0.129 1.00 24.77 135 LEU B O 1
ATOM 2699 N N . THR B 1 139 ? 25.121 -46.639 1.791 1.00 26.07 136 THR B N 1
ATOM 2700 C CA . THR B 1 139 ? 24.472 -47.833 1.266 1.00 27.79 136 THR B CA 1
ATOM 2701 C C . THR B 1 139 ? 23.030 -47.980 1.753 1.00 28.88 136 THR B C 1
ATOM 2702 O O . THR B 1 139 ? 22.463 -47.077 2.372 1.00 27.77 136 THR B O 1
ATOM 2706 N N . ARG B 1 140 ? 22.447 -49.134 1.438 1.00 31.25 137 ARG B N 1
ATOM 2707 C CA . ARG B 1 140 ? 21.082 -49.475 1.829 1.00 33.32 137 ARG B CA 1
ATOM 2708 C C . ARG B 1 140 ? 21.037 -51.008 1.925 1.00 34.90 137 ARG B C 1
ATOM 2709 O O . ARG B 1 140 ? 22.045 -51.672 1.649 1.00 34.29 137 ARG B O 1
ATOM 2717 N N . THR B 1 141 ? 19.880 -51.566 2.289 1.00 37.44 138 THR B N 1
ATOM 2718 C CA . THR B 1 141 ? 19.685 -53.033 2.249 1.00 40.10 138 THR B CA 1
ATOM 2719 C C . THR B 1 141 ? 18.664 -53.378 1.181 1.00 41.51 138 THR B C 1
ATOM 2720 O O . THR B 1 141 ? 17.872 -52.511 0.782 1.00 41.53 138 THR B O 1
ATOM 2724 N N . SER B 1 142 ? 18.675 -54.629 0.719 1.00 42.72 139 SER B N 1
ATOM 2725 C CA . SER B 1 142 ? 17.614 -55.122 -0.160 1.00 45.03 139 SER B CA 1
ATOM 2726 C C . SER B 1 142 ? 16.266 -54.725 0.436 1.00 45.93 139 SER B C 1
ATOM 2727 O O . SER B 1 142 ? 15.545 -53.892 -0.141 1.00 45.92 139 SER B O 1
ATOM 2730 N N . GLY B 1 143 ? 15.958 -55.298 1.603 1.00 46.91 140 GLY B N 1
ATOM 2731 C CA . GLY B 1 143 ? 14.819 -54.883 2.424 1.00 48.30 140 GLY B CA 1
ATOM 2732 C C . GLY B 1 143 ? 13.453 -54.988 1.758 1.00 49.32 140 GLY B C 1
ATOM 2733 O O . GLY B 1 143 ? 12.562 -54.170 2.029 1.00 49.53 140 GLY B O 1
ATOM 2734 N N . ARG B 1 144 ? 13.283 -55.990 0.892 1.00 49.88 141 ARG B N 1
ATOM 2735 C CA . ARG B 1 144 ? 12.015 -56.209 0.165 1.00 50.47 141 ARG B CA 1
ATOM 2736 C C . ARG B 1 144 ? 11.606 -54.997 -0.682 1.00 50.43 141 ARG B C 1
ATOM 2737 O O . ARG B 1 144 ? 10.418 -54.763 -0.902 1.00 50.06 141 ARG B O 1
ATOM 2745 N N . ALA B 1 145 ? 12.585 -54.230 -1.157 1.00 50.28 142 ALA B N 1
ATOM 2746 C CA . ALA B 1 145 ? 12.294 -53.028 -1.947 1.00 50.42 142 ALA B CA 1
ATOM 2747 C C . ALA B 1 145 ? 13.272 -52.865 -3.093 1.00 50.19 142 ALA B C 1
ATOM 2748 O O . ALA B 1 145 ? 13.108 -51.986 -3.934 1.00 50.07 142 ALA B O 1
ATOM 2750 N N . SER B 1 146 ? 14.292 -53.718 -3.112 1.00 50.09 143 SER B N 1
ATOM 2751 C CA . SER B 1 146 ? 15.326 -53.644 -4.128 1.00 50.09 143 SER B CA 1
ATOM 2752 C C . SER B 1 146 ? 16.081 -54.949 -4.272 1.00 49.42 143 SER B C 1
ATOM 2753 O O . SER B 1 146 ? 16.050 -55.808 -3.390 1.00 49.90 143 SER B O 1
ATOM 2756 N N . ALA B 1 14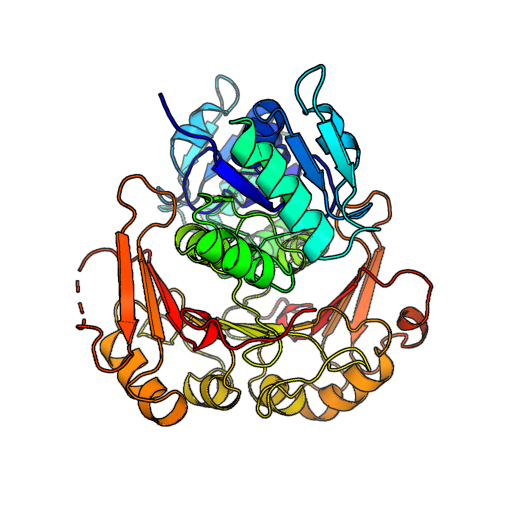7 ? 16.751 -55.099 -5.406 1.00 48.94 144 ALA B N 1
ATOM 2757 C CA . ALA B 1 147 ? 17.768 -56.112 -5.544 1.00 48.24 144 ALA B CA 1
ATOM 2758 C C . ALA B 1 147 ? 19.090 -55.382 -5.376 1.00 47.95 144 ALA B C 1
ATOM 2759 O O . ALA B 1 147 ? 19.285 -54.295 -5.921 1.00 48.71 144 ALA B O 1
ATOM 2761 N N . MET B 1 148 ? 19.990 -55.955 -4.601 1.00 47.15 145 MET B N 1
ATOM 2762 C CA . MET B 1 148 ? 21.305 -55.361 -4.450 1.00 46.65 145 MET B CA 1
ATOM 2763 C C . MET B 1 148 ? 22.245 -56.076 -5.407 1.00 45.64 145 MET B C 1
ATOM 2764 O O . MET B 1 148 ? 22.210 -57.297 -5.500 1.00 44.99 145 MET B O 1
ATOM 2769 N N . PRO B 1 149 ? 23.094 -55.326 -6.115 1.00 44.82 146 PRO B N 1
ATOM 2770 C CA . PRO B 1 149 ? 24.178 -56.041 -6.786 1.00 44.40 146 PRO B CA 1
ATOM 2771 C C . PRO B 1 149 ? 24.896 -56.980 -5.794 1.00 44.04 146 PRO B C 1
ATOM 2772 O O . PRO B 1 149 ? 25.012 -56.662 -4.598 1.00 43.49 146 PRO B O 1
ATOM 2776 N N . ALA B 1 150 ? 25.353 -58.127 -6.296 1.00 43.43 147 ALA B N 1
ATOM 2777 C CA . ALA B 1 150 ? 25.850 -59.222 -5.455 1.00 43.21 147 ALA B CA 1
ATOM 2778 C C . ALA B 1 150 ? 26.998 -58.845 -4.510 1.00 42.61 147 ALA B C 1
ATOM 2779 O O . ALA B 1 150 ? 27.011 -59.279 -3.356 1.00 43.33 147 ALA B O 1
ATOM 2781 N N . GLY B 1 151 ? 27.940 -58.028 -4.979 1.00 41.58 148 GLY B N 1
ATOM 2782 C CA . GLY B 1 151 ? 29.052 -57.580 -4.126 1.00 40.24 148 GLY B CA 1
ATOM 2783 C C . GLY B 1 151 ? 28.674 -56.630 -2.983 1.00 39.58 148 GLY B C 1
ATOM 2784 O O . GLY B 1 151 ? 29.464 -56.441 -2.049 1.00 38.15 148 GLY B O 1
ATOM 2785 N N . GLU B 1 152 ? 27.472 -56.044 -3.051 1.00 38.73 149 GLU B N 1
ATOM 2786 C CA . GLU B 1 152 ? 27.067 -54.962 -2.137 1.00 38.76 149 GLU B CA 1
ATOM 2787 C C . GLU B 1 152 ? 26.249 -55.462 -0.956 1.00 39.44 149 GLU B C 1
ATOM 2788 O O . GLU B 1 152 ? 25.127 -55.018 -0.747 1.00 39.89 149 GLU B O 1
ATOM 2794 N N . THR B 1 153 ? 26.821 -56.374 -0.177 1.00 39.85 150 THR B N 1
ATOM 2795 C CA . THR B 1 153 ? 26.139 -56.931 0.987 1.00 40.17 150 THR B CA 1
ATOM 2796 C C . THR B 1 153 ? 26.624 -56.197 2.224 1.00 40.81 150 THR B C 1
ATOM 2797 O O . THR B 1 153 ? 27.745 -55.685 2.242 1.00 40.47 150 THR B O 1
ATOM 2801 N N . LEU B 1 154 ? 25.797 -56.152 3.265 1.00 41.54 151 LEU B N 1
ATOM 2802 C CA . LEU B 1 154 ? 26.270 -55.621 4.546 1.00 42.46 151 LEU B CA 1
ATOM 2803 C C . LEU B 1 154 ? 27.562 -56.301 5.015 1.00 42.85 151 LEU B C 1
ATOM 2804 O O . LEU B 1 154 ? 28.475 -55.633 5.516 1.00 43.07 151 LEU B O 1
ATOM 2809 N N . GLU B 1 155 ? 27.646 -57.613 4.790 1.00 43.40 152 GLU B N 1
ATOM 2810 C CA . GLU B 1 155 ? 28.826 -58.432 5.115 1.00 43.91 152 GLU B CA 1
ATOM 2811 C C . GLU B 1 155 ? 30.127 -57.910 4.513 1.00 42.91 152 GLU B C 1
ATOM 2812 O O . GLU B 1 155 ? 31.114 -57.704 5.219 1.00 43.34 152 GLU B O 1
ATOM 2818 N N . ASN B 1 156 ? 30.135 -57.750 3.193 1.00 42.24 153 ASN B N 1
ATOM 2819 C CA . ASN B 1 156 ? 31.287 -57.217 2.473 1.00 41.41 153 ASN B CA 1
ATOM 2820 C C . ASN B 1 156 ? 31.693 -55.820 2.936 1.00 40.30 153 ASN B C 1
ATOM 2821 O O . ASN B 1 156 ? 32.882 -55.518 3.052 1.00 40.73 153 ASN B O 1
ATOM 2826 N N . PHE B 1 157 ? 30.704 -54.967 3.185 1.00 39.15 154 PHE B N 1
ATOM 2827 C CA . PHE B 1 157 ? 30.980 -53.607 3.653 1.00 38.03 154 PHE B CA 1
ATOM 2828 C C . PHE B 1 157 ? 31.571 -53.631 5.067 1.00 38.29 154 PHE B C 1
ATOM 2829 O O . PHE B 1 157 ? 32.546 -52.921 5.355 1.00 38.00 154 PHE B O 1
ATOM 2837 N N . ALA B 1 158 ? 30.983 -54.464 5.931 1.00 38.68 155 ALA B N 1
ATOM 2838 C CA . ALA B 1 158 ? 31.364 -54.570 7.344 1.00 39.26 155 ALA B CA 1
ATOM 2839 C C . ALA B 1 158 ? 32.791 -55.057 7.503 1.00 39.77 155 ALA B C 1
ATOM 2840 O O . ALA B 1 158 ? 33.488 -54.664 8.439 1.00 39.77 155 ALA B O 1
ATOM 2842 N N . ARG B 1 159 ? 33.222 -55.880 6.552 1.00 40.28 156 ARG B N 1
ATOM 2843 C CA . ARG B 1 159 ? 34.591 -56.372 6.463 1.00 41.05 156 ARG B CA 1
ATOM 2844 C C . ARG B 1 159 ? 35.650 -55.269 6.357 1.00 40.29 156 ARG B C 1
ATOM 2845 O O . ARG B 1 159 ? 36.815 -55.474 6.719 1.00 40.71 156 ARG B O 1
ATOM 2853 N N . THR B 1 160 ? 35.259 -54.106 5.835 1.00 38.59 157 THR B N 1
ATOM 2854 C CA . THR B 1 160 ? 36.207 -53.006 5.658 1.00 36.79 157 THR B CA 1
ATOM 2855 C C . THR B 1 160 ? 36.367 -52.231 6.951 1.00 36.15 157 THR B C 1
ATOM 2856 O O . THR B 1 160 ? 37.365 -51.552 7.141 1.00 36.30 157 THR B O 1
ATOM 2860 N N . GLY B 1 161 ? 35.357 -52.322 7.818 1.00 35.75 158 GLY B N 1
ATOM 2861 C CA . GLY B 1 161 ? 35.327 -51.595 9.076 1.00 34.65 158 GLY B CA 1
ATOM 2862 C C . GLY B 1 161 ? 35.046 -50.116 8.898 1.00 33.77 158 GLY B C 1
ATOM 2863 O O . GLY B 1 161 ? 35.137 -49.357 9.851 1.00 34.35 158 GLY B O 1
ATOM 2864 N N . ALA B 1 162 ? 34.714 -49.698 7.677 1.00 32.06 159 ALA B N 1
ATOM 2865 C CA . ALA B 1 162 ? 34.340 -48.310 7.418 1.00 30.44 159 ALA B CA 1
ATOM 2866 C C . ALA B 1 162 ? 33.090 -47.862 8.185 1.00 29.58 159 ALA B C 1
ATOM 2867 O O . ALA B 1 162 ? 32.271 -48.676 8.605 1.00 28.11 159 ALA B O 1
ATOM 2869 N N . VAL B 1 163 ? 32.947 -46.552 8.360 1.00 28.48 160 VAL B N 1
ATOM 2870 C CA . VAL B 1 163 ? 31.654 -45.999 8.748 1.00 27.89 160 VAL B CA 1
ATOM 2871 C C . VAL B 1 163 ? 30.609 -46.370 7.704 1.00 27.12 160 VAL B C 1
ATOM 2872 O O . VAL B 1 163 ? 30.884 -46.313 6.491 1.00 25.43 160 VAL B O 1
ATOM 2876 N N . LEU B 1 164 ? 29.419 -46.750 8.183 1.00 26.57 161 LEU B N 1
ATOM 2877 C CA . LEU B 1 164 ? 28.280 -47.052 7.310 1.00 26.66 161 LEU B CA 1
ATOM 2878 C C . LEU B 1 164 ? 27.152 -46.055 7.552 1.00 25.72 161 LEU B C 1
ATOM 2879 O O . LEU B 1 164 ? 26.792 -45.795 8.686 1.00 26.76 161 LEU B O 1
ATOM 2884 N N . ALA B 1 165 ? 26.631 -45.504 6.470 1.00 24.74 162 ALA B N 1
ATOM 2885 C CA . ALA B 1 165 ? 25.474 -44.628 6.486 1.00 25.84 162 ALA B CA 1
ATOM 2886 C C . ALA B 1 165 ? 24.457 -45.397 5.685 1.00 25.55 162 ALA B C 1
ATOM 2887 O O . ALA B 1 165 ? 24.539 -45.477 4.448 1.00 26.13 162 ALA B O 1
ATOM 2889 N N . ILE B 1 166 ? 23.534 -46.011 6.405 1.00 26.29 163 ILE B N 1
ATOM 2890 C CA . ILE B 1 166 ? 22.595 -46.965 5.808 1.00 27.47 163 ILE B CA 1
ATOM 2891 C C . ILE B 1 166 ? 21.247 -46.294 5.622 1.00 27.67 163 ILE B C 1
ATOM 2892 O O . ILE B 1 166 ? 20.615 -45.869 6.586 1.00 28.07 163 ILE B O 1
ATOM 2897 N N . HIS B 1 167 ? 20.840 -46.175 4.365 1.00 27.69 164 HIS B N 1
ATOM 2898 C CA . HIS B 1 167 ? 19.637 -45.447 3.971 1.00 27.68 164 HIS B CA 1
ATOM 2899 C C . HIS B 1 167 ? 18.540 -46.457 3.649 1.00 28.16 164 HIS B C 1
ATOM 2900 O O . HIS B 1 167 ? 18.826 -47.635 3.447 1.00 28.09 164 HIS B O 1
ATOM 2907 N N . LEU B 1 168 ? 17.298 -45.990 3.574 1.00 29.11 165 LEU B N 1
ATOM 2908 C CA . LEU B 1 168 ? 16.174 -46.811 3.086 1.00 30.42 165 LEU B CA 1
ATOM 2909 C C . LEU B 1 168 ? 16.026 -48.156 3.828 1.00 31.62 165 LEU B C 1
ATOM 2910 O O . LEU B 1 168 ? 15.445 -49.113 3.288 1.00 32.20 165 LEU B O 1
ATOM 2915 N N . SER B 1 169 ? 16.522 -48.229 5.061 1.00 32.58 166 SER B N 1
ATOM 2916 C CA . SER B 1 169 ? 16.604 -49.529 5.745 1.00 33.74 166 SER B CA 1
ATOM 2917 C C . SER B 1 169 ? 16.066 -49.593 7.175 1.00 35.26 166 SER B C 1
ATOM 2918 O O . SER B 1 169 ? 16.225 -50.618 7.852 1.00 35.74 166 SER B O 1
ATOM 2921 N N . VAL B 1 170 ? 15.424 -48.528 7.637 1.00 37.20 167 VAL B N 1
ATOM 2922 C CA . VAL B 1 170 ? 14.987 -48.477 9.041 1.00 39.28 167 VAL B CA 1
ATOM 2923 C C . VAL B 1 170 ? 13.848 -49.460 9.372 1.00 40.82 167 VAL B C 1
ATOM 2924 O O . VAL B 1 170 ? 13.624 -49.791 10.534 1.00 41.17 167 VAL B O 1
ATOM 2928 N N . HIS B 1 171 ? 13.146 -49.929 8.347 1.00 42.36 168 HIS B N 1
ATOM 2929 C CA . HIS B 1 171 ? 12.084 -50.917 8.533 1.00 43.39 168 HIS B CA 1
ATOM 2930 C C . HIS B 1 171 ? 12.648 -52.315 8.828 1.00 43.98 168 HIS B C 1
ATOM 2931 O O . HIS B 1 171 ? 11.928 -53.192 9.315 1.00 44.58 168 HIS B O 1
ATOM 2938 N N . VAL B 1 172 ? 13.941 -52.513 8.560 1.00 44.48 169 VAL B N 1
ATOM 2939 C CA . VAL B 1 172 ? 14.616 -53.789 8.843 1.00 44.62 169 VAL B CA 1
ATOM 2940 C C . VAL B 1 172 ? 15.818 -53.634 9.793 1.00 44.78 169 VAL B C 1
ATOM 2941 O O . VAL B 1 172 ? 16.836 -54.333 9.678 1.00 44.05 169 VAL B O 1
ATOM 2945 N N . LEU B 1 173 ? 15.658 -52.735 10.756 1.00 45.37 170 LEU B N 1
ATOM 2946 C CA . LEU B 1 173 ? 16.705 -52.381 11.706 1.00 46.57 170 LEU B CA 1
ATOM 2947 C C . LEU B 1 173 ? 17.227 -53.609 12.427 1.00 47.60 170 LEU B C 1
ATOM 2948 O O . LEU B 1 173 ? 18.438 -53.798 12.550 1.00 47.33 170 LEU B O 1
ATOM 2953 N N . ASP B 1 174 ? 16.294 -54.451 12.883 1.00 49.11 171 ASP B N 1
ATOM 2954 C CA . ASP B 1 174 ? 16.616 -55.707 13.553 1.00 50.32 171 ASP B CA 1
ATOM 2955 C C . ASP B 1 174 ? 17.655 -56.498 12.765 1.00 49.94 171 ASP B C 1
ATOM 2956 O O . ASP B 1 174 ? 18.715 -56.825 13.292 1.00 50.17 171 ASP B O 1
ATOM 2961 N N . GLU B 1 175 ? 17.363 -56.763 11.495 1.00 49.98 172 GLU B N 1
ATOM 2962 C CA . GLU B 1 175 ? 18.234 -57.580 10.655 1.00 50.07 172 GLU B CA 1
ATOM 2963 C C . GLU B 1 175 ? 19.577 -56.926 10.339 1.00 49.59 172 GLU B C 1
ATOM 2964 O O . GLU B 1 175 ? 20.593 -57.616 10.250 1.00 49.35 172 GLU B O 1
ATOM 2970 N N . VAL B 1 176 ? 19.571 -55.601 10.176 1.00 49.00 173 VAL B N 1
ATOM 2971 C CA . VAL B 1 176 ? 20.802 -54.812 10.013 1.00 48.25 173 VAL B CA 1
ATOM 2972 C C . VAL B 1 176 ? 21.739 -55.021 11.213 1.00 48.08 173 VAL B C 1
ATOM 2973 O O . VAL B 1 176 ? 22.902 -55.405 11.058 1.00 47.41 173 VAL B O 1
ATOM 2977 N N . VAL B 1 177 ? 21.204 -54.794 12.409 1.00 48.40 174 VAL B N 1
ATOM 2978 C CA . VAL B 1 177 ? 21.925 -55.021 13.663 1.00 48.81 174 VAL B CA 1
ATOM 2979 C C . VAL B 1 177 ? 22.560 -56.424 13.717 1.00 49.23 174 VAL B C 1
ATOM 2980 O O . VAL B 1 177 ? 23.775 -56.554 13.888 1.00 49.33 174 VAL B O 1
ATOM 2984 N N . GLN B 1 178 ? 21.752 -57.461 13.506 1.00 49.93 175 GLN B N 1
ATOM 2985 C CA . GLN B 1 178 ? 22.231 -58.848 13.558 1.00 50.32 175 GLN B CA 1
ATOM 2986 C C . GLN B 1 178 ? 23.337 -59.150 12.551 1.00 50.04 175 GLN B C 1
ATOM 2987 O O . GLN B 1 178 ? 24.212 -59.972 12.814 1.00 50.33 175 GLN B O 1
ATOM 2993 N N . LYS B 1 179 ? 23.299 -58.504 11.390 1.00 49.73 176 LYS B N 1
ATOM 2994 C CA . LYS B 1 179 ? 24.348 -58.717 10.392 1.00 49.31 176 LYS B CA 1
ATOM 2995 C C . LYS B 1 179 ? 25.667 -58.016 10.724 1.00 48.63 176 LYS B C 1
ATOM 2996 O O . LYS B 1 179 ? 26.744 -58.477 10.332 1.00 48.53 176 LYS B O 1
ATOM 3002 N N . LEU B 1 180 ? 25.582 -56.914 11.463 1.00 48.11 177 LEU B N 1
ATOM 3003 C CA . LEU B 1 180 ? 26.756 -56.068 11.713 1.00 47.73 177 LEU B CA 1
ATOM 3004 C C . LEU B 1 180 ? 27.513 -56.397 13.004 1.00 47.42 177 LEU B C 1
ATOM 3005 O O . LEU B 1 180 ? 28.735 -56.267 13.059 1.00 47.15 177 LEU B O 1
ATOM 3010 N N . VAL B 1 181 ? 26.780 -56.820 14.030 1.00 47.84 178 VAL B N 1
ATOM 3011 C CA . VAL B 1 181 ? 27.366 -57.198 15.329 1.00 48.26 178 VAL B CA 1
ATOM 3012 C C . VAL B 1 181 ? 28.626 -58.079 15.211 1.00 48.26 178 VAL B C 1
ATOM 3013 O O . VAL B 1 181 ? 29.660 -57.728 15.795 1.00 48.08 178 VAL B O 1
ATOM 3017 N N . PRO B 1 182 ? 28.553 -59.198 14.442 1.00 48.38 179 PRO B N 1
ATOM 3018 C CA . PRO B 1 182 ? 29.710 -60.088 14.267 1.00 48.18 179 PRO B CA 1
ATOM 3019 C C . PRO B 1 182 ? 30.981 -59.393 13.786 1.00 48.18 179 PRO B C 1
ATOM 3020 O O . PRO B 1 182 ? 32.086 -59.867 14.075 1.00 48.21 179 PRO B O 1
ATOM 3024 N N . HIS B 1 183 ? 30.826 -58.298 13.039 1.00 47.63 180 HIS B N 1
ATOM 3025 C CA . HIS B 1 183 ? 31.974 -57.582 12.488 1.00 46.92 180 HIS B CA 1
ATOM 3026 C C . HIS B 1 183 ? 32.356 -56.365 13.325 1.00 46.24 180 HIS B C 1
ATOM 3027 O O . HIS B 1 183 ? 33.539 -56.146 13.589 1.00 46.22 180 HIS B O 1
ATOM 3034 N N . TYR B 1 184 ? 31.366 -55.577 13.743 1.00 45.56 181 TYR B N 1
ATOM 3035 C CA . TYR B 1 184 ? 31.640 -54.316 14.455 1.00 45.17 181 TYR B CA 1
ATOM 3036 C C . TYR B 1 184 ? 31.760 -54.432 15.981 1.00 45.63 181 TYR B C 1
ATOM 3037 O O . TYR B 1 184 ? 32.389 -53.586 16.624 1.00 46.04 181 TYR B O 1
ATOM 3046 N N . GLY B 1 185 ? 31.172 -55.483 16.547 1.00 45.98 182 GLY B N 1
ATOM 3047 C CA . GLY B 1 185 ? 31.165 -55.683 17.999 1.00 45.86 182 GLY B CA 1
ATOM 3048 C C . GLY B 1 185 ? 29.833 -55.247 18.577 1.00 46.30 182 GLY B C 1
ATOM 3049 O O . GLY B 1 185 ? 29.182 -54.335 18.039 1.00 46.11 182 GLY B O 1
ATOM 3050 N N . GLU B 1 186 ? 29.431 -55.891 19.674 1.00 45.97 183 GLU B N 1
ATOM 3051 C CA . GLU B 1 186 ? 28.190 -55.567 20.399 1.00 46.13 183 GLU B CA 1
ATOM 3052 C C . GLU B 1 186 ? 28.175 -54.139 20.937 1.00 45.02 183 GLU B C 1
ATOM 3053 O O . GLU B 1 186 ? 27.128 -53.494 21.021 1.00 45.21 183 GLU B O 1
ATOM 3059 N N . ASP B 1 187 ? 29.353 -53.660 21.303 1.00 44.35 184 ASP B N 1
ATOM 3060 C CA . ASP B 1 187 ? 29.538 -52.321 21.847 1.00 44.50 184 ASP B CA 1
ATOM 3061 C C . ASP B 1 187 ? 29.780 -51.252 20.771 1.00 42.99 184 ASP B C 1
ATOM 3062 O O . ASP B 1 187 ? 30.128 -50.114 21.101 1.00 43.27 184 ASP B O 1
ATOM 3067 N N . CYS B 1 188 ? 29.639 -51.595 19.495 1.00 41.82 185 CYS B N 1
ATOM 3068 C CA . CYS B 1 188 ? 29.915 -50.581 18.462 1.00 39.85 185 CYS B CA 1
ATOM 3069 C C . CYS B 1 188 ? 28.872 -49.475 18.513 1.00 38.59 185 CYS B C 1
ATOM 3070 O O . CYS B 1 188 ? 27.669 -49.761 18.498 1.00 38.00 185 CYS B O 1
ATOM 3073 N N . PRO B 1 189 ? 29.329 -48.208 18.604 1.00 37.37 186 PRO B N 1
ATOM 3074 C CA . PRO B 1 189 ? 28.367 -47.126 18.602 1.00 36.63 186 PRO B CA 1
ATOM 3075 C C . PRO B 1 189 ? 27.526 -47.110 17.321 1.00 35.97 186 PRO B C 1
ATOM 3076 O O . PRO B 1 189 ? 28.018 -47.435 16.227 1.00 35.52 186 PRO B O 1
ATOM 3080 N N . VAL B 1 190 ? 26.261 -46.749 17.487 1.00 34.80 187 VAL B N 1
ATOM 3081 C CA . VAL B 1 190 ? 25.324 -46.615 16.386 1.00 35.00 187 VAL B CA 1
ATOM 3082 C C . VAL B 1 190 ? 24.465 -45.413 16.707 1.00 34.88 187 VAL B C 1
ATOM 3083 O O . VAL B 1 190 ? 24.201 -45.108 17.893 1.00 35.18 187 VAL B O 1
ATOM 3087 N N . ALA B 1 191 ? 24.032 -44.725 15.662 1.00 34.34 188 ALA B N 1
ATOM 3088 C CA . ALA B 1 191 ? 23.080 -43.643 15.799 1.00 33.67 188 ALA B CA 1
ATOM 3089 C C . ALA B 1 191 ? 22.028 -43.717 14.708 1.00 34.30 188 ALA B C 1
ATOM 3090 O O . ALA B 1 191 ? 22.321 -44.077 13.559 1.00 33.86 188 ALA B O 1
ATOM 3092 N N . ILE B 1 192 ? 20.797 -43.375 15.067 1.00 34.13 189 ILE B N 1
ATOM 3093 C CA . ILE B 1 192 ? 19.739 -43.262 14.081 1.00 34.40 189 ILE B CA 1
ATOM 3094 C C . ILE B 1 192 ? 19.215 -41.841 14.125 1.00 33.91 189 ILE B C 1
ATOM 3095 O O . ILE B 1 192 ? 18.951 -41.292 15.200 1.00 33.99 189 ILE B O 1
ATOM 3100 N N . VAL B 1 193 ? 19.127 -41.224 12.956 1.00 33.43 190 VAL B N 1
ATOM 3101 C CA . VAL B 1 193 ? 18.527 -39.905 12.858 1.00 33.09 190 VAL B CA 1
ATOM 3102 C C . VAL B 1 193 ? 17.303 -39.976 11.968 1.00 33.11 190 VAL B C 1
ATOM 3103 O O . VAL B 1 193 ? 17.431 -40.266 10.773 1.00 32.86 190 VAL B O 1
ATOM 3107 N N . TRP B 1 194 ? 16.130 -39.706 12.554 1.00 32.86 191 TRP B N 1
ATOM 3108 C CA . TRP B 1 194 ? 14.871 -39.589 11.813 1.00 33.86 191 TRP B CA 1
ATOM 3109 C C . TRP B 1 194 ? 14.661 -38.147 11.425 1.00 33.42 191 TRP B C 1
ATOM 3110 O O . TRP B 1 194 ? 14.735 -37.262 12.272 1.00 33.74 191 TRP B O 1
ATOM 3121 N N . ARG B 1 195 ? 14.397 -37.901 10.148 1.00 33.25 192 ARG B N 1
ATOM 3122 C CA . ARG B 1 195 ? 13.944 -36.583 9.706 1.00 33.27 192 ARG B CA 1
ATOM 3123 C C . ARG B 1 195 ? 14.898 -35.456 10.128 1.00 33.13 192 ARG B C 1
ATOM 3124 O O . ARG B 1 195 ? 14.462 -34.419 10.676 1.00 32.52 192 ARG B O 1
ATOM 3132 N N . ALA B 1 196 ? 16.190 -35.659 9.868 1.00 32.03 193 ALA B N 1
ATOM 3133 C CA . ALA B 1 196 ? 17.194 -34.657 10.166 1.00 31.55 193 ALA B CA 1
ATOM 3134 C C . ALA B 1 196 ? 16.792 -33.330 9.560 1.00 31.22 193 ALA B C 1
ATOM 3135 O O . ALA B 1 196 ? 16.447 -33.249 8.372 1.00 31.00 193 ALA B O 1
ATOM 3137 N N . SER B 1 197 ? 16.841 -32.299 10.397 1.00 31.21 194 SER B N 1
ATOM 3138 C CA . SER B 1 197 ? 16.560 -30.902 10.029 1.00 32.31 194 SER B CA 1
ATOM 3139 C C . SER B 1 197 ? 15.064 -30.556 9.943 1.00 33.09 194 SER B C 1
ATOM 3140 O O . SER B 1 197 ? 14.714 -29.388 9.769 1.00 33.44 194 SER B O 1
ATOM 3143 N N . TRP B 1 198 ? 14.194 -31.561 10.043 1.00 34.46 195 TRP B N 1
ATOM 3144 C CA . TRP B 1 198 ? 12.738 -31.309 10.056 1.00 35.92 195 TRP B CA 1
ATOM 3145 C C . TRP B 1 198 ? 12.337 -30.891 11.476 1.00 36.82 195 TRP B C 1
ATOM 3146 O O . TRP B 1 198 ? 13.078 -31.147 12.413 1.00 36.77 195 TRP B O 1
ATOM 3157 N N . PRO B 1 199 ? 11.156 -30.255 11.646 1.00 37.86 196 PRO B N 1
ATOM 3158 C CA . PRO B 1 199 ? 10.710 -29.945 13.011 1.00 38.39 196 PRO B CA 1
ATOM 3159 C C . PRO B 1 199 ? 10.622 -31.165 13.940 1.00 38.86 196 PRO B C 1
ATOM 3160 O O . PRO B 1 199 ? 10.948 -31.062 15.123 1.00 39.36 196 PRO B O 1
ATOM 3164 N N . ASP B 1 200 ? 10.230 -32.317 13.404 1.00 39.06 197 ASP B N 1
ATOM 3165 C CA . ASP B 1 200 ? 10.054 -33.530 14.214 1.00 38.77 197 ASP B CA 1
ATOM 3166 C C . ASP B 1 200 ? 11.263 -34.481 14.152 1.00 38.25 197 ASP B C 1
ATOM 3167 O O . ASP B 1 200 ? 11.124 -35.695 14.349 1.00 37.48 197 ASP B O 1
ATOM 3172 N N . GLN B 1 201 ? 12.438 -33.912 13.892 1.00 37.73 198 GLN B N 1
ATOM 3173 C CA . GLN B 1 201 ? 13.701 -34.640 13.949 1.00 37.40 198 GLN B CA 1
ATOM 3174 C C . GLN B 1 201 ? 13.832 -35.411 15.251 1.00 37.85 198 GLN B C 1
ATOM 3175 O O . GLN B 1 201 ? 13.564 -34.866 16.331 1.00 37.81 198 GLN B O 1
ATOM 3181 N N . ARG B 1 202 ? 14.286 -36.657 15.147 1.00 37.40 199 ARG B N 1
ATOM 3182 C CA . ARG B 1 202 ? 14.498 -37.518 16.306 1.00 38.57 199 ARG B CA 1
ATOM 3183 C C . ARG B 1 202 ? 15.891 -38.152 16.209 1.00 38.14 199 ARG B C 1
ATOM 3184 O O . ARG B 1 202 ? 16.307 -38.578 15.132 1.00 37.30 199 ARG B O 1
ATOM 3192 N N . VAL B 1 203 ? 16.612 -38.191 17.326 1.00 38.50 200 VAL B N 1
ATOM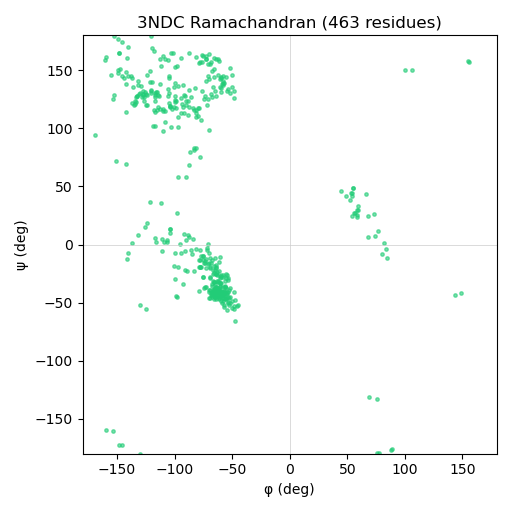 3193 C CA . VAL B 1 203 ? 17.966 -38.753 17.355 1.00 39.33 200 VAL B CA 1
ATOM 3194 C C . VAL B 1 203 ? 18.076 -39.841 18.418 1.00 39.91 200 VAL B C 1
ATOM 3195 O O . VAL B 1 203 ? 17.676 -39.638 19.573 1.00 40.42 200 VAL B O 1
ATOM 3199 N N . VAL B 1 204 ? 18.590 -41.003 18.030 1.00 40.18 201 VAL B N 1
ATOM 3200 C CA . VAL B 1 204 ? 18.881 -42.041 19.008 1.00 40.48 201 VAL B CA 1
ATOM 3201 C C . VAL B 1 204 ? 20.356 -42.430 18.898 1.00 40.84 201 VAL B C 1
ATOM 3202 O O . VAL B 1 204 ? 20.853 -42.691 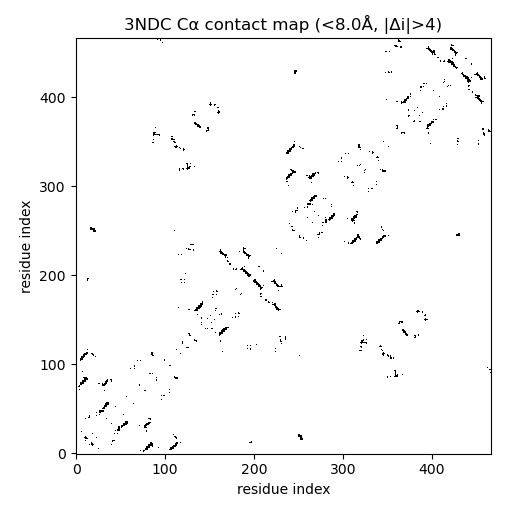17.793 1.00 40.20 201 VAL B O 1
ATOM 3206 N N . ARG B 1 205 ? 21.051 -42.421 20.037 1.00 40.96 202 ARG B N 1
ATOM 3207 C CA . ARG B 1 205 ? 22.447 -42.875 20.108 1.00 42.14 202 ARG B CA 1
ATOM 3208 C C . ARG B 1 205 ? 22.541 -44.096 21.020 1.00 42.19 202 ARG B C 1
ATOM 3209 O O . ARG B 1 205 ? 22.066 -44.065 22.155 1.00 42.85 202 ARG B O 1
ATOM 3217 N N . ALA B 1 206 ? 23.162 -45.160 20.537 1.00 42.15 203 ALA B N 1
ATOM 3218 C CA . ALA B 1 206 ? 23.275 -46.394 21.310 1.00 42.25 203 ALA B CA 1
ATOM 3219 C C . ALA B 1 206 ? 24.509 -47.185 20.885 1.00 42.15 203 ALA B C 1
ATOM 3220 O O . ALA B 1 206 ? 25.449 -46.628 20.319 1.00 41.53 203 ALA B O 1
ATOM 3222 N N . THR B 1 207 ? 24.513 -48.478 21.204 1.00 42.33 204 THR B N 1
ATOM 3223 C CA . THR B 1 207 ? 25.427 -49.422 20.608 1.00 42.88 204 THR B CA 1
ATOM 3224 C C . THR B 1 207 ? 24.597 -50.470 19.893 1.00 43.39 204 THR B C 1
ATOM 3225 O O . THR B 1 207 ? 23.373 -50.527 20.062 1.00 42.91 204 THR B O 1
ATOM 3229 N N . LEU B 1 208 ? 25.261 -51.304 19.102 1.00 44.12 205 LEU B N 1
ATOM 3230 C CA . LEU B 1 208 ? 24.555 -52.314 18.331 1.00 45.21 205 LEU B CA 1
ATOM 3231 C C . LEU B 1 208 ? 23.711 -53.235 19.225 1.00 46.27 205 LEU B C 1
ATOM 3232 O O . LEU B 1 208 ? 22.553 -53.511 18.912 1.00 46.09 205 LEU B O 1
ATOM 3237 N N . ALA B 1 209 ? 24.273 -53.650 20.357 1.00 47.64 206 ALA B N 1
ATOM 3238 C CA . ALA B 1 209 ? 23.566 -54.538 21.289 1.00 49.40 206 ALA B CA 1
ATOM 3239 C C . ALA B 1 209 ? 22.459 -53.835 22.076 1.00 50.46 206 ALA B C 1
ATOM 3240 O O . ALA B 1 209 ? 21.410 -54.426 22.321 1.00 50.89 206 ALA B O 1
ATOM 3242 N N . THR B 1 210 ? 22.685 -52.578 22.456 1.00 51.83 207 THR B N 1
ATOM 3243 C CA . THR B 1 210 ? 21.741 -51.835 23.305 1.00 52.99 207 THR B CA 1
ATOM 3244 C C . THR B 1 210 ? 20.690 -51.028 22.544 1.00 54.10 207 THR B C 1
ATOM 3245 O O . THR B 1 210 ? 19.797 -50.435 23.155 1.00 54.14 207 THR B O 1
ATOM 3249 N N . LEU B 1 211 ? 20.804 -50.982 21.220 1.00 55.44 208 LEU B N 1
ATOM 3250 C CA . LEU B 1 211 ? 19.804 -50.304 20.403 1.00 56.61 208 LEU B CA 1
ATOM 3251 C C . LEU B 1 211 ? 18.524 -51.135 20.386 1.00 57.91 208 LEU B C 1
ATOM 3252 O O . LEU B 1 211 ? 18.531 -52.293 19.963 1.00 58.14 208 LEU B O 1
ATOM 3257 N N . GLN B 1 212 ? 17.427 -50.552 20.850 1.00 59.48 209 GLN B N 1
ATOM 3258 C CA . GLN B 1 212 ? 16.169 -51.289 20.884 1.00 61.01 209 GLN B CA 1
ATOM 3259 C C . GLN B 1 212 ? 15.409 -51.173 19.575 1.00 61.70 209 GLN B C 1
ATOM 3260 O O . GLN B 1 212 ? 15.051 -50.071 19.149 1.00 62.35 209 GLN B O 1
ATOM 3266 N N . THR B 1 213 ? 15.200 -52.323 18.934 1.00 62.17 210 THR B N 1
ATOM 3267 C CA . THR B 1 213 ? 14.476 -52.415 17.668 1.00 62.60 210 THR B CA 1
ATOM 3268 C C . THR B 1 213 ? 12.976 -52.152 17.859 1.00 62.66 210 THR B C 1
ATOM 3269 O O . THR B 1 213 ? 12.385 -52.535 18.873 1.00 62.57 210 THR B O 1
ATOM 3273 N N . LEU B 1 219 ? 5.541 -45.013 13.263 1.00 58.85 216 LEU B N 1
ATOM 3274 C CA . LEU B 1 219 ? 6.784 -45.531 12.704 1.00 58.61 216 LEU B CA 1
ATOM 3275 C C . LEU B 1 219 ? 7.165 -44.778 11.415 1.00 58.12 216 LEU B C 1
ATOM 3276 O O . LEU B 1 219 ? 6.703 -45.113 10.318 1.00 58.61 216 LEU B O 1
ATOM 3281 N N . GLU B 1 220 ? 7.998 -43.750 11.578 1.00 56.95 217 GLU B N 1
ATOM 3282 C CA . GLU B 1 220 ? 8.566 -42.966 10.471 1.00 55.77 217 GLU B CA 1
ATOM 3283 C C . GLU B 1 220 ? 9.603 -43.791 9.692 1.00 54.14 217 GLU B C 1
ATOM 3284 O O . GLU B 1 220 ? 10.324 -44.602 10.289 1.00 54.55 217 GLU B O 1
ATOM 3290 N N . ARG B 1 221 ? 9.680 -43.608 8.374 1.00 51.74 218 ARG B N 1
ATOM 3291 C CA . ARG B 1 221 ? 10.701 -44.319 7.571 1.00 49.57 218 ARG B CA 1
ATOM 3292 C C . ARG B 1 221 ? 11.819 -43.439 6.991 1.00 47.17 218 ARG B C 1
ATOM 3293 O O . ARG B 1 221 ? 12.780 -43.940 6.399 1.00 46.69 218 ARG B O 1
ATOM 3301 N N . THR B 1 222 ? 11.697 -42.132 7.172 1.00 44.22 219 THR B N 1
ATOM 3302 C CA . THR B 1 222 ? 12.739 -41.218 6.732 1.00 41.52 219 THR B CA 1
ATOM 3303 C C . THR B 1 222 ? 13.808 -41.191 7.823 1.00 39.62 219 THR B C 1
ATOM 3304 O O . THR B 1 222 ? 13.821 -40.302 8.673 1.00 38.67 219 THR B O 1
ATOM 3308 N N . ALA B 1 223 ? 14.683 -42.196 7.801 1.00 37.61 220 ALA B N 1
ATOM 3309 C CA . ALA B 1 223 ? 15.704 -42.346 8.831 1.00 36.32 220 ALA B CA 1
ATOM 3310 C C . ALA B 1 223 ? 17.038 -42.789 8.265 1.00 35.78 220 ALA B C 1
ATOM 3311 O O . ALA B 1 223 ? 17.097 -43.591 7.336 1.00 35.39 220 ALA B O 1
ATOM 3313 N N . LEU B 1 224 ? 18.111 -42.297 8.865 1.00 35.25 221 LEU B N 1
ATOM 3314 C CA . LEU B 1 224 ? 19.443 -42.718 8.481 1.00 34.88 221 LEU B CA 1
ATOM 3315 C C . LEU B 1 224 ? 20.146 -43.408 9.644 1.00 34.72 221 LEU B C 1
ATOM 3316 O O . LEU B 1 224 ? 20.222 -42.860 10.759 1.00 34.94 221 LEU B O 1
ATOM 3321 N N . ILE B 1 225 ? 20.647 -44.613 9.379 1.00 33.41 222 ILE B N 1
ATOM 3322 C CA . ILE B 1 225 ? 21.435 -45.368 10.351 1.00 32.34 222 ILE B CA 1
ATOM 3323 C C . ILE B 1 225 ? 22.928 -45.120 10.120 1.00 31.75 222 ILE B C 1
ATOM 3324 O O . ILE B 1 225 ? 23.435 -45.305 9.005 1.00 31.44 222 ILE B O 1
ATOM 3329 N N . LEU B 1 226 ? 23.624 -44.701 11.170 1.00 30.53 223 LEU B N 1
ATOM 3330 C CA . LEU B 1 226 ? 25.071 -44.560 11.137 1.00 30.81 223 LEU B CA 1
ATOM 3331 C C . LEU B 1 226 ? 25.730 -45.516 12.108 1.00 30.89 223 LEU B C 1
ATOM 3332 O O . LEU B 1 226 ? 25.334 -45.609 13.278 1.00 30.83 223 LEU B O 1
ATOM 3337 N N . VAL B 1 227 ? 26.729 -46.232 11.612 1.00 31.14 224 VAL B N 1
ATOM 3338 C CA . VAL B 1 227 ? 27.422 -47.217 12.421 1.00 32.19 224 VAL B CA 1
ATOM 3339 C C . VAL B 1 227 ? 28.915 -46.981 12.383 1.00 32.96 224 VAL B C 1
ATOM 3340 O O . VAL B 1 227 ? 29.500 -46.889 11.294 1.00 32.82 224 VAL B O 1
ATOM 3344 N N . GLY B 1 228 ? 29.535 -46.927 13.560 1.00 34.09 225 GLY B N 1
ATOM 3345 C CA . GLY B 1 228 ? 31.003 -46.903 13.660 1.00 35.64 225 GLY B CA 1
ATOM 3346 C C . GLY B 1 228 ? 31.581 -46.283 14.920 1.00 35.80 225 GLY B C 1
ATOM 3347 O O . GLY B 1 228 ? 30.944 -45.452 15.572 1.00 35.20 225 GLY B O 1
ATOM 3348 N N . ARG B 1 229 ? 32.815 -46.674 15.230 1.00 37.20 226 ARG B N 1
ATOM 3349 C CA . ARG B 1 229 ? 33.525 -46.213 16.433 1.00 38.77 226 ARG B CA 1
ATOM 3350 C C . ARG B 1 229 ? 33.649 -44.702 16.476 1.00 39.12 226 ARG B C 1
ATOM 3351 O O . ARG B 1 229 ? 33.565 -44.089 17.543 1.00 39.26 226 ARG B O 1
ATOM 3359 N N . SER B 1 230 ? 33.846 -44.099 15.309 1.00 39.29 227 SER B N 1
ATOM 3360 C CA . SER B 1 230 ? 34.152 -42.680 15.233 1.00 39.94 227 SER B CA 1
ATOM 3361 C C . SER B 1 230 ? 32.966 -41.812 15.657 1.00 40.47 227 SER B C 1
ATOM 3362 O O . SER B 1 230 ? 33.113 -40.612 15.898 1.00 40.51 227 SER B O 1
ATOM 3365 N N . LEU B 1 231 ? 31.791 -42.418 15.754 1.00 41.38 228 LEU B N 1
ATOM 3366 C CA . LEU B 1 231 ? 30.623 -41.709 16.256 1.00 42.87 228 LEU B CA 1
ATOM 3367 C C . LEU B 1 231 ? 30.740 -41.332 17.746 1.00 44.45 228 LEU B C 1
ATOM 3368 O O . LEU B 1 231 ? 30.105 -40.376 18.198 1.00 45.31 228 LEU B O 1
ATOM 3373 N N . ALA B 1 232 ? 31.535 -42.075 18.512 1.00 45.38 229 ALA B N 1
ATOM 3374 C CA . ALA B 1 232 ? 31.669 -41.769 19.943 1.00 46.74 229 ALA B CA 1
ATOM 3375 C C . ALA B 1 232 ? 33.030 -42.182 20.492 1.00 47.52 229 ALA B C 1
ATOM 3376 O O . ALA B 1 232 ? 33.126 -43.171 21.228 1.00 48.03 229 ALA B O 1
ATOM 3378 N N . THR B 1 233 ? 34.072 -41.439 20.107 1.00 47.79 230 THR B N 1
ATOM 3379 C CA . THR B 1 233 ? 35.450 -41.648 20.587 1.00 47.95 230 THR B CA 1
ATOM 3380 C C . THR B 1 233 ? 36.281 -40.366 20.498 1.00 47.96 230 THR B C 1
ATOM 3381 O O . THR B 1 233 ? 36.102 -39.549 19.584 1.00 47.21 230 THR B O 1
ATOM 3385 N N . GLU B 1 234 ? 37.188 -40.197 21.454 1.00 47.88 231 GLU B N 1
ATOM 3386 C CA . GLU B 1 234 ? 38.145 -39.087 21.408 1.00 48.49 231 GLU B CA 1
ATOM 3387 C C . GLU B 1 234 ? 39.587 -39.595 21.283 1.00 48.38 231 GLU B C 1
ATOM 3388 O O . GLU B 1 234 ? 40.540 -38.812 21.260 1.00 47.96 231 GLU B O 1
ATOM 3394 N N . ASP B 1 235 ? 39.737 -40.914 21.192 1.00 48.72 232 ASP B N 1
ATOM 3395 C CA . ASP B 1 235 ? 41.040 -41.500 20.911 1.00 49.24 232 ASP B CA 1
ATOM 3396 C C . ASP B 1 235 ? 41.285 -41.491 19.398 1.00 49.29 232 ASP B C 1
ATOM 3397 O O . ASP B 1 235 ? 41.033 -42.484 18.698 1.00 49.25 232 ASP B O 1
ATOM 3402 N N . PHE B 1 236 ? 41.749 -40.340 18.910 1.00 49.21 233 PHE B N 1
ATOM 3403 C CA . PHE B 1 236 ? 42.153 -40.182 17.513 1.00 49.60 233 PHE B CA 1
ATOM 3404 C C . PHE B 1 236 ? 43.288 -39.166 17.377 1.00 50.23 233 PHE B C 1
ATOM 3405 O O . PHE B 1 236 ? 43.554 -38.390 18.311 1.00 50.05 233 PHE B O 1
ATOM 3413 N N . ASP B 1 237 ? 43.944 -39.177 16.215 1.00 50.81 234 ASP B N 1
ATOM 3414 C CA . ASP B 1 237 ? 45.102 -38.311 15.943 1.00 51.87 234 ASP B CA 1
ATOM 3415 C C . ASP B 1 237 ? 44.702 -37.006 15.239 1.00 52.55 234 ASP B C 1
ATOM 3416 O O . ASP B 1 237 ? 43.625 -36.908 14.643 1.00 52.28 234 ASP B O 1
ATOM 3421 N N . GLU B 1 238 ? 45.580 -36.008 15.307 1.00 53.51 235 GLU B N 1
ATOM 3422 C CA . GLU B 1 238 ? 45.433 -34.802 14.485 1.00 54.82 235 GLU B CA 1
ATOM 3423 C C . GLU B 1 238 ? 45.696 -35.111 13.001 1.00 55.21 235 GLU B C 1
ATOM 3424 O O . GLU B 1 238 ? 46.251 -36.163 12.661 1.00 54.80 235 GLU B O 1
ATOM 3430 N N . SER B 1 239 ? 45.273 -34.202 12.126 1.00 56.13 236 SER B N 1
ATOM 3431 C CA . SER B 1 239 ? 45.610 -34.283 10.700 1.00 56.80 236 SER B CA 1
ATOM 3432 C C . SER B 1 239 ? 46.384 -33.043 10.253 1.00 57.11 236 SER B C 1
ATOM 3433 O O . SER B 1 239 ? 47.513 -33.146 9.768 1.00 58.12 236 SER B O 1
#

Sequence (467 aa):
GSHMTVHFIGAGPGAADLITIRGRDLIASCPVCLYAGSLVPEALLAHCPPGAKIVNTAPMSLDAIIDTIAEAHAAGQDVARLHSGDLSIWSAMGEQLRRLRALNIPYDVTPGVPSFAAAAATLGAELTLPGVAQSVILTRTSGRASAMPAGETLENFARTGAVLAIHLSVHVLDEVVQKLVPHYGEDCPVAIVWRASWPDQRVVRATLATLQTSLGAELERTALILVGRSLATEDFMTVHFIGAGPGAADLITIRGRDLIASCPVCLYAGSLVPEALLAHCPPGAKIVNTAPMSLDAIIDTIAEAHAAGQDVARLHSGDLSIWSAMGEQLRRLRALNIPYDVTPGVPSFAAAAATLGAELTLPGVAQSVILTRTSGRASAMPAGETLENFARTGAVLAIHLSVHVLDEVVQKLVPHYGEDCPVAIVWRASWPDQRVVRATLATLQTLERTALILVGRSLATEDFDES

Nearest PDB structures (foldseek):
  3ndc-assembly1_A  TM=1.004E+00  e=2.121E-49  Rhodobacter capsulatus SB 1003
  3ndc-assembly1_B  TM=1.002E+00  e=1.948E-45  Rhodobacter capsulatus SB 1003
  1cbf-assembly1_A  TM=9.525E-01  e=1.198E-25  Pries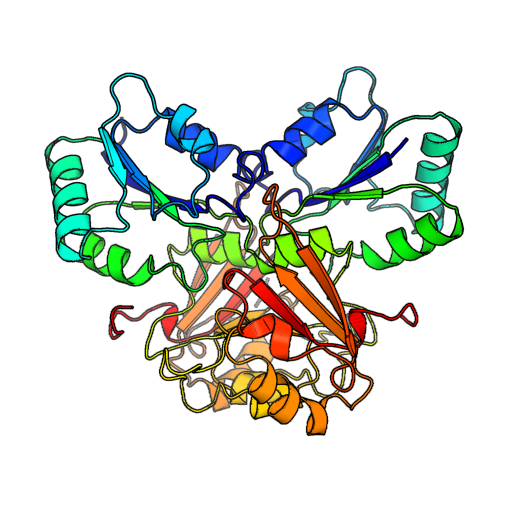tia megaterium
  4e16-assembly1_A-2  TM=9.277E-01  e=1.521E-25  Clostridioides difficile 630
  1s4d-assembly2_D  TM=8.920E-01  e=6.655E-18  Pseudomonas denitrificans (nom. rej.)

B-factor: mean 36.86, std 9.42, range [18.78, 68.86]

Secondary structure (DSSP, 8-state):
-----EEEEE-BSS-GGGSBHHHHHHHHH-SEEEE-STTS-GGGGGGSPTT-EEEE-TTS-HHHHHHHHHHHHHHT--EEEEESB-TTSS-SHHHHHHHHHHTT--EEEE----HHHHHHHHHT--S-BTTTB--EEEEE--TTT-PPPTT--HHHHHTTT-EEEEES-GGGHHHHHHHHHHHH-TT-EEEEEESTTSTT-EEEEEEGGGS-GGGSSSS---EEEEESGGGS----/--EEEEE-BSS-GGGSBHHHHHHHHT-SEEEE-STTS-HHHHTTSPTT-EEEE-TT--HHHHHHHHHHHHHTT--EEEEESB-TTSS--HHHHHHHHHTTT--EEEE----HHHHHHHHTT--S-BTTTB--EEEEE--TTT-PPPTT--HHHHHTTT-EEEEES-GGGHHHHHHHHHHHH-TT-EEEEEESTTSTT-EEEEEETTT-------EEEEESGGGG-------

Foldseek 3Di:
DDFAAEEEFACELAANVQGDPVLLVLQLPFLEEEEAPVRRPVVSNVSHHPNHHYHHCPVDDLVRVLVVVVVCNVVRTHYNYYFYAFDPPPGPVVVNVVSCVVVVHHYDYHTGHHVVNLVCVVLVADQADVPWADDEAEEEACQVPHDDPDCPHLLNVLQVQHKYWYAQHLLVQVVNLVSNCVRAHQFWKKKKWFSRPDPPIDIDIGGSNPDDSVVSNDDGRRMIMITHNRSDDPPD/DEEEEFALELEANVQGDPVLLVLQLQFLEEEEAPVSRPCVSNVSHHPNRHYYHCPVDDLVVVLVVVVVCVVVVTYYNYYFYAFDPPPGPVVVNVVVCVVVVHHYDYHTGHHVVNLVCVVLVADQDFAPFADDEAEEEACQVPHDDPPCPHLQNVLQVQHKYKYAQHLVPLVVSLVNNCVRQNQQWKKKKWASRPDPPIDIDIGGSNPDDRPGRRMIMITHNRSDDPPGDDD

Solvent-accessible surface area: 17855 Å² total; per-residue (Å²): 139,116,129,16,20,0,17,0,0,0,0,0,11,2,16,32,48,2,0,0,19,72,0,58,72,35,0,50,71,1,48,3,0,0,37,33,6,98,70,3,10,143,60,0,25,90,68,14,35,143,89,22,84,80,26,58,6,73,113,50,69,22,82,37,15,2,92,18,0,33,104,3,68,92,69,52,67,37,0,0,6,0,12,48,6,6,2,2,16,54,14,29,0,7,20,3,3,53,71,0,108,89,89,126,5,44,54,63,15,3,4,0,0,1,44,0,1,3,0,1,11,42,12,18,13,15,0,1,8,81,73,36,3,8,0,0,0,0,0,24,15,54,5,197,73,35,86,40,34,101,17,2,53,12,61,19,0,4,124,2,40,0,1,0,0,0,16,85,1,2,45,7,3,62,72,2,18,111,87,0,36,105,78,21,23,117,88,0,12,2,2,0,3,4,40,10,26,32,141,80,78,129,53,31,138,27,37,4,60,99,15,103,48,75,14,2,95,59,176,43,154,48,12,7,1,0,0,2,102,7,16,72,41,94,121,62,52,35,0,20,0,0,0,0,0,10,1,18,32,44,2,0,0,15,69,0,52,68,34,0,50,71,0,44,2,0,0,28,29,7,93,71,0,10,130,58,0,22,89,64,16,32,139,89,21,93,78,27,54,6,73,109,49,69,45,84,36,14,3,94,20,0,34,105,3,68,92,62,57,68,47,0,0,6,0,11,47,6,5,1,2,15,55,15,49,0,10,58,3,2,73,76,0,105,86,88,130,6,68,58,60,17,3,4,0,0,1,45,0,1,4,0,1,9,58,11,19,10,9,0,2,7,31,58,37,3,7,0,0,0,0,0,23,20,48,13,196,76,36,85,35,32,97,21,2,54,10,66,38,0,5,100,3,40,0,1,0,0,0,15,90,0,17,49,10,15,65,84,3,10,105,103,0,26,102,84,21,20,101,87,0,19,3,1,1,2,32,41,11,25,34,138,85,64,138,57,43,131,26,37,2,64,90,13,168,110,193,75,150,46,13,8,1,0,0,3,101,6,14,73,42,86,127,22,90,111,114

Radius of gyration: 21.4 Å; Cα contacts (8 Å, |Δi|>4): 1105; chains: 2; bounding box: 50×56×54 Å